Protein AF-A0A9D6LRG5-F1 (afdb_monomer_lite)

Structure (mmCIF, N/CA/C/O backbone):
data_AF-A0A9D6LRG5-F1
#
_entry.id   AF-A0A9D6LRG5-F1
#
loop_
_atom_site.group_PDB
_atom_site.id
_atom_site.type_symbol
_atom_site.label_atom_id
_atom_site.label_alt_id
_atom_site.label_comp_id
_atom_site.label_asym_id
_atom_site.label_entity_id
_atom_site.label_seq_id
_atom_site.pdbx_PDB_ins_code
_atom_site.Cartn_x
_atom_site.Cartn_y
_atom_site.Cartn_z
_atom_site.occupancy
_atom_site.B_iso_or_equiv
_atom_site.auth_seq_id
_atom_site.auth_comp_id
_atom_site.auth_asym_id
_atom_site.auth_atom_id
_atom_site.pdbx_PDB_model_num
ATOM 1 N N . MET A 1 1 ? 38.843 61.042 77.173 1.00 38.19 1 MET A N 1
ATOM 2 C CA . MET A 1 1 ? 37.626 60.303 77.565 1.00 38.19 1 MET A CA 1
ATOM 3 C C . MET A 1 1 ? 36.533 60.675 76.572 1.00 38.19 1 MET A C 1
ATOM 5 O O . MET A 1 1 ? 36.284 61.857 76.426 1.00 38.19 1 MET A O 1
ATOM 9 N N . MET A 1 2 ? 35.970 59.679 75.881 1.00 34.88 2 MET A N 1
ATOM 10 C CA . MET A 1 2 ? 34.791 59.738 74.997 1.00 34.88 2 MET A CA 1
ATOM 11 C C . MET A 1 2 ? 34.791 60.613 73.716 1.00 34.88 2 MET A C 1
ATOM 13 O O . MET A 1 2 ? 35.097 61.796 73.710 1.00 34.88 2 MET A O 1
ATOM 17 N N . THR A 1 3 ? 34.324 59.939 72.650 1.00 36.12 3 THR A N 1
ATOM 18 C CA . THR A 1 3 ? 33.653 60.399 71.413 1.00 36.12 3 THR A CA 1
ATOM 19 C C . THR A 1 3 ? 34.419 61.236 70.377 1.00 36.12 3 THR A C 1
ATOM 21 O O . THR A 1 3 ? 34.605 62.429 70.556 1.00 36.12 3 THR A O 1
ATOM 24 N N . HIS A 1 4 ? 34.690 60.651 69.195 1.00 32.97 4 HIS A N 1
ATOM 25 C CA . HIS A 1 4 ? 33.913 60.941 67.972 1.00 32.97 4 HIS A CA 1
ATOM 26 C C . HIS A 1 4 ? 34.360 60.160 66.712 1.00 32.97 4 HIS A C 1
ATOM 28 O O . HIS A 1 4 ? 35.523 60.151 66.329 1.00 32.97 4 HIS A O 1
ATOM 34 N N . LYS A 1 5 ? 33.350 59.567 66.053 1.00 38.03 5 LYS A N 1
ATOM 35 C CA . LYS A 1 5 ? 33.092 59.438 64.602 1.00 38.03 5 LYS A CA 1
ATOM 36 C C . LYS A 1 5 ? 34.271 59.147 63.649 1.00 38.03 5 LYS A C 1
ATOM 38 O O . LYS A 1 5 ? 34.983 60.055 63.235 1.00 38.03 5 LYS A O 1
ATOM 43 N N . ARG A 1 6 ? 34.287 57.932 63.081 1.00 36.53 6 ARG A N 1
ATOM 44 C CA . ARG A 1 6 ? 34.744 57.689 61.699 1.00 36.53 6 ARG A CA 1
ATOM 45 C C . ARG A 1 6 ? 33.742 56.813 60.945 1.00 36.53 6 ARG A C 1
ATOM 47 O O . ARG A 1 6 ? 33.311 55.779 61.440 1.00 36.53 6 ARG A O 1
ATOM 54 N N . ARG A 1 7 ? 33.358 57.297 59.760 1.00 39.06 7 ARG A N 1
ATOM 55 C CA . ARG A 1 7 ? 32.542 56.613 58.752 1.00 39.06 7 ARG A CA 1
ATOM 56 C C . ARG A 1 7 ? 33.295 55.371 58.264 1.00 39.06 7 ARG A C 1
ATOM 58 O O . ARG A 1 7 ? 34.435 55.511 57.833 1.00 39.06 7 ARG A O 1
ATOM 65 N N . LEU A 1 8 ? 32.653 54.205 58.289 1.00 34.84 8 LEU A N 1
ATOM 66 C CA . LEU A 1 8 ? 33.074 53.045 57.506 1.00 34.84 8 LEU A CA 1
ATOM 67 C C . LEU A 1 8 ? 32.071 52.830 56.374 1.00 34.84 8 LEU A C 1
ATOM 69 O O . LEU A 1 8 ? 30.881 52.624 56.595 1.00 34.84 8 LEU A O 1
ATOM 73 N N . SER A 1 9 ? 32.597 52.931 55.162 1.00 32.25 9 SER A N 1
ATOM 74 C CA . SER A 1 9 ? 32.014 52.499 53.902 1.00 32.25 9 SER A CA 1
ATOM 75 C C . SER A 1 9 ? 31.816 50.982 53.906 1.00 32.25 9 SER A C 1
ATOM 77 O O . SER A 1 9 ? 32.782 50.225 53.995 1.00 32.25 9 SER A O 1
ATOM 79 N N . THR A 1 10 ? 30.566 50.548 53.794 1.00 33.91 10 THR A N 1
ATOM 80 C CA . THR A 1 10 ? 30.159 49.163 53.554 1.00 33.91 10 THR A CA 1
ATOM 81 C C . THR A 1 10 ? 30.503 48.774 52.115 1.00 33.91 10 THR A C 1
ATOM 83 O O . THR A 1 10 ? 29.817 49.163 51.173 1.00 33.91 10 THR A O 1
ATOM 86 N N . LEU A 1 11 ? 31.584 48.012 51.942 1.00 32.75 11 LEU A N 1
ATOM 87 C CA . LEU A 1 11 ? 31.854 47.249 50.725 1.00 32.75 11 LEU A CA 1
ATOM 88 C C . LEU A 1 11 ? 31.105 45.915 50.829 1.00 32.75 11 LEU A C 1
ATOM 90 O O . LEU A 1 11 ? 31.405 45.085 51.684 1.00 32.75 11 LEU A O 1
ATOM 94 N N . ILE A 1 12 ? 30.100 45.751 49.973 1.00 35.91 12 ILE A N 1
ATOM 95 C CA . ILE A 1 12 ? 29.362 44.503 49.758 1.00 35.91 12 ILE A CA 1
ATOM 96 C C . ILE A 1 12 ? 30.302 43.533 49.023 1.00 35.91 12 ILE A C 1
ATOM 98 O O . ILE A 1 12 ? 30.807 43.900 47.959 1.00 35.91 12 ILE A O 1
ATOM 102 N N . PRO A 1 13 ? 30.554 42.311 49.526 1.00 34.78 13 PRO A N 1
ATOM 103 C CA . PRO A 1 13 ? 31.279 41.317 48.756 1.00 34.78 13 PRO A CA 1
ATOM 104 C C . PRO A 1 13 ? 30.360 40.786 47.651 1.00 34.78 13 PRO A C 1
ATOM 106 O O . PRO A 1 13 ? 29.299 40.216 47.905 1.00 34.78 13 PRO A O 1
ATOM 109 N N . LEU A 1 14 ? 30.783 41.023 46.411 1.00 30.08 14 LEU A N 1
ATOM 110 C CA . LEU A 1 14 ? 30.191 40.514 45.184 1.00 30.08 14 LEU A CA 1
ATOM 111 C C . LEU A 1 14 ? 30.286 38.978 45.196 1.00 30.08 14 LEU A C 1
ATOM 113 O O . LEU A 1 14 ? 31.341 38.406 44.926 1.00 30.08 14 LEU A O 1
ATOM 117 N N . ALA A 1 15 ? 29.189 38.309 45.552 1.00 32.66 15 ALA A N 1
ATOM 118 C CA . ALA A 1 15 ? 29.055 36.870 45.394 1.00 32.66 15 ALA A CA 1
ATOM 119 C C . ALA A 1 15 ? 29.033 36.548 43.893 1.00 32.66 15 ALA A C 1
ATOM 121 O O . ALA A 1 15 ? 28.037 36.770 43.206 1.00 32.66 15 ALA A O 1
ATOM 122 N N . VAL A 1 16 ? 30.155 36.046 43.380 1.00 30.28 16 VAL A N 1
ATOM 123 C CA . VAL A 1 16 ? 30.233 35.425 42.058 1.00 30.28 16 VAL A CA 1
ATOM 124 C C . VAL A 1 16 ? 29.408 34.139 42.122 1.00 30.28 16 VAL A C 1
ATOM 126 O O . VAL A 1 16 ? 29.890 33.096 42.562 1.00 30.28 16 VAL A O 1
ATOM 129 N N . LEU A 1 17 ? 28.136 34.217 41.718 1.00 32.06 17 LEU A N 1
ATOM 130 C CA . LEU A 1 17 ? 27.376 33.037 41.325 1.00 32.06 17 LEU A CA 1
ATOM 131 C C . LEU A 1 17 ? 28.051 32.464 40.075 1.00 32.06 17 LEU A C 1
ATOM 133 O O . LEU A 1 17 ? 27.886 32.979 38.969 1.00 32.06 17 LEU A O 1
ATOM 137 N N . LEU A 1 18 ? 28.807 31.385 40.265 1.00 28.84 18 LEU A N 1
ATOM 138 C CA . LEU A 1 18 ? 29.124 30.429 39.212 1.00 28.84 18 LEU A CA 1
ATOM 139 C C . LEU A 1 18 ? 27.797 29.862 38.694 1.00 28.84 18 LEU A C 1
ATOM 141 O O . LEU A 1 18 ? 27.256 28.896 39.226 1.00 28.84 18 LEU A O 1
ATOM 145 N N . THR A 1 19 ? 27.243 30.511 37.674 1.00 31.31 19 THR A N 1
ATOM 146 C CA . THR A 1 19 ? 26.197 29.926 36.844 1.00 31.31 19 THR A CA 1
ATOM 147 C C . THR A 1 19 ? 26.851 28.789 36.073 1.00 31.31 19 THR A C 1
ATOM 149 O O . THR A 1 19 ? 27.674 29.001 35.186 1.00 31.31 19 THR A O 1
ATOM 152 N N . ALA A 1 20 ? 26.542 27.553 36.467 1.00 30.78 20 ALA A N 1
ATOM 153 C CA . ALA A 1 20 ? 26.826 26.405 35.625 1.00 30.78 20 ALA A CA 1
ATOM 154 C C . ALA A 1 20 ? 26.196 26.680 34.247 1.00 30.78 20 ALA A C 1
ATOM 156 O O . ALA A 1 20 ? 25.038 27.114 34.203 1.00 30.78 20 ALA A O 1
ATOM 157 N N . PRO A 1 21 ? 26.920 26.485 33.132 1.00 30.03 21 PRO A N 1
ATOM 158 C CA . PRO A 1 21 ? 26.318 26.623 31.819 1.00 30.03 21 PRO A CA 1
ATOM 159 C C . PRO A 1 21 ? 25.137 25.656 31.761 1.00 30.03 21 PRO A C 1
ATOM 161 O O . PRO A 1 21 ? 25.301 24.455 31.986 1.00 30.03 21 PRO A O 1
ATOM 164 N N . ALA A 1 22 ? 23.940 26.194 31.515 1.00 33.41 22 ALA A N 1
ATOM 165 C CA . ALA A 1 22 ? 22.784 25.387 31.177 1.00 33.41 22 ALA A CA 1
ATOM 166 C C . ALA A 1 22 ? 23.225 24.462 30.045 1.00 33.41 22 ALA A C 1
ATOM 168 O O . ALA A 1 22 ? 23.619 24.935 28.976 1.00 33.41 22 ALA A O 1
ATOM 169 N N . ALA A 1 23 ? 23.243 23.157 30.313 1.00 30.53 23 ALA A N 1
ATOM 170 C CA . ALA A 1 23 ? 23.486 22.171 29.285 1.00 30.53 23 ALA A CA 1
ATOM 171 C C . ALA A 1 23 ? 22.434 22.425 28.206 1.00 30.53 23 ALA A C 1
ATOM 173 O O . ALA A 1 23 ? 21.243 22.195 28.419 1.00 30.53 23 ALA A O 1
ATOM 174 N N . ILE A 1 24 ? 22.873 22.970 27.072 1.00 33.00 24 ILE A N 1
ATOM 175 C CA . ILE A 1 24 ? 22.094 22.963 25.846 1.00 33.00 24 ILE A CA 1
ATOM 176 C C . ILE A 1 24 ? 21.851 21.479 25.606 1.00 33.00 24 ILE A C 1
ATOM 178 O O . ILE A 1 24 ? 22.774 20.755 25.236 1.00 33.00 24 ILE A O 1
ATOM 182 N N . MET A 1 25 ? 20.645 21.000 25.928 1.00 33.56 25 MET A N 1
ATOM 183 C CA . MET A 1 25 ? 20.201 19.679 25.517 1.00 33.56 25 MET A CA 1
ATOM 184 C C . MET A 1 25 ? 20.293 19.692 23.998 1.00 33.56 25 MET A C 1
ATOM 186 O O . MET A 1 25 ? 19.453 20.286 23.322 1.00 33.56 25 MET A O 1
ATOM 190 N N . GLY A 1 26 ? 21.385 19.133 23.475 1.00 28.38 26 GLY A N 1
ATOM 191 C CA . GLY A 1 26 ? 21.588 18.980 22.050 1.00 28.38 26 GLY A CA 1
ATOM 192 C C . GLY A 1 26 ? 20.382 18.233 21.517 1.00 28.38 26 GLY A C 1
ATOM 193 O O . GLY A 1 26 ? 20.130 17.096 21.918 1.00 28.38 26 GLY A O 1
ATOM 194 N N . GLN A 1 27 ? 19.607 18.893 20.659 1.00 27.55 27 GLN A N 1
ATOM 195 C CA . GLN A 1 27 ? 18.628 18.196 19.843 1.00 27.55 27 GLN A CA 1
ATOM 196 C C . GLN A 1 27 ? 19.390 17.055 19.170 1.00 27.55 27 GLN A C 1
ATOM 198 O O . GLN A 1 27 ? 20.412 17.291 18.521 1.00 27.55 27 GLN A O 1
ATOM 203 N N . SER A 1 28 ? 18.953 15.816 19.401 1.00 28.84 28 SER A N 1
ATOM 204 C CA . SER A 1 28 ? 19.491 14.685 18.650 1.00 28.84 28 SER A CA 1
ATOM 205 C C . SER A 1 28 ? 19.374 15.030 17.162 1.00 28.84 28 SER A C 1
ATOM 207 O O . SER A 1 28 ? 18.348 15.600 16.776 1.00 28.84 28 SER A O 1
ATOM 209 N N . PRO A 1 29 ? 20.402 14.763 16.335 1.00 31.41 29 PRO A N 1
ATOM 210 C CA . PRO A 1 29 ? 20.318 15.052 14.910 1.00 31.41 29 PRO A CA 1
ATOM 211 C C . PRO A 1 29 ? 19.033 14.424 14.350 1.00 31.41 29 PRO A C 1
ATOM 213 O O . PRO A 1 29 ? 18.659 13.336 14.802 1.00 31.41 29 PRO A O 1
ATOM 216 N N . PRO A 1 30 ? 18.325 15.101 13.427 1.00 37.22 30 PRO A N 1
ATOM 217 C CA . PRO A 1 30 ? 17.063 14.598 12.904 1.00 37.22 30 PRO A CA 1
ATOM 218 C C . PRO A 1 30 ? 17.271 13.178 12.379 1.00 37.22 30 PRO A C 1
ATOM 220 O O . PRO A 1 30 ? 18.111 12.939 11.513 1.00 37.22 30 PRO A O 1
ATOM 223 N N . SER A 1 31 ? 16.542 12.221 12.952 1.00 48.66 31 SER A N 1
ATOM 224 C CA . SER A 1 31 ? 16.589 10.835 12.505 1.00 48.66 31 SER A CA 1
ATOM 225 C C . SER A 1 31 ? 16.087 10.767 11.069 1.00 48.66 31 SER A C 1
ATOM 227 O O . SER A 1 31 ? 15.001 11.270 10.778 1.00 48.66 31 SER A O 1
ATOM 229 N N . ASP A 1 32 ? 16.844 10.127 10.187 1.00 50.06 32 ASP A N 1
ATOM 230 C CA . ASP A 1 32 ? 16.463 10.026 8.784 1.00 50.06 32 ASP A CA 1
ATOM 231 C C . ASP A 1 32 ? 15.106 9.355 8.585 1.00 50.06 32 ASP A C 1
ATOM 233 O O . ASP A 1 32 ? 14.773 8.356 9.239 1.00 50.06 32 ASP A O 1
ATOM 237 N N . SER A 1 33 ? 14.363 9.866 7.608 1.00 74.19 33 SER A N 1
ATOM 238 C CA . SER A 1 33 ? 13.134 9.240 7.142 1.00 74.19 33 SER A CA 1
ATOM 239 C C . SER A 1 33 ? 13.404 7.821 6.610 1.00 74.19 33 SER A C 1
ATOM 241 O O . SER A 1 33 ? 14.512 7.513 6.157 1.00 74.19 33 SER A O 1
ATOM 243 N N . PRO A 1 34 ? 12.399 6.928 6.615 1.00 77.31 34 PRO A N 1
ATOM 244 C CA . PRO A 1 34 ? 12.558 5.584 6.065 1.00 77.31 34 PRO A CA 1
ATOM 245 C C . PRO A 1 34 ? 13.036 5.556 4.603 1.00 77.31 34 PRO A C 1
ATOM 247 O O . PRO A 1 34 ? 13.868 4.720 4.261 1.00 77.31 34 PRO A O 1
ATOM 250 N N . LEU A 1 35 ? 12.588 6.498 3.763 1.00 78.50 35 LEU A N 1
ATOM 251 C CA . LEU A 1 35 ? 13.051 6.611 2.372 1.00 78.50 35 LEU A CA 1
ATOM 252 C C . LEU A 1 35 ? 14.534 6.993 2.291 1.00 78.50 35 LEU A C 1
ATOM 254 O O . LEU A 1 35 ? 15.273 6.368 1.541 1.00 78.50 35 LEU A O 1
ATOM 258 N N . GLN A 1 36 ? 15.007 7.916 3.133 1.00 82.38 36 GLN A N 1
ATOM 259 C CA . GLN A 1 36 ? 16.434 8.265 3.204 1.00 82.38 36 GLN A CA 1
ATOM 260 C C . GLN A 1 36 ? 17.304 7.085 3.668 1.00 82.38 36 GLN A C 1
ATOM 262 O O . GLN A 1 36 ? 18.459 6.953 3.258 1.00 82.38 36 GLN A O 1
ATOM 267 N N . LYS A 1 37 ? 16.763 6.189 4.506 1.00 87.12 37 LYS A N 1
ATOM 268 C CA . LYS A 1 37 ? 17.442 4.934 4.870 1.00 87.12 37 LYS A CA 1
ATOM 269 C C . LYS A 1 37 ? 17.549 3.989 3.673 1.00 87.12 37 LYS A C 1
ATOM 271 O O . LYS A 1 37 ? 18.622 3.428 3.465 1.00 87.12 37 LYS A O 1
ATOM 276 N N . LEU A 1 38 ? 16.483 3.853 2.879 1.00 93.12 38 LEU A N 1
ATOM 277 C CA . LEU A 1 38 ? 16.511 3.081 1.634 1.00 93.12 38 LEU A CA 1
ATOM 278 C C . LEU A 1 38 ? 17.514 3.673 0.632 1.00 93.12 38 LEU A C 1
ATOM 280 O O . LEU A 1 38 ? 18.330 2.935 0.094 1.00 93.12 38 LEU A O 1
ATOM 284 N N . GLU A 1 39 ? 17.524 4.990 0.428 1.00 94.00 39 GLU A N 1
ATOM 285 C CA . GLU A 1 39 ? 18.466 5.662 -0.481 1.00 94.00 39 GLU A CA 1
ATOM 286 C C . GLU A 1 39 ? 19.924 5.442 -0.067 1.00 94.00 39 GLU A C 1
ATOM 288 O O . GLU A 1 39 ? 20.783 5.161 -0.905 1.00 94.00 39 GLU A O 1
ATOM 293 N N . ARG A 1 40 ? 20.218 5.488 1.237 1.00 94.00 40 ARG A N 1
ATOM 294 C CA . ARG A 1 40 ? 21.550 5.134 1.741 1.00 94.00 40 ARG A CA 1
ATOM 295 C C . ARG A 1 40 ? 21.897 3.673 1.536 1.00 94.00 40 ARG A C 1
ATOM 297 O O . ARG A 1 40 ? 23.056 3.376 1.260 1.00 94.00 40 ARG A O 1
ATOM 304 N N . GLU A 1 41 ? 20.933 2.775 1.678 1.00 96.44 41 GLU A N 1
ATOM 305 C CA . GLU A 1 41 ? 21.162 1.358 1.421 1.00 96.44 41 GLU A CA 1
ATOM 306 C C . GLU A 1 41 ? 21.432 1.104 -0.067 1.00 96.44 41 GLU A C 1
ATOM 308 O O . GLU A 1 41 ? 22.401 0.426 -0.409 1.00 96.44 41 GLU A O 1
ATOM 313 N N . MET A 1 42 ? 20.677 1.750 -0.961 1.00 97.94 42 MET A N 1
ATOM 314 C CA . MET A 1 42 ? 20.951 1.758 -2.401 1.00 97.94 42 MET A CA 1
ATOM 315 C C . MET A 1 42 ? 22.363 2.288 -2.686 1.00 97.94 42 MET A C 1
ATOM 317 O O . MET A 1 42 ? 23.120 1.667 -3.431 1.00 97.94 42 MET A O 1
ATOM 321 N N . ALA A 1 43 ? 22.763 3.391 -2.045 1.00 97.81 43 ALA A N 1
ATOM 322 C CA . ALA A 1 43 ? 24.108 3.948 -2.172 1.00 97.81 43 ALA A CA 1
ATOM 323 C C . ALA A 1 43 ? 25.193 3.001 -1.625 1.00 97.81 43 ALA A C 1
ATOM 325 O O . ALA A 1 43 ? 26.262 2.875 -2.224 1.00 97.81 43 ALA A O 1
ATOM 326 N N . ARG A 1 44 ? 24.942 2.295 -0.517 1.00 97.88 44 ARG A N 1
ATOM 327 C CA . ARG A 1 44 ? 25.875 1.315 0.061 1.00 97.88 44 ARG A CA 1
ATOM 328 C C . ARG A 1 44 ? 26.102 0.146 -0.894 1.00 97.88 44 ARG A C 1
ATOM 330 O O . ARG A 1 44 ? 27.253 -0.181 -1.179 1.00 97.88 44 ARG A O 1
ATOM 337 N N . VAL A 1 45 ? 25.019 -0.444 -1.395 1.00 95.50 45 VAL A N 1
ATOM 338 C CA . VAL A 1 45 ? 25.030 -1.576 -2.331 1.00 95.50 45 VAL A CA 1
ATOM 339 C C . VAL A 1 45 ? 25.643 -1.188 -3.676 1.00 95.50 45 VAL A C 1
ATOM 341 O O . VAL A 1 45 ? 26.389 -1.974 -4.259 1.00 95.50 45 VAL A O 1
ATOM 344 N N . SER A 1 46 ? 25.404 0.040 -4.149 1.00 97.38 46 SER A N 1
ATOM 345 C CA . SER A 1 46 ? 25.908 0.511 -5.446 1.00 97.38 46 SER A CA 1
ATOM 346 C C . SER A 1 46 ? 27.422 0.355 -5.620 1.00 97.38 46 SER A C 1
ATOM 348 O O . SER A 1 46 ? 27.900 0.116 -6.728 1.00 97.38 46 SER A O 1
ATOM 350 N N . LYS A 1 47 ? 28.181 0.403 -4.518 1.00 97.44 47 LYS A N 1
ATOM 351 C CA . LYS A 1 47 ? 29.642 0.255 -4.508 1.00 97.44 47 LYS A CA 1
ATOM 352 C C . LYS A 1 47 ? 30.116 -1.099 -5.043 1.00 97.44 47 LYS A C 1
ATOM 354 O O . LYS A 1 47 ? 31.234 -1.180 -5.545 1.00 97.44 47 LYS A O 1
ATOM 359 N N . ILE A 1 48 ? 29.282 -2.143 -4.981 1.00 96.06 48 ILE A N 1
ATOM 360 C CA . ILE A 1 48 ? 29.588 -3.481 -5.522 1.00 96.06 48 ILE A CA 1
ATOM 361 C C . ILE A 1 48 ? 29.853 -3.411 -7.032 1.00 96.06 48 ILE A C 1
ATOM 363 O O . ILE A 1 48 ? 30.686 -4.155 -7.549 1.00 96.06 48 ILE A O 1
ATOM 367 N N . ALA A 1 49 ? 29.192 -2.487 -7.734 1.00 96.25 49 ALA A N 1
ATOM 368 C CA . ALA A 1 49 ? 29.299 -2.363 -9.178 1.00 96.25 49 ALA A CA 1
ATOM 369 C C . ALA A 1 49 ? 30.641 -1.785 -9.657 1.00 96.25 49 ALA A C 1
ATOM 371 O O . ALA A 1 49 ? 30.920 -1.903 -10.841 1.00 96.25 49 ALA A O 1
ATOM 372 N N . GLY A 1 50 ? 31.459 -1.149 -8.804 1.00 94.12 50 GLY A N 1
ATOM 373 C CA . GLY A 1 50 ? 32.745 -0.536 -9.199 1.00 94.12 50 GLY A CA 1
ATOM 374 C C . GLY A 1 50 ? 32.655 0.478 -10.351 1.00 94.12 50 GLY A C 1
ATOM 375 O O . GLY A 1 50 ? 33.562 0.592 -11.164 1.00 94.12 50 GLY A O 1
ATOM 376 N N . GLY A 1 51 ? 31.536 1.194 -10.437 1.00 94.75 51 GLY A N 1
ATOM 377 C CA . GLY A 1 51 ? 31.269 2.244 -11.418 1.00 94.75 51 GLY A CA 1
ATOM 378 C C . GLY A 1 51 ? 30.227 3.216 -10.872 1.00 94.75 51 GLY A C 1
ATOM 379 O O . GLY A 1 51 ? 29.962 3.238 -9.667 1.00 94.75 51 GLY A O 1
ATOM 380 N N . VAL A 1 52 ? 29.602 4.000 -11.749 1.00 97.06 52 VAL A N 1
ATOM 381 C CA . VAL A 1 52 ? 28.502 4.890 -11.354 1.00 97.06 52 VAL A CA 1
ATOM 382 C C . VAL A 1 52 ? 27.188 4.133 -11.483 1.00 97.06 52 VAL A C 1
ATOM 384 O O . VAL A 1 52 ? 26.883 3.594 -12.548 1.00 97.06 52 VAL A O 1
ATOM 387 N N . VAL A 1 53 ? 26.401 4.118 -10.409 1.00 98.62 53 VAL A N 1
ATOM 388 C CA . VAL A 1 53 ? 25.053 3.540 -10.397 1.00 98.62 53 VAL A CA 1
ATOM 389 C C . VAL A 1 53 ? 24.029 4.655 -10.274 1.00 98.62 53 VAL A C 1
ATOM 391 O O . VAL A 1 53 ? 24.155 5.523 -9.412 1.00 98.62 53 VAL A O 1
ATOM 394 N N . GLY A 1 54 ? 23.007 4.612 -11.117 1.00 98.62 54 GLY A N 1
ATOM 395 C CA . GLY A 1 54 ? 21.799 5.408 -10.983 1.00 98.62 54 GLY A CA 1
ATOM 396 C C . GLY A 1 54 ? 20.618 4.489 -10.741 1.00 98.62 54 GLY A C 1
ATOM 397 O O . GLY A 1 54 ? 20.452 3.500 -11.448 1.00 98.62 54 GLY A O 1
ATOM 398 N N . ALA A 1 55 ? 19.790 4.796 -9.754 1.00 98.75 55 ALA A N 1
ATOM 399 C CA . ALA A 1 55 ? 18.594 4.027 -9.471 1.00 98.75 55 ALA A CA 1
ATOM 400 C C . ALA A 1 55 ? 17.430 4.938 -9.085 1.00 98.75 55 ALA A C 1
ATOM 402 O O . ALA A 1 55 ? 17.616 5.931 -8.387 1.00 98.75 55 ALA A O 1
ATOM 403 N N . SER A 1 56 ? 16.219 4.599 -9.513 1.00 98.44 56 SER A N 1
ATOM 404 C CA . SER A 1 56 ? 15.004 5.242 -9.017 1.00 98.44 56 SER A CA 1
ATOM 405 C C . SER A 1 56 ? 13.910 4.207 -8.828 1.00 98.44 56 SER A C 1
ATOM 407 O O . SER A 1 56 ? 13.604 3.449 -9.749 1.00 98.44 56 SER A O 1
ATOM 409 N N . ALA A 1 57 ? 13.350 4.180 -7.623 1.00 98.12 57 ALA A N 1
ATOM 410 C CA . ALA A 1 57 ? 12.204 3.370 -7.251 1.00 98.12 57 ALA A CA 1
ATOM 411 C C . ALA A 1 57 ? 11.001 4.287 -7.025 1.00 98.12 57 ALA A C 1
ATOM 413 O O . ALA A 1 57 ? 11.066 5.194 -6.195 1.00 98.12 57 ALA A O 1
ATOM 414 N N . LEU A 1 58 ? 9.902 4.041 -7.734 1.00 88.00 58 LEU A N 1
ATOM 415 C CA . LEU A 1 58 ? 8.634 4.749 -7.599 1.00 88.00 58 LEU A CA 1
ATOM 416 C C . LEU A 1 58 ? 7.531 3.748 -7.263 1.00 88.00 58 LEU A C 1
ATOM 418 O O . LEU A 1 58 ? 7.164 2.918 -8.093 1.00 88.00 58 LEU A O 1
ATOM 422 N N . HIS A 1 59 ? 6.969 3.861 -6.065 1.00 90.94 59 HIS A N 1
ATOM 423 C CA . HIS A 1 59 ? 5.806 3.073 -5.676 1.00 90.94 59 HIS A CA 1
ATOM 424 C C . HIS A 1 59 ? 4.549 3.635 -6.332 1.00 90.94 59 HIS A C 1
ATOM 426 O O . HIS A 1 59 ? 4.138 4.766 -6.044 1.00 90.94 59 HIS A O 1
ATOM 432 N N . LEU A 1 60 ? 3.932 2.857 -7.213 1.00 79.50 60 LEU A N 1
ATOM 433 C CA . LEU A 1 60 ? 2.948 3.352 -8.170 1.00 79.50 60 LEU A CA 1
ATOM 434 C C . LEU A 1 60 ? 1.663 3.836 -7.501 1.00 79.50 60 LEU A C 1
ATOM 436 O O . LEU A 1 60 ? 1.094 4.833 -7.951 1.00 79.50 60 LEU A O 1
ATOM 440 N N . GLU A 1 61 ? 1.268 3.203 -6.400 1.00 77.19 61 GLU A N 1
ATOM 441 C CA . GLU A 1 61 ? 0.052 3.507 -5.645 1.00 77.19 61 GLU A CA 1
ATOM 442 C C . GLU A 1 61 ? 0.221 4.703 -4.702 1.00 77.19 61 GLU A C 1
ATOM 444 O O . GLU A 1 61 ? -0.758 5.357 -4.368 1.00 77.19 61 GLU A O 1
ATOM 449 N N . THR A 1 62 ? 1.448 5.017 -4.261 1.00 64.69 62 THR A N 1
ATOM 450 C CA . THR A 1 62 ? 1.676 6.057 -3.230 1.00 64.69 62 THR A CA 1
ATOM 451 C C . THR A 1 62 ? 2.392 7.284 -3.750 1.00 64.69 62 THR A C 1
ATOM 453 O O . THR A 1 62 ? 2.400 8.313 -3.083 1.00 64.69 62 THR A O 1
ATOM 456 N N . GLY A 1 63 ? 3.068 7.166 -4.891 1.00 66.50 63 GLY A N 1
ATOM 457 C CA . GLY A 1 63 ? 3.965 8.194 -5.402 1.00 66.50 63 GLY A CA 1
ATOM 458 C C . GLY A 1 63 ? 5.262 8.353 -4.603 1.00 66.50 63 GLY A C 1
ATOM 459 O O . GLY A 1 63 ? 6.089 9.182 -4.979 1.00 66.50 63 GLY A O 1
ATOM 460 N N . ARG A 1 64 ? 5.483 7.572 -3.532 1.00 78.56 64 ARG A N 1
ATOM 461 C CA . ARG A 1 64 ? 6.748 7.606 -2.785 1.00 78.56 64 ARG A CA 1
ATOM 462 C C . ARG A 1 64 ? 7.892 7.181 -3.692 1.00 78.56 64 ARG A C 1
ATOM 464 O O . ARG A 1 64 ? 7.782 6.199 -4.431 1.00 78.56 64 ARG A O 1
ATOM 471 N N . ARG A 1 65 ? 8.991 7.920 -3.589 1.00 83.25 65 ARG A N 1
ATOM 472 C CA . ARG A 1 65 ? 10.179 7.747 -4.412 1.00 83.25 65 ARG A CA 1
ATOM 473 C C . ARG A 1 65 ? 11.417 7.648 -3.535 1.00 83.25 65 ARG A C 1
ATOM 475 O O . ARG A 1 65 ? 11.528 8.389 -2.564 1.00 83.25 65 ARG A O 1
ATOM 482 N N . ALA A 1 66 ? 12.320 6.753 -3.912 1.00 91.19 66 ALA A N 1
ATOM 483 C CA . ALA A 1 66 ? 13.701 6.734 -3.452 1.00 91.19 66 ALA A CA 1
ATOM 484 C C . ALA A 1 66 ? 14.607 6.770 -4.686 1.00 91.19 66 ALA A C 1
ATOM 486 O O . ALA A 1 66 ? 14.390 6.003 -5.631 1.00 91.19 66 ALA A O 1
ATOM 487 N N . SER A 1 67 ? 15.593 7.663 -4.693 1.00 91.38 67 SER A N 1
ATOM 488 C CA . SER A 1 67 ? 16.479 7.861 -5.842 1.00 91.38 67 SER A CA 1
ATOM 489 C C . SER A 1 67 ? 17.954 7.893 -5.432 1.00 91.38 67 SER A C 1
ATOM 491 O O . SER A 1 67 ? 18.334 8.462 -4.415 1.00 91.38 67 SER A O 1
ATOM 493 N N . LEU A 1 68 ? 18.806 7.331 -6.287 1.00 97.31 68 LEU A N 1
ATOM 494 C CA . LEU A 1 68 ? 20.263 7.446 -6.271 1.00 97.31 68 LEU A CA 1
ATOM 495 C C . LEU A 1 68 ? 20.696 7.954 -7.647 1.00 97.31 68 LEU A C 1
ATOM 497 O O . LEU A 1 68 ? 20.423 7.287 -8.642 1.00 97.31 68 LEU A O 1
ATOM 501 N N . ASN A 1 69 ? 21.339 9.123 -7.725 1.00 97.31 69 ASN A N 1
ATOM 502 C CA . ASN A 1 69 ? 21.741 9.751 -8.997 1.00 97.31 69 ASN A CA 1
ATOM 503 C C . ASN A 1 69 ? 20.580 9.804 -10.018 1.00 97.31 69 ASN A C 1
ATOM 505 O O . ASN A 1 69 ? 20.751 9.565 -11.212 1.00 97.31 69 ASN A O 1
ATOM 509 N N . GLY A 1 70 ? 19.361 10.057 -9.523 1.00 93.56 70 GLY A N 1
ATOM 510 C CA . GLY A 1 70 ? 18.116 9.806 -10.254 1.00 93.56 70 GLY A CA 1
ATOM 511 C C . GLY A 1 70 ? 17.913 10.664 -11.506 1.00 93.56 70 GLY A C 1
ATOM 512 O O . GLY A 1 70 ? 17.226 10.233 -12.433 1.00 93.56 70 GLY A O 1
ATOM 513 N N . SER A 1 71 ? 18.529 11.846 -11.550 1.00 92.50 71 SER A N 1
ATOM 514 C CA . SER A 1 71 ? 18.482 12.787 -12.674 1.00 92.50 71 SER A CA 1
ATOM 515 C C . SER A 1 71 ? 19.676 12.668 -13.630 1.00 92.50 71 SER A C 1
ATOM 517 O O . SER A 1 71 ? 19.646 13.251 -14.716 1.00 92.50 71 SER A O 1
ATOM 519 N N . GLU A 1 72 ? 20.718 11.915 -13.263 1.00 96.06 72 GLU A N 1
ATOM 520 C CA . GLU A 1 72 ? 21.904 11.737 -14.101 1.00 96.06 72 GLU A CA 1
ATOM 521 C C . GLU A 1 72 ? 21.606 10.891 -15.341 1.00 96.06 72 GLU A C 1
ATOM 523 O O . GLU A 1 72 ? 20.744 10.018 -15.330 1.00 96.06 72 GLU A O 1
ATOM 528 N N . ARG A 1 73 ? 22.352 11.126 -16.425 1.00 96.62 73 ARG A N 1
ATOM 529 C CA . ARG A 1 73 ? 22.218 10.378 -17.680 1.00 96.62 73 ARG A CA 1
ATOM 530 C C . ARG A 1 73 ? 23.071 9.112 -17.671 1.00 96.62 73 ARG A C 1
ATOM 532 O O . ARG A 1 73 ? 24.272 9.168 -17.389 1.00 96.62 73 ARG A O 1
ATOM 539 N N . PHE A 1 74 ? 22.460 7.997 -18.057 1.00 98.12 74 PHE A N 1
ATOM 540 C CA . PHE A 1 74 ? 23.116 6.703 -18.233 1.00 98.12 74 PHE A CA 1
ATOM 541 C C . PHE A 1 74 ? 22.830 6.145 -19.625 1.00 98.12 74 PHE A C 1
ATOM 543 O O . PHE A 1 74 ? 21.682 6.245 -20.067 1.00 98.12 74 PHE A O 1
ATOM 550 N N . PRO A 1 75 ? 23.815 5.529 -20.305 1.00 98.06 75 PRO A N 1
ATOM 551 C CA . PRO A 1 75 ? 23.559 4.792 -21.536 1.00 98.06 75 PRO A CA 1
ATOM 552 C C . PRO A 1 75 ? 22.494 3.722 -21.290 1.00 98.06 75 PRO A C 1
ATOM 554 O O . PRO A 1 75 ? 22.617 2.907 -20.373 1.00 98.06 75 PRO A O 1
ATOM 557 N N . MET A 1 76 ? 21.432 3.711 -22.095 1.00 98.19 76 MET A N 1
ATOM 558 C CA . MET A 1 76 ? 20.337 2.754 -21.919 1.00 98.19 76 MET A CA 1
ATOM 559 C C . MET A 1 76 ? 20.744 1.334 -22.309 1.00 98.19 76 MET A C 1
ATOM 561 O O . MET A 1 76 ? 20.260 0.353 -21.730 1.00 98.19 76 MET A O 1
ATOM 565 N N . ALA A 1 77 ? 21.634 1.210 -23.297 1.00 97.00 77 ALA A N 1
ATOM 566 C CA . ALA A 1 77 ? 21.812 -0.037 -24.030 1.00 97.00 77 ALA A CA 1
ATOM 567 C C . ALA A 1 77 ? 20.426 -0.592 -24.430 1.00 97.00 77 ALA A C 1
ATOM 569 O O . ALA A 1 77 ? 19.533 0.168 -24.794 1.00 97.00 77 ALA A O 1
ATOM 570 N N . SER A 1 78 ? 20.193 -1.900 -24.307 1.00 98.25 78 SER A N 1
ATOM 571 C CA . SER A 1 78 ? 18.918 -2.513 -24.713 1.00 98.25 78 SER A CA 1
ATOM 572 C C . SER A 1 78 ? 17.674 -2.123 -23.889 1.00 98.25 78 SER A C 1
ATOM 574 O O . SER A 1 78 ? 16.583 -2.563 -24.253 1.00 98.25 78 SER A O 1
ATOM 576 N N . THR A 1 79 ? 17.760 -1.286 -22.843 1.00 98.75 79 THR A N 1
ATOM 577 C CA . THR A 1 79 ? 16.543 -0.784 -22.164 1.00 98.75 79 THR A CA 1
ATOM 578 C C . THR A 1 79 ? 15.788 0.254 -23.002 1.00 98.75 79 THR A C 1
ATOM 580 O O . THR A 1 79 ? 14.583 0.418 -22.824 1.00 98.75 79 THR A O 1
ATOM 583 N N . PHE A 1 80 ? 16.434 0.851 -24.013 1.00 98.44 80 PHE A N 1
ATOM 584 C CA . PHE A 1 80 ? 15.794 1.711 -25.021 1.00 98.44 80 PHE A CA 1
ATOM 585 C C . PHE A 1 80 ? 14.731 0.993 -25.879 1.00 98.44 80 PHE A C 1
ATOM 587 O O . PHE A 1 80 ? 13.942 1.631 -26.569 1.00 98.44 80 PHE A O 1
ATOM 594 N N . LYS A 1 81 ? 14.642 -0.340 -25.798 1.00 98.81 81 LYS A N 1
ATOM 595 C CA . LYS A 1 81 ? 13.611 -1.133 -26.480 1.00 98.81 81 LYS A CA 1
ATOM 596 C C . LYS A 1 81 ? 12.216 -0.882 -25.897 1.00 98.81 81 LYS A C 1
ATOM 598 O O . LYS A 1 81 ? 11.231 -1.046 -26.609 1.00 98.81 81 LYS A O 1
ATOM 603 N N . ILE A 1 82 ? 12.125 -0.420 -24.644 1.00 98.88 82 ILE A N 1
ATOM 604 C CA . ILE A 1 82 ? 10.857 -0.001 -24.025 1.00 98.88 82 ILE A CA 1
ATOM 605 C C . ILE A 1 82 ? 10.272 1.233 -24.735 1.00 98.88 82 ILE A C 1
ATOM 607 O O . ILE A 1 82 ? 9.148 1.135 -25.225 1.00 98.88 82 ILE A O 1
ATOM 611 N N . PRO A 1 83 ? 10.975 2.381 -24.852 1.00 98.88 83 PRO A N 1
ATOM 612 C CA . PRO A 1 83 ? 10.424 3.530 -25.568 1.00 98.88 83 PRO A CA 1
ATOM 613 C C . PRO A 1 83 ? 10.163 3.244 -27.058 1.00 98.88 83 PRO A C 1
ATOM 615 O O . PRO A 1 83 ? 9.179 3.754 -27.592 1.00 98.88 83 PRO A O 1
ATOM 618 N N . ILE A 1 84 ? 10.954 2.376 -27.711 1.00 98.94 84 ILE A N 1
ATOM 619 C CA . ILE A 1 84 ? 10.660 1.896 -29.078 1.00 98.94 84 ILE A CA 1
ATOM 620 C C . ILE A 1 84 ? 9.312 1.166 -29.118 1.00 98.94 84 ILE A C 1
ATOM 622 O O . ILE A 1 84 ? 8.466 1.496 -29.948 1.00 98.94 84 ILE A O 1
ATOM 626 N N . ALA A 1 85 ? 9.083 0.216 -28.203 1.00 98.94 85 ALA A N 1
ATOM 627 C CA . ALA A 1 85 ? 7.823 -0.518 -28.110 1.00 98.94 85 ALA A CA 1
ATOM 628 C C . ALA A 1 85 ? 6.629 0.413 -27.850 1.00 98.94 85 ALA A C 1
ATOM 630 O O . ALA A 1 85 ? 5.598 0.275 -28.503 1.00 98.94 85 ALA A O 1
ATOM 631 N N . VAL A 1 86 ? 6.776 1.397 -26.956 1.00 98.88 86 VAL A N 1
ATOM 632 C CA . VAL A 1 86 ? 5.729 2.395 -26.680 1.00 98.88 86 VAL A CA 1
ATOM 633 C C . VAL A 1 86 ? 5.387 3.200 -27.930 1.00 98.88 86 VAL A C 1
ATOM 635 O O . VAL A 1 86 ? 4.212 3.353 -28.259 1.00 98.88 86 VAL A O 1
ATOM 638 N N . GLN A 1 87 ? 6.387 3.694 -28.663 1.00 98.81 87 GLN A N 1
ATOM 639 C CA . GLN A 1 87 ? 6.117 4.441 -29.887 1.00 98.81 87 GLN A CA 1
ATOM 640 C C . GLN A 1 87 ? 5.469 3.556 -30.957 1.00 98.81 87 GLN A C 1
ATOM 642 O O . GLN A 1 87 ? 4.456 3.952 -31.531 1.00 98.81 87 GLN A O 1
ATOM 647 N N . LEU A 1 88 ? 5.999 2.355 -31.193 1.00 98.88 88 LEU A N 1
ATOM 648 C CA . LEU A 1 88 ? 5.457 1.396 -32.156 1.00 98.88 88 LEU A CA 1
ATOM 649 C C . LEU A 1 88 ? 3.988 1.058 -31.858 1.00 98.88 88 LEU A C 1
ATOM 651 O O . LEU A 1 88 ? 3.139 1.160 -32.742 1.00 98.88 88 LEU A O 1
ATOM 655 N N . LEU A 1 89 ? 3.670 0.702 -30.611 1.00 98.88 89 LEU A N 1
ATOM 656 C CA . LEU A 1 89 ? 2.305 0.373 -30.199 1.00 98.88 89 LEU A CA 1
ATOM 657 C C . LEU A 1 89 ? 1.374 1.586 -30.310 1.00 98.88 89 LEU A C 1
ATOM 659 O O . LEU A 1 89 ? 0.229 1.433 -30.722 1.00 98.88 89 LEU A O 1
ATOM 663 N N . SER A 1 90 ? 1.867 2.805 -30.073 1.00 98.62 90 SER A N 1
ATOM 664 C CA . SER A 1 90 ? 1.064 4.010 -30.311 1.00 98.62 90 SER A CA 1
ATOM 665 C C . SER A 1 90 ? 0.679 4.181 -31.790 1.00 98.62 90 SER A C 1
ATOM 667 O O . SER A 1 90 ? -0.424 4.640 -32.085 1.00 98.62 90 SER A O 1
ATOM 669 N N . ARG A 1 91 ? 1.546 3.778 -32.735 1.00 98.62 91 ARG A N 1
ATOM 670 C CA . ARG A 1 91 ? 1.229 3.776 -34.176 1.00 98.62 91 ARG A CA 1
ATOM 671 C C . ARG A 1 91 ? 0.158 2.739 -34.506 1.00 98.62 91 ARG A C 1
ATOM 673 O O . ARG A 1 91 ? -0.756 3.034 -35.276 1.00 98.62 91 ARG A O 1
ATOM 680 N N . VAL A 1 92 ? 0.239 1.556 -33.889 1.00 98.69 92 VAL A N 1
ATOM 681 C CA . VAL A 1 92 ? -0.798 0.515 -33.998 1.00 98.69 92 VAL A CA 1
ATOM 682 C C . VAL A 1 92 ? -2.145 1.045 -33.500 1.00 98.69 92 VAL A C 1
ATOM 684 O O . VAL A 1 92 ? -3.158 0.904 -34.178 1.00 98.69 92 VAL A O 1
ATOM 687 N N . GLU A 1 93 ? -2.172 1.729 -32.356 1.00 98.19 93 GLU A N 1
ATOM 688 C CA . GLU A 1 93 ? -3.404 2.286 -31.778 1.00 98.19 93 GLU A CA 1
ATOM 689 C C . GLU A 1 93 ? -4.046 3.399 -32.606 1.00 98.19 93 GLU A C 1
ATOM 691 O O . GLU A 1 93 ? -5.258 3.616 -32.491 1.00 98.19 93 GLU A O 1
ATOM 696 N N . ARG A 1 94 ? -3.240 4.107 -33.406 1.00 98.12 94 ARG A N 1
ATOM 697 C CA . ARG A 1 94 ? -3.691 5.106 -34.383 1.00 98.12 94 ARG A CA 1
ATOM 698 C C . ARG A 1 94 ? -4.089 4.490 -35.727 1.00 98.12 94 ARG A C 1
ATOM 700 O O . ARG A 1 94 ? -4.512 5.220 -36.617 1.00 98.12 94 ARG A O 1
ATOM 707 N N . GLY A 1 95 ? -3.982 3.169 -35.877 1.00 97.81 95 GLY A N 1
ATOM 708 C CA . GLY A 1 95 ? -4.328 2.457 -37.107 1.00 97.81 95 GLY A CA 1
ATOM 709 C C . GLY A 1 95 ? -3.335 2.668 -38.252 1.00 97.81 95 GLY A C 1
ATOM 710 O O . GLY A 1 95 ? -3.646 2.334 -39.389 1.00 97.81 95 GLY A O 1
ATOM 711 N N . GLU A 1 96 ? -2.143 3.204 -37.976 1.00 98.25 96 GLU A N 1
ATOM 712 C CA . GLU A 1 96 ? -1.101 3.412 -38.994 1.00 98.25 96 GLU A CA 1
ATOM 713 C C . GLU A 1 96 ? -0.435 2.095 -39.423 1.00 98.25 96 GLU A C 1
ATOM 715 O O . GLU A 1 96 ? 0.189 2.022 -40.478 1.00 98.25 96 GLU A O 1
ATOM 720 N N . MET A 1 97 ? -0.535 1.065 -38.580 1.00 97.19 97 MET A N 1
ATOM 721 C CA . MET A 1 97 ? -0.041 -0.287 -38.826 1.00 97.19 97 MET A CA 1
ATOM 722 C C . MET A 1 97 ? -0.775 -1.299 -37.944 1.00 97.19 97 MET A C 1
ATOM 724 O O . MET A 1 97 ? -1.527 -0.928 -37.045 1.00 97.19 97 MET A O 1
ATOM 728 N N . SER A 1 98 ? -0.548 -2.589 -38.187 1.00 98.06 98 SER A N 1
ATOM 729 C CA . SER A 1 98 ? -1.153 -3.682 -37.420 1.00 98.06 98 SER A CA 1
ATOM 730 C C . SER A 1 98 ? -0.089 -4.605 -36.838 1.00 98.06 98 SER A C 1
ATOM 732 O O . SER A 1 98 ? 0.916 -4.887 -37.485 1.00 98.06 98 SER A O 1
ATOM 734 N N . LEU A 1 99 ? -0.347 -5.160 -35.651 1.00 98.50 99 LEU A N 1
ATOM 735 C CA . LEU A 1 99 ? 0.479 -6.222 -35.063 1.00 98.50 99 LEU A CA 1
ATOM 736 C C . LEU A 1 99 ? 0.577 -7.467 -35.961 1.00 98.50 99 LEU A C 1
ATOM 738 O O . LEU A 1 99 ? 1.586 -8.168 -35.922 1.00 98.50 99 LEU A O 1
ATOM 742 N N . ALA A 1 100 ? -0.443 -7.725 -36.785 1.00 98.31 100 ALA A N 1
ATOM 743 C CA . ALA A 1 100 ? -0.475 -8.841 -37.730 1.00 98.31 100 ALA A CA 1
ATOM 744 C C . ALA A 1 100 ? 0.238 -8.536 -39.060 1.00 98.31 100 ALA A C 1
ATOM 746 O O . ALA A 1 100 ? 0.354 -9.419 -39.907 1.00 98.31 100 ALA A O 1
ATOM 747 N N . GLN A 1 101 ? 0.701 -7.299 -39.268 1.00 98.12 101 GLN A N 1
ATOM 748 C CA . GLN A 1 101 ? 1.422 -6.925 -40.479 1.00 98.12 101 GLN A CA 1
ATOM 749 C C . GLN A 1 101 ? 2.697 -7.760 -40.600 1.00 98.12 101 GLN A C 1
ATOM 751 O O . GLN A 1 101 ? 3.520 -7.776 -39.687 1.00 98.12 101 GLN A O 1
ATOM 756 N N . MET A 1 102 ? 2.865 -8.424 -41.742 1.00 98.06 102 MET A N 1
ATOM 757 C CA . MET A 1 102 ? 4.054 -9.216 -42.038 1.00 98.06 102 MET A CA 1
ATOM 758 C C . MET A 1 102 ? 5.182 -8.320 -42.547 1.00 98.06 102 MET A C 1
ATOM 760 O O . MET A 1 102 ? 4.985 -7.494 -43.439 1.00 98.06 102 MET A O 1
ATOM 764 N N . VAL A 1 103 ? 6.375 -8.511 -41.996 1.00 95.88 103 VAL A N 1
ATOM 765 C CA . VAL A 1 103 ? 7.602 -7.807 -42.363 1.00 95.88 103 VAL A CA 1
ATOM 766 C C . VAL A 1 103 ? 8.572 -8.833 -42.927 1.00 95.88 103 VAL A C 1
ATOM 768 O O . VAL A 1 103 ? 8.968 -9.765 -42.229 1.00 95.88 103 VAL A O 1
ATOM 771 N N . THR A 1 104 ? 8.929 -8.679 -44.201 1.00 93.44 104 THR A N 1
ATOM 772 C CA . THR A 1 104 ? 9.927 -9.546 -44.844 1.00 93.44 104 THR A CA 1
ATOM 773 C C . THR A 1 104 ? 11.313 -9.120 -44.391 1.00 93.44 104 THR A C 1
ATOM 775 O O . THR A 1 104 ? 11.711 -7.987 -44.664 1.00 93.44 104 THR A O 1
ATOM 778 N N . LEU A 1 105 ? 12.031 -10.024 -43.726 1.00 90.00 105 LEU A N 1
ATOM 779 C CA . LEU A 1 105 ? 13.404 -9.793 -43.294 1.00 90.00 105 LEU A CA 1
ATOM 780 C C . LEU A 1 105 ? 14.329 -9.750 -44.511 1.00 90.00 105 LEU A C 1
ATOM 782 O O . LEU A 1 105 ? 14.349 -10.679 -45.325 1.00 90.00 105 LEU A O 1
ATOM 786 N N . GLN A 1 106 ? 15.092 -8.670 -44.622 1.00 86.12 106 GLN A N 1
ATOM 787 C CA . GLN A 1 106 ? 16.144 -8.503 -45.613 1.00 86.12 106 GLN A CA 1
ATOM 788 C C . GLN A 1 106 ? 17.499 -8.900 -45.016 1.00 86.12 106 GLN A C 1
ATOM 790 O O . GLN A 1 106 ? 17.692 -8.784 -43.805 1.00 86.12 106 GLN A O 1
ATOM 795 N N . PRO A 1 107 ? 18.483 -9.307 -45.839 1.00 82.62 107 PRO A N 1
ATOM 796 C CA . PRO A 1 107 ? 19.852 -9.533 -45.367 1.00 82.62 107 PRO A CA 1
ATOM 797 C C . PRO A 1 107 ? 20.432 -8.349 -44.577 1.00 82.62 107 PRO A C 1
ATOM 799 O O . PRO A 1 107 ? 21.145 -8.562 -43.597 1.00 82.62 107 PRO A O 1
ATOM 802 N N . GLY A 1 108 ? 20.074 -7.119 -44.968 1.00 83.25 108 GLY A N 1
ATOM 803 C CA . GLY A 1 108 ? 20.487 -5.884 -44.298 1.00 83.25 108 GLY A CA 1
ATOM 804 C C . GLY A 1 108 ? 19.912 -5.682 -42.892 1.00 83.25 108 GLY A C 1
ATOM 805 O O . GLY A 1 108 ? 20.530 -5.004 -42.080 1.00 83.25 108 GLY A O 1
ATOM 806 N N . ASP A 1 109 ? 18.792 -6.333 -42.557 1.00 86.75 109 ASP A N 1
ATOM 807 C CA . ASP A 1 109 ? 18.181 -6.251 -41.223 1.00 86.75 109 ASP A CA 1
ATOM 808 C C . ASP A 1 109 ? 18.921 -7.135 -40.184 1.00 86.75 109 ASP A C 1
ATOM 810 O O . ASP A 1 109 ? 18.626 -7.105 -38.984 1.00 86.75 109 ASP A O 1
ATOM 814 N N . LEU A 1 110 ? 19.857 -7.990 -40.620 1.00 86.94 110 LEU A N 1
ATOM 815 C CA . LEU A 1 110 ? 20.498 -8.996 -39.768 1.00 86.94 110 LEU A CA 1
ATOM 816 C C . LEU A 1 110 ? 21.745 -8.450 -39.074 1.00 86.94 110 LEU A C 1
ATOM 818 O O . LEU A 1 110 ? 22.789 -8.249 -39.692 1.00 86.94 110 LEU A O 1
ATOM 822 N N . HIS A 1 111 ? 21.670 -8.261 -37.762 1.00 79.75 111 HIS A N 1
ATOM 823 C CA . HIS A 1 111 ? 22.694 -7.610 -36.958 1.00 79.75 111 HIS A CA 1
ATOM 824 C C . HIS A 1 111 ? 23.303 -8.592 -35.946 1.00 79.75 111 HIS A C 1
ATOM 826 O O . HIS A 1 111 ? 22.598 -9.436 -35.386 1.00 79.75 111 HIS A O 1
ATOM 832 N N . PRO A 1 112 ? 24.612 -8.503 -35.669 1.00 76.38 112 PRO A N 1
ATOM 833 C CA . PRO A 1 112 ? 25.231 -9.302 -34.620 1.00 76.38 112 PRO A CA 1
ATOM 834 C C . PRO A 1 112 ? 24.960 -8.722 -33.223 1.00 76.38 112 PRO A C 1
ATOM 836 O O . PRO A 1 112 ? 24.432 -7.619 -33.051 1.00 76.38 112 PRO A O 1
ATOM 839 N N . GLY A 1 113 ? 25.350 -9.478 -32.200 1.00 82.12 113 GLY A N 1
ATOM 840 C CA . GLY A 1 113 ? 25.074 -9.164 -30.801 1.00 82.12 113 GLY A CA 1
ATOM 841 C C . GLY A 1 113 ? 24.005 -10.097 -30.245 1.00 82.12 113 GLY A C 1
ATOM 842 O O . GLY A 1 113 ? 24.076 -11.300 -30.467 1.00 82.12 113 GLY A O 1
ATOM 843 N N . SER A 1 114 ? 23.042 -9.561 -29.495 1.00 84.94 114 SER A N 1
ATOM 844 C CA . SER A 1 114 ? 21.967 -10.359 -28.904 1.00 84.94 114 SER A CA 1
ATOM 845 C C . SER A 1 114 ? 20.841 -10.624 -29.899 1.00 84.94 114 SER A C 1
ATOM 847 O O . SER A 1 114 ? 20.430 -9.722 -30.628 1.00 84.94 114 SER A O 1
ATOM 849 N N . GLY A 1 115 ? 20.301 -11.842 -29.880 1.00 86.69 115 GLY A N 1
ATOM 850 C CA . GLY A 1 115 ? 19.183 -12.250 -30.722 1.00 86.69 115 GLY A CA 1
ATOM 851 C C . GLY A 1 115 ? 19.319 -13.677 -31.225 1.00 86.69 115 GLY A C 1
ATOM 852 O O . GLY A 1 115 ? 20.254 -14.383 -30.869 1.00 86.69 115 GLY A O 1
ATOM 853 N N . THR A 1 116 ? 18.356 -14.091 -32.040 1.00 89.31 116 THR A N 1
ATOM 854 C CA . THR A 1 116 ? 18.350 -15.388 -32.735 1.00 89.31 116 THR A CA 1
ATOM 855 C C . THR A 1 116 ? 18.065 -15.244 -34.226 1.00 89.31 116 THR A C 1
ATOM 857 O O . THR A 1 116 ? 18.390 -16.154 -34.981 1.00 89.31 116 THR A O 1
ATOM 860 N N . LEU A 1 117 ? 17.508 -14.113 -34.686 1.00 89.38 117 LEU A N 1
ATOM 861 C CA . LEU A 1 117 ? 17.160 -13.930 -36.099 1.00 89.38 117 LEU A CA 1
ATOM 862 C C . LEU A 1 117 ? 18.373 -14.059 -37.020 1.00 89.38 117 LEU A C 1
ATOM 864 O O . LEU A 1 117 ? 18.305 -14.767 -38.020 1.00 89.38 117 LEU A O 1
ATOM 868 N N . THR A 1 118 ? 19.489 -13.433 -36.654 1.00 84.62 118 THR A N 1
ATOM 869 C CA . THR A 1 118 ? 20.737 -13.493 -37.426 1.00 84.62 118 THR A CA 1
ATOM 870 C C . THR A 1 118 ? 21.288 -14.912 -37.555 1.00 84.62 118 THR A C 1
ATOM 872 O O . THR A 1 118 ? 21.818 -15.265 -38.608 1.00 84.62 118 THR A O 1
ATOM 875 N N . ASP A 1 119 ? 21.140 -15.734 -36.516 1.00 82.94 119 ASP A N 1
ATOM 876 C CA . ASP A 1 119 ? 21.658 -17.105 -36.500 1.00 82.94 119 ASP A CA 1
ATOM 877 C C . ASP A 1 119 ? 20.725 -18.082 -37.228 1.00 82.94 119 ASP A C 1
ATOM 879 O O . ASP A 1 119 ? 21.189 -19.016 -37.881 1.00 82.94 119 ASP A O 1
ATOM 883 N N . LEU A 1 120 ? 19.410 -17.858 -37.146 1.00 83.94 120 LEU A N 1
ATOM 884 C CA . LEU A 1 120 ? 18.400 -18.724 -37.755 1.00 83.94 120 LEU A CA 1
ATOM 885 C C . LEU A 1 120 ? 18.144 -18.406 -39.234 1.00 83.94 120 LEU A C 1
ATOM 887 O O . LEU A 1 120 ? 17.859 -19.319 -40.009 1.00 83.94 120 LEU A O 1
ATOM 891 N N . PHE A 1 121 ? 18.220 -17.134 -39.637 1.00 78.94 121 PHE A N 1
ATOM 892 C CA . PHE A 1 121 ? 17.670 -16.659 -40.912 1.00 78.94 121 PHE A CA 1
ATOM 893 C C . PHE A 1 121 ? 18.634 -15.771 -41.704 1.00 78.94 121 PHE A C 1
ATOM 895 O O . PHE A 1 121 ? 18.259 -14.707 -42.178 1.00 78.94 121 PHE A O 1
ATOM 902 N N . ASN A 1 122 ? 19.870 -16.225 -41.926 1.00 68.88 122 ASN A N 1
ATOM 903 C CA . ASN A 1 122 ? 20.885 -15.490 -42.698 1.00 68.88 122 ASN A CA 1
ATOM 904 C C . ASN A 1 122 ? 20.680 -15.454 -44.233 1.00 68.88 122 ASN A C 1
ATOM 906 O O . ASN A 1 122 ? 21.599 -15.080 -44.965 1.00 68.88 122 ASN A O 1
ATOM 910 N N . LYS A 1 123 ? 19.495 -15.834 -44.732 1.00 67.75 123 LYS A N 1
ATOM 911 C CA . LYS A 1 123 ? 19.119 -15.812 -46.156 1.00 67.75 123 LYS A CA 1
ATOM 912 C C . LYS A 1 123 ? 17.740 -15.157 -46.342 1.00 67.75 123 LYS A C 1
ATOM 914 O O . LYS A 1 123 ? 16.884 -15.337 -45.476 1.00 67.75 123 LYS A O 1
ATOM 919 N N . PRO A 1 124 ? 17.494 -14.449 -47.464 1.00 66.38 124 PRO A N 1
ATOM 920 C CA . PRO A 1 124 ? 16.180 -13.881 -47.768 1.00 66.38 124 PRO A CA 1
ATOM 921 C C . PRO A 1 124 ? 15.074 -14.946 -47.791 1.00 66.38 124 PRO A C 1
ATOM 923 O O . PRO A 1 124 ? 15.327 -16.091 -48.167 1.00 66.38 124 PRO A O 1
ATOM 926 N N . GLY A 1 125 ? 13.839 -14.547 -47.474 1.00 78.00 125 GLY A N 1
ATOM 927 C CA . GLY A 1 125 ? 12.645 -15.387 -47.670 1.00 78.00 125 GLY A CA 1
ATOM 928 C C . GLY A 1 125 ? 11.807 -15.661 -46.420 1.00 78.00 125 GLY A C 1
ATOM 929 O O . GLY A 1 125 ? 10.855 -16.433 -46.494 1.00 78.00 125 GLY A O 1
ATOM 930 N N . VAL A 1 126 ? 12.125 -15.032 -45.286 1.00 88.94 126 VAL A N 1
ATOM 931 C CA . VAL A 1 126 ? 11.339 -15.140 -44.049 1.00 88.94 126 VAL A CA 1
ATOM 932 C C . VAL A 1 126 ? 10.576 -13.847 -43.806 1.00 88.94 126 VAL A C 1
ATOM 934 O O . VAL A 1 126 ? 11.149 -12.760 -43.858 1.00 88.94 126 VAL A O 1
ATOM 937 N N . ALA A 1 127 ? 9.284 -13.967 -43.505 1.00 94.06 127 ALA A N 1
ATOM 938 C CA . ALA A 1 127 ? 8.468 -12.860 -43.037 1.00 94.06 127 ALA A CA 1
ATOM 939 C C . ALA A 1 127 ? 7.954 -13.152 -41.626 1.00 94.06 127 ALA A C 1
ATOM 941 O O . ALA A 1 127 ? 7.450 -14.242 -41.359 1.00 94.06 127 ALA A O 1
ATOM 942 N N . LEU A 1 128 ? 8.059 -12.167 -40.736 1.00 96.31 128 LEU A N 1
ATOM 943 C CA . LEU A 1 128 ? 7.554 -12.234 -39.365 1.00 96.31 128 LEU A CA 1
ATOM 944 C C . LEU A 1 128 ? 6.554 -11.112 -39.129 1.00 96.31 128 LEU A C 1
ATOM 946 O O . LEU A 1 128 ? 6.708 -10.015 -39.662 1.00 96.31 128 LEU A O 1
ATOM 950 N N . SER A 1 129 ? 5.528 -11.379 -38.325 1.00 98.44 129 SER A N 1
ATOM 951 C CA . SER A 1 129 ? 4.594 -10.323 -37.938 1.00 98.44 129 SER A CA 1
ATOM 952 C C . SER A 1 129 ? 5.282 -9.272 -37.060 1.00 98.44 129 SER A C 1
ATOM 954 O O . SER A 1 129 ? 6.237 -9.581 -36.339 1.00 98.44 129 SER A O 1
ATOM 956 N N . VAL A 1 130 ? 4.763 -8.041 -37.055 1.00 98.69 130 VAL A N 1
ATOM 957 C CA . VAL A 1 130 ? 5.184 -6.992 -36.107 1.00 98.69 130 VAL A CA 1
ATOM 958 C C . VAL A 1 130 ? 5.100 -7.499 -34.661 1.00 98.69 130 VAL A C 1
ATOM 960 O O . VAL A 1 130 ? 6.006 -7.241 -33.873 1.00 98.69 130 VAL A O 1
ATOM 963 N N . HIS A 1 131 ? 4.074 -8.287 -34.325 1.00 98.69 131 HIS A N 1
ATOM 964 C CA . HIS A 1 131 ? 3.961 -8.956 -33.028 1.00 98.69 131 HIS A CA 1
ATOM 965 C C . HIS A 1 131 ? 5.154 -9.888 -32.753 1.00 98.69 131 HIS A C 1
ATOM 967 O O . HIS A 1 131 ? 5.790 -9.775 -31.708 1.00 98.69 131 HIS A O 1
ATOM 973 N N . ASN A 1 132 ? 5.517 -10.777 -33.684 1.00 98.31 132 ASN A N 1
ATOM 974 C CA . ASN A 1 132 ? 6.648 -11.690 -33.470 1.00 98.31 132 ASN A CA 1
ATOM 975 C C . ASN A 1 132 ? 7.971 -10.941 -33.296 1.00 98.31 132 ASN A C 1
ATOM 977 O O . ASN A 1 132 ? 8.792 -11.329 -32.469 1.00 98.31 132 ASN A O 1
ATOM 981 N N . LEU A 1 133 ? 8.175 -9.860 -34.043 1.00 98.38 133 LEU A N 1
ATOM 982 C CA . LEU A 1 133 ? 9.355 -9.020 -33.877 1.00 98.38 133 LEU A CA 1
ATOM 983 C C . LEU A 1 133 ? 9.354 -8.326 -32.507 1.00 98.38 133 LEU A C 1
ATOM 985 O O . LEU A 1 133 ? 10.395 -8.265 -31.857 1.00 98.38 133 LEU A O 1
ATOM 989 N N . LEU A 1 134 ? 8.199 -7.839 -32.038 1.00 98.69 134 LEU A N 1
ATOM 990 C CA . LEU A 1 134 ? 8.065 -7.183 -30.731 1.00 98.69 134 LEU A CA 1
ATOM 991 C C . LEU A 1 134 ? 8.397 -8.152 -29.587 1.00 98.69 134 LEU A C 1
ATOM 993 O O . LEU A 1 134 ? 9.144 -7.798 -28.673 1.00 98.69 134 LEU A O 1
ATOM 997 N N . GLU A 1 135 ? 7.910 -9.389 -29.686 1.00 98.38 135 GLU A N 1
ATOM 998 C CA . GLU A 1 135 ? 8.269 -10.497 -28.796 1.00 98.38 135 GLU A CA 1
ATOM 999 C C . GLU A 1 135 ? 9.781 -10.728 -28.783 1.00 98.38 135 GLU A C 1
ATOM 1001 O O . GLU A 1 135 ? 10.401 -10.678 -27.726 1.00 98.38 135 GLU A O 1
ATOM 1006 N N . LEU A 1 136 ? 10.417 -10.904 -29.943 1.00 98.00 136 LEU A N 1
ATOM 1007 C CA . LEU A 1 136 ? 11.864 -11.142 -30.023 1.00 98.00 136 LEU A CA 1
ATOM 1008 C C . LEU A 1 136 ? 12.683 -9.973 -29.448 1.00 98.00 136 LEU A C 1
ATOM 1010 O O . LEU A 1 136 ? 13.658 -10.190 -28.718 1.00 98.00 136 LEU A O 1
ATOM 1014 N N . MET A 1 137 ? 12.262 -8.735 -29.721 1.00 98.56 137 MET A N 1
ATOM 1015 C CA . MET A 1 137 ? 12.906 -7.519 -29.225 1.00 98.56 137 MET A CA 1
ATOM 1016 C C . MET A 1 137 ? 12.901 -7.448 -27.690 1.00 98.56 137 MET A C 1
ATOM 1018 O O . MET A 1 137 ? 13.904 -7.061 -27.084 1.00 98.56 137 MET A O 1
ATOM 1022 N N . LEU A 1 138 ? 11.796 -7.809 -27.041 1.00 98.50 138 LEU A N 1
ATOM 1023 C CA . LEU A 1 138 ? 11.641 -7.660 -25.592 1.00 98.50 138 LEU A CA 1
ATOM 1024 C C . LEU A 1 138 ? 12.029 -8.930 -24.815 1.00 98.50 138 LEU A C 1
ATOM 1026 O O . LEU A 1 138 ? 12.704 -8.819 -23.792 1.00 98.50 138 LEU A O 1
ATOM 1030 N N . LEU A 1 139 ? 11.688 -10.118 -25.324 1.00 96.88 139 LEU A N 1
ATOM 1031 C CA . LEU A 1 139 ? 11.876 -11.416 -24.664 1.00 96.88 139 LEU A CA 1
ATOM 1032 C C . LEU A 1 139 ? 13.354 -11.811 -24.550 1.00 96.88 139 LEU A C 1
ATOM 1034 O O . LEU A 1 139 ? 13.813 -12.218 -23.482 1.00 96.88 139 LEU A O 1
ATOM 1038 N N . ILE A 1 140 ? 14.088 -11.709 -25.663 1.00 96.31 140 ILE A N 1
ATOM 1039 C CA . ILE A 1 140 ? 15.490 -12.151 -25.790 1.00 96.31 140 ILE A CA 1
ATOM 1040 C C . ILE A 1 140 ? 16.429 -11.033 -26.244 1.00 96.31 140 ILE A C 1
ATOM 1042 O O . ILE A 1 140 ? 17.612 -11.268 -26.477 1.00 96.31 140 ILE A O 1
ATOM 1046 N N . SER A 1 141 ? 15.927 -9.799 -26.329 1.00 97.19 141 SER A N 1
ATOM 1047 C CA . SER A 1 141 ? 16.722 -8.640 -26.723 1.00 97.19 141 SER A CA 1
ATOM 1048 C C . SER A 1 141 ? 17.291 -8.743 -28.143 1.00 97.19 141 SER A C 1
ATOM 1050 O O . SER A 1 141 ? 18.413 -8.299 -28.373 1.00 97.19 141 SER A O 1
ATOM 1052 N N . ASP A 1 142 ? 16.534 -9.274 -29.104 1.00 97.56 142 ASP A N 1
ATOM 1053 C CA . ASP A 1 142 ? 17.006 -9.426 -30.485 1.00 97.56 142 ASP A CA 1
ATOM 1054 C C . ASP A 1 142 ? 17.292 -8.065 -31.149 1.00 97.56 142 ASP A C 1
ATOM 1056 O O . ASP A 1 142 ? 16.432 -7.180 -31.180 1.00 97.56 142 ASP A O 1
ATOM 1060 N N . ASN A 1 143 ? 18.526 -7.860 -31.613 1.00 95.19 143 ASN A N 1
ATOM 1061 C CA . ASN A 1 143 ? 18.998 -6.602 -32.198 1.00 95.19 143 ASN A CA 1
ATOM 1062 C C . ASN A 1 143 ? 18.434 -6.360 -33.602 1.00 95.19 143 ASN A C 1
ATOM 1064 O O . ASN A 1 143 ? 18.092 -5.225 -33.923 1.00 95.19 143 ASN A O 1
ATOM 1068 N N . SER A 1 144 ? 18.258 -7.414 -34.397 1.00 94.00 144 SER A N 1
ATOM 1069 C CA . SER A 1 144 ? 17.623 -7.329 -35.714 1.00 94.00 144 SER A CA 1
ATOM 1070 C C . SER A 1 144 ? 16.172 -6.917 -35.618 1.00 94.00 144 SER A C 1
ATOM 1072 O O . SER A 1 144 ? 15.748 -5.963 -36.266 1.00 94.00 144 SER A O 1
ATOM 1074 N N . ALA A 1 145 ? 15.420 -7.568 -34.731 1.00 96.88 145 ALA A N 1
ATOM 1075 C CA . ALA A 1 145 ? 14.046 -7.171 -34.469 1.00 96.88 145 ALA A CA 1
ATOM 1076 C C . ALA A 1 145 ? 13.971 -5.720 -33.969 1.00 96.88 145 ALA A C 1
ATOM 1078 O O . ALA A 1 145 ? 13.064 -4.988 -34.347 1.00 96.88 145 ALA A O 1
ATOM 1079 N N . THR A 1 146 ? 14.946 -5.281 -33.165 1.00 98.06 146 THR A N 1
ATOM 1080 C CA . THR A 1 146 ? 14.994 -3.904 -32.652 1.00 98.06 146 THR A CA 1
ATOM 1081 C C . THR A 1 146 ? 15.126 -2.877 -33.769 1.00 98.06 146 THR A C 1
ATOM 1083 O O . THR A 1 146 ? 14.347 -1.930 -33.797 1.00 98.06 146 THR A O 1
ATOM 1086 N N . ASP A 1 147 ? 16.077 -3.052 -34.687 1.00 95.56 147 ASP A N 1
ATOM 1087 C CA . ASP A 1 147 ? 16.349 -2.050 -35.726 1.00 95.56 147 ASP A CA 1
ATOM 1088 C C . ASP A 1 147 ? 15.228 -2.021 -36.781 1.00 95.56 147 ASP A C 1
ATOM 1090 O O . ASP A 1 147 ? 14.783 -0.940 -37.181 1.00 95.56 147 ASP A O 1
ATOM 1094 N N . VAL A 1 148 ? 14.650 -3.184 -37.113 1.00 96.38 148 VAL A N 1
ATOM 1095 C CA . VAL A 1 148 ? 13.426 -3.271 -37.931 1.00 96.38 148 VAL A CA 1
ATOM 1096 C C . VAL A 1 148 ? 12.270 -2.519 -37.268 1.00 96.38 148 VAL A C 1
ATOM 1098 O O . VAL A 1 148 ? 11.604 -1.704 -37.910 1.00 96.38 148 VAL A O 1
ATOM 1101 N N . LEU A 1 149 ? 12.021 -2.754 -35.977 1.00 98.56 149 LEU A N 1
ATOM 1102 C CA . LEU A 1 149 ? 10.922 -2.101 -35.264 1.00 98.56 149 LEU A CA 1
ATOM 1103 C C . LEU A 1 149 ? 11.176 -0.620 -35.009 1.00 98.56 149 LEU A C 1
ATOM 1105 O O . LEU A 1 149 ? 10.225 0.153 -35.009 1.00 98.56 149 LEU A O 1
ATOM 1109 N N . LEU A 1 150 ? 12.427 -0.196 -34.846 1.00 98.56 150 LEU A N 1
ATOM 1110 C CA . LEU A 1 150 ? 12.794 1.213 -34.755 1.00 98.56 150 LEU A CA 1
ATOM 1111 C C . LEU A 1 150 ? 12.472 1.946 -36.061 1.00 98.56 150 LEU A C 1
ATOM 1113 O O . LEU A 1 150 ? 11.871 3.020 -36.025 1.00 98.56 150 LEU A O 1
ATOM 1117 N N . ARG A 1 151 ? 12.793 1.349 -37.216 1.00 97.19 151 ARG A N 1
ATOM 1118 C CA . ARG A 1 151 ? 12.403 1.872 -38.534 1.00 97.19 151 ARG A CA 1
ATOM 1119 C C . ARG A 1 151 ? 10.881 1.959 -38.661 1.00 97.19 151 ARG A C 1
ATOM 1121 O O . ARG A 1 151 ? 10.349 3.011 -39.013 1.00 97.19 151 ARG A O 1
ATOM 1128 N N . LE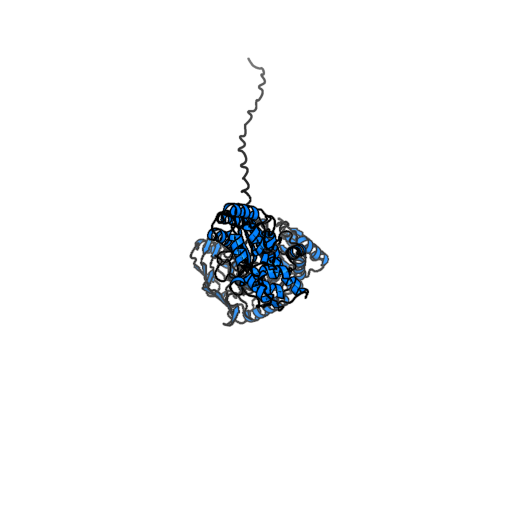U A 1 152 ? 10.166 0.901 -38.278 1.00 98.31 152 LEU A N 1
ATOM 1129 C CA . LEU A 1 152 ? 8.699 0.887 -38.249 1.00 98.31 152 LEU A CA 1
ATOM 1130 C C . LEU A 1 152 ? 8.096 1.845 -37.209 1.00 98.31 152 LEU A C 1
ATOM 1132 O O . LEU A 1 152 ? 6.980 2.311 -37.399 1.00 98.31 152 LEU A O 1
ATOM 1136 N N . ALA A 1 153 ? 8.813 2.224 -36.155 1.00 98.50 153 ALA A N 1
ATOM 1137 C CA . ALA A 1 153 ? 8.387 3.238 -35.189 1.00 98.50 153 ALA A CA 1
ATOM 1138 C C . ALA A 1 153 ? 8.557 4.684 -35.708 1.00 98.50 153 ALA A C 1
ATOM 1140 O O . ALA A 1 153 ? 8.101 5.622 -35.050 1.00 98.50 153 ALA A O 1
ATOM 1141 N N . GLY A 1 154 ? 9.159 4.869 -36.891 1.00 97.94 154 GLY A N 1
ATOM 1142 C CA . GLY A 1 154 ? 9.468 6.180 -37.474 1.00 97.94 154 GLY A CA 1
ATOM 1143 C C . GLY A 1 154 ? 10.886 6.676 -37.171 1.00 97.94 154 GLY A C 1
ATOM 1144 O O . GLY A 1 154 ? 11.179 7.850 -37.375 1.00 97.94 154 GLY A O 1
ATOM 1145 N N . GLY A 1 155 ? 11.765 5.798 -36.683 1.00 98.25 155 GLY A N 1
ATOM 1146 C CA . GLY A 1 155 ? 13.156 6.108 -36.370 1.00 98.25 155 GLY A CA 1
ATOM 1147 C C . GLY A 1 155 ? 13.377 6.739 -34.985 1.00 98.25 155 GLY A C 1
ATOM 1148 O O . GLY A 1 155 ? 12.427 6.974 -34.231 1.00 98.25 155 GLY A O 1
ATOM 1149 N N . PRO A 1 156 ? 14.647 7.015 -34.627 1.00 98.38 156 PRO A N 1
ATOM 1150 C CA . PRO A 1 156 ? 15.031 7.513 -33.302 1.00 98.38 156 PRO A CA 1
ATOM 1151 C C . PRO A 1 156 ? 14.329 8.814 -32.888 1.00 98.38 156 PRO A C 1
ATOM 1153 O O . PRO A 1 156 ? 13.910 8.968 -31.737 1.00 98.38 156 PRO A O 1
ATOM 1156 N N . GLU A 1 157 ? 14.157 9.741 -33.832 1.00 98.12 157 GLU A N 1
ATOM 1157 C CA . GLU A 1 157 ? 13.518 11.034 -33.577 1.00 98.12 157 GLU A CA 1
ATOM 1158 C C . GLU A 1 157 ? 12.044 10.885 -33.200 1.00 98.12 157 GLU A C 1
ATOM 1160 O O . GLU A 1 157 ? 11.605 11.522 -32.246 1.00 98.12 157 GLU A O 1
ATOM 1165 N N . ALA A 1 158 ? 11.299 10.001 -33.872 1.00 98.69 158 ALA A N 1
ATOM 1166 C CA . ALA A 1 158 ? 9.898 9.738 -33.551 1.00 98.69 158 ALA A CA 1
ATOM 1167 C C . ALA A 1 158 ? 9.742 9.108 -32.158 1.00 98.69 158 ALA A C 1
ATOM 1169 O O . ALA A 1 158 ? 8.846 9.476 -31.400 1.00 98.69 158 ALA A O 1
ATOM 1170 N N . VAL A 1 159 ? 10.650 8.200 -31.785 1.00 98.81 159 VAL A N 1
ATOM 1171 C CA . VAL A 1 159 ? 10.671 7.588 -30.447 1.00 98.81 159 VAL A CA 1
ATOM 1172 C C . VAL A 1 159 ? 10.963 8.636 -29.371 1.00 98.81 159 VAL A C 1
ATOM 1174 O O . VAL A 1 159 ? 10.256 8.706 -28.365 1.00 98.81 159 VAL A O 1
ATOM 1177 N N . THR A 1 160 ? 11.963 9.491 -29.587 1.00 98.56 160 THR A N 1
ATOM 1178 C CA . THR A 1 160 ? 12.286 10.585 -28.659 1.00 98.56 160 THR A CA 1
ATOM 1179 C C . THR A 1 160 ? 11.156 11.616 -28.586 1.00 98.56 160 THR A C 1
ATOM 1181 O O . THR A 1 160 ? 10.799 12.064 -27.497 1.00 98.56 160 THR A O 1
ATOM 1184 N N . GLY A 1 161 ? 10.545 11.960 -29.722 1.00 98.50 161 GLY A N 1
ATOM 1185 C CA . GLY A 1 161 ? 9.378 12.838 -29.798 1.00 98.50 161 GLY A CA 1
ATOM 1186 C C . GLY A 1 161 ? 8.219 12.307 -28.960 1.00 98.50 161 GLY A C 1
ATOM 1187 O O . GLY A 1 161 ? 7.669 13.043 -28.145 1.00 98.50 161 GLY A O 1
ATOM 1188 N N . ARG A 1 162 ? 7.940 11.001 -29.043 1.00 98.31 162 ARG A N 1
ATOM 1189 C CA . ARG A 1 162 ? 6.911 10.356 -28.222 1.00 98.31 162 ARG A CA 1
ATOM 1190 C C . ARG A 1 162 ? 7.185 10.462 -26.726 1.00 98.31 162 ARG A C 1
ATOM 1192 O O . ARG A 1 162 ? 6.255 10.658 -25.949 1.00 98.31 162 ARG A O 1
ATOM 1199 N N . MET A 1 163 ? 8.443 10.344 -26.300 1.00 98.50 163 MET A N 1
ATOM 1200 C CA . MET A 1 163 ? 8.789 10.530 -24.886 1.00 98.50 163 MET A CA 1
ATOM 1201 C C . MET A 1 163 ? 8.476 11.958 -24.424 1.00 98.50 163 MET A C 1
ATOM 1203 O O . MET A 1 163 ? 7.873 12.132 -23.365 1.00 98.50 163 MET A O 1
ATOM 1207 N N . ARG A 1 164 ? 8.783 12.970 -25.244 1.00 96.12 164 ARG A N 1
ATOM 1208 C CA . ARG A 1 164 ? 8.443 14.375 -24.956 1.00 96.12 164 ARG A CA 1
ATOM 1209 C C . ARG A 1 164 ? 6.937 14.625 -24.929 1.00 96.12 164 ARG A C 1
ATOM 1211 O O . ARG A 1 164 ? 6.461 15.297 -24.022 1.00 96.12 164 ARG A O 1
ATOM 1218 N N . GLU A 1 165 ? 6.169 14.033 -25.845 1.00 94.94 165 GLU A N 1
ATOM 1219 C CA . GLU A 1 165 ? 4.695 14.096 -25.827 1.00 94.94 165 GLU A CA 1
ATOM 1220 C C . GLU A 1 165 ? 4.100 13.532 -24.530 1.00 94.94 165 GLU A C 1
ATOM 1222 O O . GLU A 1 165 ? 3.106 14.042 -24.019 1.00 94.94 165 GLU A O 1
ATOM 1227 N N . LEU A 1 166 ? 4.729 12.499 -23.964 1.00 85.56 166 LEU A N 1
ATOM 1228 C CA . LEU A 1 166 ? 4.368 11.931 -22.663 1.00 85.56 166 LEU A CA 1
ATOM 1229 C C . LEU A 1 166 ? 4.904 12.762 -21.477 1.00 85.56 166 LEU A C 1
ATOM 1231 O O . LEU A 1 166 ? 4.763 12.360 -20.319 1.00 85.56 166 LEU A O 1
ATOM 1235 N N . GLY A 1 167 ? 5.529 13.915 -21.723 1.00 89.50 167 GLY A N 1
ATOM 1236 C CA . GLY A 1 167 ? 6.143 14.767 -20.703 1.00 89.50 167 GLY A CA 1
ATOM 1237 C C . GLY A 1 167 ? 7.396 14.160 -20.065 1.00 89.50 167 GLY A C 1
ATOM 1238 O O . GLY A 1 167 ? 7.667 14.411 -18.892 1.00 89.50 167 GLY A O 1
ATOM 1239 N N . ILE A 1 168 ? 8.133 13.318 -20.797 1.00 91.50 168 ILE A N 1
ATOM 1240 C CA . ILE A 1 168 ? 9.352 12.641 -20.337 1.00 91.50 168 ILE A CA 1
ATOM 1241 C C . ILE A 1 168 ? 10.568 13.231 -21.065 1.00 91.50 168 ILE A C 1
ATOM 1243 O O . ILE A 1 168 ? 11.018 12.723 -22.086 1.00 91.50 168 ILE A O 1
ATOM 1247 N N . GLU A 1 169 ? 11.161 14.276 -20.488 1.00 85.19 169 GLU A N 1
ATOM 1248 C CA . GLU A 1 169 ? 12.354 14.970 -21.023 1.00 85.19 169 GLU A CA 1
ATOM 1249 C C . GLU A 1 169 ? 13.675 14.210 -20.782 1.00 85.19 169 GLU A C 1
ATOM 1251 O O . GLU A 1 169 ? 14.780 14.681 -21.070 1.00 85.19 169 GLU A O 1
ATOM 1256 N N . GLY A 1 170 ? 13.590 13.031 -20.163 1.00 92.75 170 GLY A N 1
ATOM 1257 C CA . GLY A 1 170 ? 14.738 12.339 -19.606 1.00 92.75 170 GLY A CA 1
ATOM 1258 C C . GLY A 1 170 ? 15.219 11.096 -20.341 1.00 92.75 170 GLY A C 1
ATOM 1259 O O . GLY A 1 170 ? 16.036 10.373 -19.777 1.00 92.75 170 GLY A O 1
ATOM 1260 N N . ILE A 1 171 ? 14.703 10.834 -21.541 1.00 98.31 171 ILE A N 1
ATOM 1261 C CA . ILE A 1 171 ? 14.995 9.648 -22.353 1.00 98.31 171 ILE A CA 1
ATOM 1262 C C . ILE A 1 171 ? 15.231 10.103 -23.792 1.00 98.31 171 ILE A C 1
ATOM 1264 O O . ILE A 1 171 ? 14.359 10.737 -24.379 1.00 98.31 171 ILE A O 1
ATOM 1268 N N . ASN A 1 172 ? 16.382 9.750 -24.366 1.00 97.19 172 ASN A N 1
ATOM 1269 C CA . ASN A 1 172 ? 16.693 10.029 -25.766 1.00 97.19 172 ASN A CA 1
ATOM 1270 C C . ASN A 1 172 ? 17.070 8.739 -26.486 1.00 97.19 172 ASN A C 1
ATOM 1272 O O . ASN A 1 172 ? 17.943 8.014 -26.022 1.00 97.19 172 ASN A O 1
ATOM 1276 N N . VAL A 1 173 ? 16.442 8.481 -27.629 1.00 98.31 173 VAL A N 1
ATOM 1277 C CA . VAL A 1 173 ? 16.842 7.444 -28.585 1.00 98.31 173 VAL A CA 1
ATOM 1278 C C . VAL A 1 173 ? 17.387 8.156 -29.814 1.00 98.31 173 VAL A C 1
ATOM 1280 O O . VAL A 1 173 ? 16.705 8.987 -30.411 1.00 98.31 173 VAL A O 1
ATOM 1283 N N . ASN A 1 174 ? 18.629 7.867 -30.183 1.00 97.94 174 ASN A N 1
ATOM 1284 C CA . ASN A 1 174 ? 19.366 8.618 -31.196 1.00 97.94 174 ASN A CA 1
ATOM 1285 C C . ASN A 1 174 ? 19.921 7.730 -32.308 1.00 97.94 174 ASN A C 1
ATOM 1287 O O . ASN A 1 174 ? 20.095 8.216 -33.424 1.00 97.94 174 ASN A O 1
ATOM 1291 N N . ARG A 1 175 ? 20.217 6.459 -32.026 1.00 95.81 175 ARG A N 1
ATOM 1292 C CA . ARG A 1 175 ? 20.860 5.545 -32.977 1.00 95.81 175 ARG A CA 1
ATOM 1293 C C . ARG A 1 175 ? 20.144 4.188 -33.040 1.00 95.81 175 ARG A C 1
ATOM 1295 O O . ARG A 1 175 ? 19.600 3.743 -32.029 1.00 95.81 175 ARG A O 1
ATOM 1302 N N . PRO A 1 176 ? 20.183 3.501 -34.197 1.00 94.12 176 PRO A N 1
ATOM 1303 C CA . PRO A 1 176 ? 19.900 2.070 -34.261 1.00 94.12 176 PRO A CA 1
ATOM 1304 C C . PRO A 1 176 ? 20.980 1.267 -33.524 1.00 94.12 176 PRO A C 1
ATOM 1306 O O . PRO A 1 176 ? 22.093 1.751 -33.281 1.00 94.12 176 PRO A O 1
ATOM 1309 N N . THR A 1 177 ? 20.663 0.021 -33.185 1.00 92.94 177 THR A N 1
ATOM 1310 C CA . THR A 1 177 ? 21.531 -0.901 -32.444 1.00 92.94 177 THR A CA 1
ATOM 1311 C C . THR A 1 177 ? 22.851 -1.132 -33.165 1.00 92.94 177 THR A C 1
ATOM 1313 O O . THR A 1 177 ? 23.912 -1.100 -32.541 1.00 92.94 177 THR A O 1
ATOM 1316 N N . SER A 1 178 ? 22.798 -1.305 -34.484 1.00 89.62 178 SER A N 1
ATOM 1317 C CA . SER A 1 178 ? 23.967 -1.423 -35.359 1.00 89.62 178 SER A CA 1
ATOM 1318 C C . SER A 1 178 ? 24.968 -0.278 -35.174 1.00 89.62 178 SER A C 1
ATOM 1320 O O . SER A 1 178 ? 26.149 -0.520 -34.907 1.00 89.62 178 SER A O 1
ATOM 1322 N N . ARG A 1 179 ? 24.504 0.976 -35.241 1.00 91.56 179 ARG A N 1
ATOM 1323 C CA . ARG A 1 179 ? 25.357 2.158 -35.045 1.00 91.56 179 ARG A CA 1
ATOM 1324 C C . ARG A 1 179 ? 25.794 2.325 -33.594 1.00 91.56 179 ARG A C 1
ATOM 1326 O O . ARG A 1 179 ? 26.932 2.717 -33.356 1.00 91.56 179 ARG A O 1
ATOM 1333 N N . LEU A 1 180 ? 24.925 2.012 -32.635 1.00 92.88 180 LEU A N 1
ATOM 1334 C CA . LEU A 1 180 ? 25.247 2.051 -31.208 1.00 92.88 180 LEU A CA 1
ATOM 1335 C C . LEU A 1 180 ? 26.431 1.118 -30.888 1.00 92.88 180 LEU A C 1
ATOM 1337 O O . LEU A 1 180 ? 27.384 1.541 -30.236 1.00 92.88 180 LEU A O 1
ATOM 1341 N N . ILE A 1 181 ? 26.410 -0.121 -31.393 1.00 91.81 181 ILE A N 1
ATOM 1342 C CA . ILE A 1 181 ? 27.500 -1.096 -31.218 1.00 91.81 181 ILE A CA 1
ATOM 1343 C C . ILE A 1 181 ? 28.767 -0.651 -31.957 1.00 91.81 181 ILE A C 1
ATOM 1345 O O . ILE A 1 181 ? 29.862 -0.750 -31.404 1.00 91.81 181 ILE A O 1
ATOM 1349 N N . ALA A 1 182 ? 28.632 -0.139 -33.181 1.00 92.06 182 ALA A N 1
ATOM 1350 C CA . ALA A 1 182 ? 29.758 0.372 -33.960 1.00 92.06 182 ALA A CA 1
ATOM 1351 C C . ALA A 1 182 ? 30.484 1.522 -33.244 1.00 92.06 182 ALA A C 1
ATOM 1353 O O . ALA A 1 182 ? 31.709 1.495 -33.133 1.00 92.06 182 ALA A O 1
ATOM 1354 N N . ASP A 1 183 ? 29.733 2.484 -32.696 1.00 93.19 183 ASP A N 1
ATOM 1355 C CA . ASP A 1 183 ? 30.279 3.609 -31.930 1.00 93.19 183 ASP A CA 1
ATOM 1356 C C . ASP A 1 183 ? 30.966 3.146 -30.640 1.00 93.19 183 ASP A C 1
ATOM 1358 O O . ASP A 1 183 ? 31.999 3.701 -30.271 1.00 93.19 183 ASP A O 1
ATOM 1362 N N . TRP A 1 184 ? 30.425 2.125 -29.967 1.00 93.31 184 TRP A N 1
ATOM 1363 C CA . TRP A 1 184 ? 31.049 1.547 -28.775 1.00 93.31 184 TRP A CA 1
ATOM 1364 C C . TRP A 1 184 ? 32.371 0.830 -29.091 1.00 93.31 184 TRP A C 1
ATOM 1366 O O . TRP A 1 184 ? 33.331 0.961 -28.334 1.00 93.31 184 TRP A O 1
ATOM 1376 N N . ILE A 1 185 ? 32.440 0.100 -30.210 1.00 92.44 185 ILE A N 1
ATOM 1377 C CA . ILE A 1 185 ? 33.648 -0.636 -30.622 1.00 92.44 185 ILE A CA 1
ATOM 1378 C C . ILE A 1 185 ? 34.689 0.291 -31.258 1.00 92.44 185 ILE A C 1
ATOM 1380 O O . ILE A 1 185 ? 35.872 -0.010 -31.188 1.00 92.44 185 ILE A O 1
ATOM 1384 N N . GLY A 1 186 ? 34.284 1.420 -31.843 1.00 93.62 186 GLY A N 1
ATOM 1385 C CA . GLY A 1 186 ? 35.190 2.353 -32.524 1.00 93.62 186 GLY A CA 1
ATOM 1386 C C . GLY A 1 186 ? 35.230 2.187 -34.043 1.00 93.62 186 GLY A C 1
ATOM 1387 O O . GLY A 1 186 ? 36.175 2.622 -34.692 1.00 93.62 186 GLY A O 1
ATOM 1388 N N . VAL A 1 187 ? 34.201 1.584 -34.637 1.00 92.00 187 VAL A N 1
ATOM 1389 C CA . VAL A 1 187 ? 34.077 1.482 -36.095 1.00 92.00 187 VAL A CA 1
ATOM 1390 C C . VAL A 1 187 ? 33.676 2.848 -36.660 1.00 92.00 187 VAL A C 1
ATOM 1392 O O . VAL A 1 187 ? 32.553 3.312 -36.461 1.00 92.00 187 VAL A O 1
ATOM 1395 N N . ALA A 1 188 ? 34.597 3.502 -37.371 1.00 82.94 188 ALA A N 1
ATOM 1396 C CA . ALA A 1 188 ? 34.403 4.868 -37.860 1.00 82.94 188 ALA A CA 1
ATOM 1397 C C . ALA A 1 188 ? 33.221 4.993 -38.842 1.00 82.94 188 ALA A C 1
ATOM 1399 O O . ALA A 1 188 ? 32.359 5.864 -38.675 1.00 82.94 188 ALA A O 1
ATOM 1400 N N . SER A 1 189 ? 33.145 4.092 -39.826 1.00 83.69 189 SER A N 1
ATOM 1401 C CA . SER A 1 189 ? 32.101 4.077 -40.853 1.00 83.69 189 SER A CA 1
ATOM 1402 C C . SER A 1 189 ? 31.474 2.695 -40.980 1.00 83.69 189 SER A C 1
ATOM 1404 O O . SER A 1 189 ? 32.180 1.688 -40.969 1.00 83.69 189 SER A O 1
ATOM 1406 N N . LEU A 1 190 ? 30.149 2.667 -41.114 1.00 83.50 190 LEU A N 1
ATOM 1407 C CA . LEU A 1 190 ? 29.412 1.463 -41.478 1.00 83.50 190 LEU A CA 1
ATOM 1408 C C . LEU A 1 190 ? 29.117 1.488 -42.981 1.00 83.50 190 LEU A C 1
ATOM 1410 O O . LEU A 1 190 ? 28.936 2.578 -43.530 1.00 83.50 190 LEU A O 1
ATOM 1414 N N . PRO A 1 191 ? 29.100 0.320 -43.643 1.00 81.44 191 PRO A N 1
ATOM 1415 C CA . PRO A 1 191 ? 28.708 0.219 -45.044 1.00 81.44 191 PRO A CA 1
ATOM 1416 C C . PRO A 1 191 ? 27.234 0.608 -45.221 1.00 81.44 191 PRO A C 1
ATOM 1418 O O . PRO A 1 191 ? 26.481 0.673 -44.243 1.00 81.44 191 PRO A O 1
ATOM 1421 N N . ALA A 1 192 ? 26.834 0.857 -46.468 1.00 81.25 192 ALA A N 1
ATOM 1422 C CA . ALA A 1 192 ? 25.431 1.077 -46.805 1.00 81.25 192 ALA A CA 1
ATOM 1423 C C . ALA A 1 192 ? 24.578 -0.153 -46.431 1.00 81.25 192 ALA A C 1
ATOM 1425 O O . ALA A 1 192 ? 25.086 -1.276 -46.354 1.00 81.25 192 ALA A O 1
ATOM 1426 N N . GLU A 1 193 ? 23.284 0.053 -46.182 1.00 75.00 193 GLU A N 1
ATOM 1427 C CA . GLU A 1 193 ? 22.371 -0.997 -45.704 1.00 75.00 193 GLU A CA 1
ATOM 1428 C C . GLU A 1 193 ? 22.238 -2.144 -46.728 1.00 75.00 193 GLU A C 1
ATOM 1430 O O . GLU A 1 193 ? 22.067 -3.305 -46.362 1.00 75.00 193 GLU A O 1
ATOM 1435 N N . GLU A 1 194 ? 22.410 -1.844 -48.018 1.00 75.88 194 GLU A N 1
ATOM 1436 C CA . GLU A 1 194 ? 22.378 -2.800 -49.130 1.00 75.88 194 GLU A CA 1
ATOM 1437 C C . GLU A 1 194 ? 23.647 -3.662 -49.222 1.00 75.88 194 GLU A C 1
ATOM 1439 O O . GLU A 1 194 ? 23.618 -4.769 -49.759 1.00 75.88 194 GLU A O 1
ATOM 1444 N N . GLU A 1 195 ? 24.764 -3.165 -48.692 1.00 78.38 195 GLU A N 1
ATOM 1445 C CA . GLU A 1 195 ? 26.056 -3.862 -48.640 1.00 78.38 195 GLU A CA 1
ATOM 1446 C C . GLU A 1 195 ? 26.216 -4.677 -47.344 1.00 78.38 195 GLU A C 1
ATOM 1448 O O . GLU A 1 195 ? 27.227 -5.351 -47.119 1.00 78.38 195 GLU A O 1
ATOM 1453 N N . TRP A 1 196 ? 25.220 -4.605 -46.463 1.00 77.88 196 TRP A N 1
ATOM 1454 C CA . TRP A 1 196 ? 25.281 -5.139 -45.118 1.00 77.88 196 TRP A CA 1
ATOM 1455 C C . TRP A 1 196 ? 25.204 -6.672 -45.072 1.00 77.88 196 TRP A C 1
ATOM 1457 O O . TRP A 1 196 ? 24.345 -7.309 -45.682 1.00 77.88 196 TRP A O 1
ATOM 1467 N N . SER A 1 197 ? 26.074 -7.283 -44.260 1.00 79.81 197 SER A N 1
ATOM 1468 C CA . SER A 1 197 ? 25.928 -8.678 -43.831 1.00 79.81 197 SER A CA 1
ATOM 1469 C C . SER A 1 197 ? 26.498 -8.897 -42.423 1.00 79.81 197 SER A C 1
ATOM 1471 O O . SER A 1 197 ? 27.433 -8.192 -42.020 1.00 79.81 197 SER A O 1
ATOM 1473 N N . PRO A 1 198 ? 26.016 -9.913 -41.677 1.00 78.94 198 PRO A N 1
ATOM 1474 C CA . PRO A 1 198 ? 26.570 -10.259 -40.366 1.00 78.94 198 PRO A CA 1
ATOM 1475 C C . PRO A 1 198 ? 28.080 -10.530 -40.400 1.00 78.94 198 PRO A C 1
ATOM 1477 O O . PRO A 1 198 ? 28.803 -10.156 -39.477 1.00 78.94 198 PRO A O 1
ATOM 1480 N N . GLU A 1 199 ? 28.565 -11.151 -41.477 1.00 82.88 199 GLU A N 1
ATOM 1481 C CA . GLU A 1 199 ? 29.978 -11.488 -41.650 1.00 82.88 199 GLU A CA 1
ATOM 1482 C C . GLU A 1 199 ? 30.842 -10.244 -41.871 1.00 82.88 199 GLU A C 1
ATOM 1484 O O . GLU A 1 199 ? 31.889 -10.084 -41.238 1.00 82.88 199 GLU A O 1
ATOM 1489 N N . LEU A 1 200 ? 30.366 -9.316 -42.708 1.00 85.19 200 LEU A N 1
ATOM 1490 C CA . LEU A 1 200 ? 31.029 -8.033 -42.917 1.00 85.19 200 LEU A CA 1
ATOM 1491 C C . LEU A 1 200 ? 31.135 -7.254 -41.606 1.00 85.19 200 LEU A C 1
ATOM 1493 O O . LEU A 1 200 ? 32.209 -6.749 -41.279 1.00 85.19 200 LEU A O 1
ATOM 1497 N N . PHE A 1 201 ? 30.063 -7.207 -40.814 1.00 80.81 201 PHE A N 1
ATOM 1498 C CA . PHE A 1 201 ? 30.101 -6.513 -39.533 1.00 80.81 201 PHE A CA 1
ATOM 1499 C C . PHE A 1 201 ? 31.088 -7.167 -38.566 1.00 80.81 201 PHE A C 1
ATOM 1501 O O . PHE A 1 201 ? 31.922 -6.463 -38.005 1.00 80.81 201 PHE A O 1
ATOM 1508 N N . ARG A 1 202 ? 31.084 -8.503 -38.418 1.00 83.56 202 ARG A N 1
ATOM 1509 C CA . ARG A 1 202 ? 32.080 -9.212 -37.587 1.00 83.56 202 ARG A CA 1
ATOM 1510 C C . ARG A 1 202 ? 33.510 -8.869 -37.999 1.00 83.56 202 ARG A C 1
ATOM 1512 O O . ARG A 1 202 ? 34.340 -8.613 -37.128 1.00 83.56 202 ARG A O 1
ATOM 1519 N N . LYS A 1 203 ? 33.784 -8.807 -39.304 1.00 89.12 203 LYS A N 1
ATOM 1520 C CA . LYS A 1 203 ? 35.097 -8.424 -39.836 1.00 89.12 203 LYS A CA 1
ATOM 1521 C C . LYS A 1 203 ? 35.465 -6.983 -39.475 1.00 89.12 203 LYS A C 1
ATOM 1523 O O . LYS A 1 203 ? 36.585 -6.748 -39.031 1.00 89.12 203 LYS A O 1
ATOM 1528 N N . LEU A 1 204 ? 34.534 -6.038 -39.618 1.00 89.19 204 LEU A N 1
ATOM 1529 C CA . LEU A 1 204 ? 34.744 -4.635 -39.239 1.00 89.19 204 LEU A CA 1
ATOM 1530 C C . LEU A 1 204 ? 35.004 -4.488 -37.737 1.00 89.19 204 LEU A C 1
ATOM 1532 O O . LEU A 1 204 ? 35.950 -3.808 -37.351 1.00 89.19 204 LEU A O 1
ATOM 1536 N N . LEU A 1 205 ? 34.223 -5.170 -36.895 1.00 86.62 205 LEU A N 1
ATOM 1537 C CA . LEU A 1 205 ? 34.431 -5.163 -35.446 1.00 86.62 205 LEU A CA 1
ATOM 1538 C C . LEU A 1 205 ? 35.805 -5.731 -35.071 1.00 86.62 205 LEU A C 1
ATOM 1540 O O . LEU A 1 205 ? 36.505 -5.161 -34.236 1.00 86.62 205 LEU A O 1
ATOM 1544 N N . ALA A 1 206 ? 36.192 -6.852 -35.687 1.00 88.44 206 ALA A N 1
ATOM 1545 C CA . ALA A 1 206 ? 37.462 -7.518 -35.421 1.00 88.44 206 ALA A CA 1
ATOM 1546 C C . ALA A 1 206 ? 38.675 -6.683 -35.861 1.00 88.44 206 ALA A C 1
ATOM 1548 O O . ALA A 1 206 ? 39.733 -6.796 -35.245 1.00 88.44 206 ALA A O 1
ATOM 1549 N N . ALA A 1 207 ? 38.515 -5.833 -36.879 1.00 93.19 207 ALA A N 1
ATOM 1550 C CA . ALA A 1 207 ? 39.586 -5.009 -37.427 1.00 93.19 207 ALA A CA 1
ATOM 1551 C C . ALA A 1 207 ? 39.972 -3.808 -36.546 1.00 93.19 207 ALA A C 1
ATOM 1553 O O . ALA A 1 207 ? 41.062 -3.271 -36.728 1.00 93.19 207 ALA A O 1
ATOM 1554 N N . VAL A 1 208 ? 39.125 -3.385 -35.597 1.00 93.56 208 VAL A N 1
ATOM 1555 C CA . VAL A 1 208 ? 39.443 -2.237 -34.729 1.00 93.56 208 VAL A CA 1
ATOM 1556 C C . VAL A 1 208 ? 40.527 -2.626 -33.710 1.00 93.56 208 VAL A C 1
ATOM 1558 O O . VAL A 1 208 ? 40.308 -3.597 -32.973 1.00 93.56 208 VAL A O 1
ATOM 1561 N N . PRO A 1 209 ? 41.661 -1.903 -33.617 1.00 95.12 209 PRO A N 1
ATOM 1562 C CA . PRO A 1 209 ? 42.708 -2.152 -32.621 1.00 95.12 209 PRO A CA 1
ATOM 1563 C C . PRO A 1 209 ? 42.213 -2.014 -31.175 1.00 95.12 209 PRO A C 1
ATOM 1565 O O . PRO A 1 209 ? 41.337 -1.205 -30.884 1.00 95.12 209 PRO A O 1
ATOM 1568 N N . GLU A 1 210 ? 42.797 -2.765 -30.235 1.00 92.94 210 GLU A N 1
ATOM 1569 C CA . GLU A 1 210 ? 42.345 -2.787 -28.832 1.00 92.94 210 GLU A CA 1
ATOM 1570 C C . GLU A 1 210 ? 42.359 -1.401 -28.162 1.00 92.94 210 GLU A C 1
ATOM 1572 O O . GLU A 1 210 ? 41.411 -1.043 -27.463 1.00 92.94 210 GLU A O 1
ATOM 1577 N N . GLU A 1 211 ? 43.393 -0.597 -28.407 1.00 93.88 211 GLU A N 1
ATOM 1578 C CA . GLU A 1 211 ? 43.495 0.755 -27.844 1.00 93.88 211 GLU A CA 1
ATOM 1579 C C . GLU A 1 211 ? 42.413 1.697 -28.391 1.00 93.88 211 GLU A C 1
ATOM 1581 O O . GLU A 1 211 ? 41.821 2.471 -27.635 1.00 93.88 211 GLU A O 1
ATOM 1586 N N . GLU A 1 212 ? 42.069 1.572 -29.676 1.00 94.44 212 GLU A N 1
ATOM 1587 C CA . GLU A 1 212 ? 40.945 2.302 -30.270 1.00 94.44 212 GLU A CA 1
ATOM 1588 C C . GLU A 1 212 ? 39.609 1.843 -29.680 1.00 94.44 212 GLU A C 1
ATOM 1590 O O . GLU A 1 212 ? 38.772 2.686 -29.354 1.00 94.44 212 GLU A O 1
ATOM 1595 N N . ARG A 1 213 ? 39.431 0.534 -29.437 1.00 93.25 213 ARG A N 1
ATOM 1596 C CA . ARG A 1 213 ? 38.237 0.005 -28.753 1.00 93.25 213 ARG A CA 1
ATOM 1597 C C . ARG A 1 213 ? 38.094 0.571 -27.344 1.00 93.25 213 ARG A C 1
ATOM 1599 O O . ARG A 1 213 ? 37.004 0.989 -26.963 1.00 93.25 213 ARG A O 1
ATOM 1606 N N . LYS A 1 214 ? 39.179 0.622 -26.562 1.00 91.31 214 LYS A N 1
ATOM 1607 C CA . LYS A 1 214 ? 39.171 1.206 -25.207 1.00 91.31 214 LYS A CA 1
ATOM 1608 C C . LYS A 1 214 ? 38.822 2.694 -25.242 1.00 91.31 214 LYS A C 1
ATOM 1610 O O . LYS A 1 214 ? 37.998 3.152 -24.447 1.00 91.31 214 LYS A O 1
ATOM 1615 N N . ALA A 1 215 ? 39.415 3.447 -26.169 1.00 93.75 215 ALA A N 1
ATOM 1616 C CA . ALA A 1 215 ? 39.130 4.868 -26.342 1.00 93.75 215 ALA A CA 1
ATOM 1617 C C . ALA A 1 215 ? 37.670 5.114 -26.763 1.00 93.75 215 ALA A C 1
ATOM 1619 O O . ALA A 1 215 ? 37.005 5.988 -26.199 1.00 93.75 215 ALA A O 1
ATOM 1620 N N . ALA A 1 216 ? 37.151 4.316 -27.700 1.00 94.31 216 ALA A N 1
ATOM 1621 C CA . ALA A 1 216 ? 35.767 4.373 -28.157 1.00 94.31 216 ALA A CA 1
ATOM 1622 C C . ALA A 1 216 ? 34.777 4.018 -27.041 1.00 94.31 216 ALA A C 1
ATOM 1624 O O . ALA A 1 216 ? 33.838 4.776 -26.807 1.00 94.31 216 ALA A O 1
ATOM 1625 N N . ALA A 1 217 ? 35.031 2.955 -26.274 1.00 91.94 217 ALA A N 1
ATOM 1626 C CA . ALA A 1 217 ? 34.200 2.569 -25.136 1.00 91.94 217 ALA A CA 1
ATOM 1627 C C . ALA A 1 217 ? 34.138 3.671 -24.063 1.00 91.94 217 ALA A C 1
ATOM 1629 O O . ALA A 1 217 ? 33.060 3.992 -23.564 1.00 91.94 217 ALA A O 1
ATOM 1630 N N . LYS A 1 218 ? 35.271 4.319 -23.754 1.00 91.25 218 LYS A N 1
ATOM 1631 C CA . LYS A 1 218 ? 35.306 5.466 -22.831 1.00 91.25 218 LYS A CA 1
ATOM 1632 C C . LYS A 1 218 ? 34.519 6.663 -23.371 1.00 91.25 218 LYS A C 1
ATOM 1634 O O . LYS A 1 218 ? 33.831 7.338 -22.608 1.00 91.25 218 LYS A O 1
ATOM 1639 N N . LYS A 1 219 ? 34.615 6.936 -24.676 1.00 92.69 219 LYS A N 1
ATOM 1640 C CA . LYS A 1 219 ? 33.841 7.997 -25.338 1.00 92.69 219 LYS A CA 1
ATOM 1641 C C . LYS A 1 219 ? 32.343 7.689 -25.318 1.00 92.69 219 LYS A C 1
ATOM 1643 O O . LYS A 1 219 ? 31.555 8.594 -25.071 1.00 92.69 219 LYS A O 1
ATOM 1648 N N . PHE A 1 220 ? 31.968 6.434 -25.547 1.00 91.75 220 PHE A N 1
ATOM 1649 C CA . PHE A 1 220 ? 30.587 5.961 -25.526 1.00 91.75 220 PHE A CA 1
ATOM 1650 C C . PHE A 1 220 ? 29.929 6.180 -24.160 1.00 91.75 220 PHE A C 1
ATOM 1652 O O . PHE A 1 220 ? 28.824 6.707 -24.095 1.00 91.75 220 PHE A O 1
ATOM 1659 N N . ASP A 1 221 ? 30.625 5.858 -23.069 1.00 88.81 221 ASP A N 1
ATOM 1660 C CA . ASP A 1 221 ? 30.114 6.050 -21.705 1.00 88.81 221 ASP A CA 1
ATOM 1661 C C . ASP A 1 221 ? 29.823 7.524 -21.350 1.00 88.81 221 ASP A C 1
ATOM 1663 O O . ASP A 1 221 ? 28.989 7.802 -20.484 1.00 88.81 221 ASP A O 1
ATOM 1667 N N . ALA A 1 222 ? 30.505 8.468 -22.009 1.00 90.62 222 ALA A N 1
ATOM 1668 C CA . ALA A 1 222 ? 30.323 9.909 -21.832 1.00 90.62 222 ALA A CA 1
ATOM 1669 C C . ALA A 1 222 ? 29.384 10.547 -22.877 1.00 90.62 222 ALA A C 1
ATOM 1671 O O . ALA A 1 222 ? 29.088 11.740 -22.787 1.00 90.62 222 ALA A O 1
ATOM 1672 N N . ASP A 1 223 ? 28.935 9.785 -23.876 1.00 94.19 223 ASP A N 1
ATOM 1673 C CA . ASP A 1 223 ? 28.080 10.278 -24.953 1.00 94.19 223 ASP A CA 1
ATOM 1674 C C . ASP A 1 223 ? 26.660 10.540 -24.415 1.00 94.19 223 ASP A C 1
ATOM 1676 O O . ASP A 1 223 ? 26.043 9.641 -23.842 1.00 94.19 223 ASP A O 1
ATOM 1680 N N . PRO A 1 224 ? 26.099 11.753 -24.577 1.00 94.19 224 PRO A N 1
ATOM 1681 C CA . PRO A 1 224 ? 24.744 12.045 -24.110 1.00 94.19 224 PRO A CA 1
ATOM 1682 C C . PRO A 1 224 ? 23.651 11.345 -24.935 1.00 94.19 224 PRO A C 1
ATOM 1684 O O . PRO A 1 224 ? 22.492 11.317 -24.508 1.00 94.19 224 PRO A O 1
ATOM 1687 N N . ARG A 1 225 ? 23.981 10.801 -26.112 1.00 96.19 225 ARG A N 1
ATOM 1688 C CA . ARG A 1 225 ? 23.039 10.087 -26.983 1.00 96.19 225 ARG A CA 1
ATOM 1689 C C . ARG A 1 225 ? 22.684 8.706 -26.427 1.00 96.19 225 ARG A C 1
ATOM 1691 O O . ARG A 1 225 ? 23.525 8.032 -25.845 1.00 96.19 225 ARG A O 1
ATOM 1698 N N . ASP A 1 226 ? 21.453 8.260 -26.671 1.00 97.81 226 ASP A N 1
ATOM 1699 C CA . ASP A 1 226 ? 20.926 6.949 -26.247 1.00 97.81 226 ASP A CA 1
ATOM 1700 C C . ASP A 1 226 ? 20.946 6.751 -24.726 1.00 97.81 226 ASP A C 1
ATOM 1702 O O . ASP A 1 226 ? 21.168 5.649 -24.211 1.00 97.81 226 ASP A O 1
ATOM 1706 N N . THR A 1 227 ? 20.721 7.846 -23.997 1.00 98.50 227 THR A N 1
ATOM 1707 C CA . THR A 1 227 ? 20.743 7.872 -22.536 1.00 98.50 227 THR A CA 1
ATOM 1708 C C . THR A 1 227 ? 19.357 8.065 -21.928 1.00 98.50 227 THR A C 1
ATOM 1710 O O . THR A 1 227 ? 18.464 8.678 -22.520 1.00 98.50 227 THR A O 1
ATOM 1713 N N . ALA A 1 228 ? 19.193 7.566 -20.703 1.00 98.50 228 ALA A N 1
ATOM 1714 C CA . ALA A 1 228 ? 18.051 7.848 -19.847 1.00 98.50 228 ALA A CA 1
ATOM 1715 C C . ALA A 1 228 ? 18.503 8.275 -18.449 1.00 98.50 228 ALA A C 1
ATOM 1717 O O . ALA A 1 228 ? 19.552 7.848 -17.965 1.00 98.50 228 ALA A O 1
ATOM 1718 N N . ALA A 1 229 ? 17.689 9.101 -17.795 1.00 98.56 229 ALA A N 1
ATOM 1719 C CA . ALA A 1 229 ? 17.747 9.262 -16.348 1.00 98.56 229 ALA A CA 1
ATOM 1720 C C . ALA A 1 229 ? 16.934 8.157 -15.647 1.00 98.56 229 ALA A C 1
ATOM 1722 O O . ALA A 1 229 ? 15.834 7.848 -16.123 1.00 98.56 229 ALA A O 1
ATOM 1723 N N . PRO A 1 230 ? 17.410 7.588 -14.519 1.00 98.75 230 PRO A N 1
ATOM 1724 C CA . PRO A 1 230 ? 16.659 6.593 -13.755 1.00 98.75 230 PRO A CA 1
ATOM 1725 C C . PRO A 1 230 ? 15.229 7.039 -13.432 1.00 98.75 230 PRO A C 1
ATOM 1727 O O . PRO A 1 230 ? 14.285 6.278 -13.633 1.00 98.75 230 PRO A O 1
ATOM 1730 N N . GLU A 1 231 ? 15.043 8.295 -13.022 1.00 96.94 231 GLU A N 1
ATOM 1731 C CA . GLU A 1 231 ? 13.719 8.852 -12.717 1.00 96.94 231 GLU A CA 1
ATOM 1732 C C . GLU A 1 231 ? 12.813 8.959 -13.941 1.00 96.94 231 GLU A C 1
ATOM 1734 O O . GLU A 1 231 ? 11.607 8.746 -13.840 1.00 96.94 231 GLU A O 1
ATOM 1739 N N . ALA A 1 232 ? 13.384 9.264 -15.106 1.00 97.00 232 ALA A N 1
ATOM 1740 C CA . ALA A 1 232 ? 12.627 9.371 -16.344 1.00 97.00 232 ALA A CA 1
ATOM 1741 C C . ALA A 1 232 ? 12.177 7.996 -16.848 1.00 97.00 232 ALA A C 1
ATOM 1743 O O . ALA A 1 232 ? 11.038 7.843 -17.285 1.00 97.00 232 ALA A O 1
ATOM 1744 N N . MET A 1 233 ? 13.037 6.981 -16.726 1.00 98.88 233 MET A N 1
ATOM 1745 C CA . MET A 1 233 ? 12.670 5.602 -17.045 1.00 98.88 233 MET A CA 1
ATOM 1746 C C . MET A 1 233 ? 11.624 5.054 -16.065 1.00 98.88 233 MET A C 1
ATOM 1748 O O . MET A 1 233 ? 10.645 4.450 -16.496 1.00 98.88 233 MET A O 1
ATOM 1752 N N . ALA A 1 234 ? 11.763 5.320 -14.761 1.00 98.25 234 ALA A N 1
ATOM 1753 C CA . ALA A 1 234 ? 10.743 4.962 -13.774 1.00 98.25 234 ALA A CA 1
ATOM 1754 C C . ALA A 1 234 ? 9.399 5.667 -14.051 1.00 98.25 234 ALA A C 1
ATOM 1756 O O . ALA A 1 234 ? 8.340 5.053 -13.921 1.00 98.25 234 ALA A O 1
ATOM 1757 N N . ALA A 1 235 ? 9.425 6.928 -14.498 1.00 91.38 235 ALA A N 1
ATOM 1758 C CA . ALA A 1 235 ? 8.227 7.648 -14.924 1.00 91.38 235 ALA A CA 1
ATOM 1759 C C . ALA A 1 235 ? 7.585 7.032 -16.179 1.00 91.38 235 ALA A C 1
ATOM 1761 O O . ALA A 1 235 ? 6.365 6.878 -16.211 1.00 91.38 235 ALA A O 1
ATOM 1762 N N . LEU A 1 236 ? 8.376 6.623 -17.180 1.00 98.62 236 LEU A N 1
ATOM 1763 C CA . LEU A 1 236 ? 7.865 5.910 -18.357 1.00 98.62 236 LEU A CA 1
ATOM 1764 C C . LEU A 1 236 ? 7.156 4.612 -17.954 1.00 98.62 236 LEU A C 1
ATOM 1766 O O . LEU A 1 236 ? 6.022 4.380 -18.365 1.00 98.62 236 LEU A O 1
ATOM 1770 N N . LEU A 1 237 ? 7.794 3.802 -17.106 1.00 98.81 237 LEU A N 1
ATOM 1771 C CA . LEU A 1 237 ? 7.221 2.559 -16.581 1.00 98.81 237 LEU A CA 1
ATOM 1772 C C . LEU A 1 237 ? 5.908 2.811 -15.826 1.00 98.81 237 LEU A C 1
ATOM 1774 O O . LEU A 1 237 ? 4.932 2.094 -16.037 1.00 98.81 237 LEU A O 1
ATOM 1778 N N . ALA A 1 238 ? 5.847 3.863 -15.005 1.00 88.12 238 ALA A N 1
ATOM 1779 C CA . ALA A 1 238 ? 4.626 4.251 -14.304 1.00 88.12 238 ALA A CA 1
ATOM 1780 C C . ALA A 1 238 ? 3.492 4.642 -15.266 1.00 88.12 238 ALA A C 1
ATOM 1782 O O . ALA A 1 238 ? 2.353 4.221 -15.070 1.00 88.12 238 ALA A O 1
ATOM 1783 N N . ARG A 1 239 ? 3.793 5.404 -16.326 1.00 88.88 239 ARG A N 1
ATOM 1784 C CA . ARG A 1 239 ? 2.802 5.773 -17.349 1.00 88.88 239 ARG A CA 1
ATOM 1785 C C . ARG A 1 239 ? 2.313 4.573 -18.154 1.00 88.88 239 ARG A C 1
ATOM 1787 O O . ARG A 1 239 ? 1.128 4.511 -18.470 1.00 88.88 239 ARG A O 1
ATOM 1794 N N . ILE A 1 240 ? 3.194 3.622 -18.473 1.00 97.25 240 ILE A N 1
ATOM 1795 C CA . ILE A 1 240 ? 2.808 2.352 -19.107 1.00 97.25 240 ILE A CA 1
ATOM 1796 C C . ILE A 1 240 ? 1.823 1.615 -18.198 1.00 97.25 240 ILE A C 1
ATOM 1798 O O . ILE A 1 240 ? 0.712 1.317 -18.626 1.00 97.25 240 ILE A O 1
ATOM 1802 N N . TYR A 1 241 ? 2.196 1.398 -16.933 1.00 92.62 241 TYR A N 1
ATOM 1803 C CA . TYR A 1 241 ? 1.382 0.659 -15.966 1.00 92.62 241 TYR A CA 1
ATOM 1804 C C . TYR A 1 241 ? -0.012 1.261 -15.761 1.00 92.62 241 TYR A C 1
ATOM 1806 O O . TYR A 1 241 ? -1.002 0.541 -15.691 1.00 92.62 241 TYR A O 1
ATOM 1814 N N . ARG A 1 242 ? -0.099 2.593 -15.689 1.00 84.44 242 ARG A N 1
ATOM 1815 C CA . ARG A 1 242 ? -1.362 3.316 -15.475 1.00 84.44 242 ARG A CA 1
ATOM 1816 C C . ARG A 1 242 ? -2.231 3.443 -16.731 1.00 84.44 242 ARG A C 1
ATOM 1818 O O . ARG A 1 242 ? -3.315 4.009 -16.642 1.00 84.44 242 ARG A O 1
ATOM 1825 N N . GLY A 1 243 ? -1.775 2.956 -17.889 1.00 86.25 243 GLY A N 1
ATOM 1826 C CA . GLY A 1 243 ? -2.484 3.136 -19.161 1.00 86.25 243 GLY A CA 1
ATOM 1827 C C . GLY A 1 243 ? -2.473 4.585 -19.665 1.00 86.25 243 GLY A C 1
ATOM 1828 O O . GLY A 1 243 ? -3.370 5.005 -20.386 1.00 86.25 243 GLY A O 1
ATOM 1829 N N . GLU A 1 244 ? -1.473 5.373 -19.261 1.00 85.19 244 GLU A N 1
ATOM 1830 C CA . GLU A 1 244 ? -1.293 6.764 -19.700 1.00 85.19 244 GLU A CA 1
ATOM 1831 C C . GLU A 1 244 ? -0.415 6.857 -20.960 1.00 85.19 244 GLU A C 1
ATOM 1833 O O . GLU A 1 244 ? -0.508 7.823 -21.714 1.00 85.19 244 GLU A O 1
ATOM 1838 N N . ALA A 1 245 ? 0.463 5.871 -21.187 1.00 89.38 245 ALA A N 1
ATOM 1839 C CA . ALA A 1 245 ? 1.340 5.833 -22.360 1.00 89.38 245 ALA A CA 1
ATOM 1840 C C . ALA A 1 245 ? 0.694 5.159 -23.585 1.00 89.38 245 ALA A C 1
ATOM 1842 O O . ALA A 1 245 ? 1.029 5.509 -24.723 1.00 89.38 245 ALA A O 1
ATOM 1843 N N . LEU A 1 246 ? -0.194 4.193 -23.327 1.00 97.00 246 LEU A N 1
ATOM 1844 C CA . LEU A 1 246 ? -0.816 3.261 -24.270 1.00 97.00 246 LEU A CA 1
ATOM 1845 C C . LEU A 1 246 ? -2.224 2.884 -23.775 1.00 97.00 246 LEU A C 1
ATOM 1847 O O . LEU A 1 246 ? -2.498 2.953 -22.575 1.00 97.00 246 LEU A O 1
ATOM 1851 N N . LYS A 1 247 ? -3.101 2.450 -24.685 1.00 94.06 247 LYS A N 1
ATOM 1852 C CA . LYS A 1 247 ? -4.401 1.843 -24.355 1.00 94.06 247 LYS A CA 1
ATOM 1853 C C . LYS A 1 247 ? -4.207 0.510 -23.633 1.00 94.06 247 LYS A C 1
ATOM 1855 O O . LYS A 1 247 ? -3.165 -0.136 -23.750 1.00 94.06 247 LYS A O 1
ATOM 1860 N N . LYS A 1 248 ? -5.252 0.077 -22.921 1.00 90.44 248 LYS A N 1
ATOM 1861 C CA . LYS A 1 248 ? -5.228 -1.109 -22.057 1.00 90.44 248 LYS A CA 1
ATOM 1862 C C . LYS A 1 248 ? -4.687 -2.353 -22.769 1.00 90.44 248 LYS A C 1
ATOM 1864 O O . LYS A 1 248 ? -3.819 -3.020 -22.224 1.00 90.44 248 LYS A O 1
ATOM 1869 N N . GLU A 1 249 ? -5.145 -2.641 -23.984 1.00 95.69 249 GLU A N 1
ATOM 1870 C CA . GLU A 1 249 ? -4.760 -3.846 -24.729 1.00 95.69 249 GLU A CA 1
ATOM 1871 C C . GLU A 1 249 ? -3.263 -3.852 -25.082 1.00 95.69 249 GLU A C 1
ATOM 1873 O O . GLU A 1 249 ? -2.590 -4.873 -24.946 1.00 95.69 249 GLU A O 1
ATOM 1878 N N . SER A 1 250 ? -2.724 -2.702 -25.491 1.00 98.44 250 SER A N 1
ATOM 1879 C CA . SER A 1 250 ? -1.299 -2.538 -25.791 1.00 98.44 250 SER A CA 1
ATOM 1880 C C . SER A 1 250 ? -0.440 -2.553 -24.526 1.00 98.44 250 SER A C 1
ATOM 1882 O O . SER A 1 250 ? 0.661 -3.104 -24.542 1.00 98.44 250 SER A O 1
ATOM 1884 N N . THR A 1 251 ? -0.930 -1.965 -23.430 1.00 97.69 251 THR A N 1
ATOM 1885 C CA . THR A 1 251 ? -0.279 -2.029 -22.115 1.00 97.69 251 THR A CA 1
ATOM 1886 C C . THR A 1 251 ? -0.187 -3.469 -21.624 1.00 97.69 251 THR A C 1
ATOM 1888 O O . THR A 1 251 ? 0.894 -3.900 -21.226 1.00 97.69 251 THR A O 1
ATOM 1891 N N . ASP A 1 252 ? -1.288 -4.220 -21.690 1.00 96.69 252 ASP A N 1
ATOM 1892 C CA . ASP A 1 252 ? -1.338 -5.619 -21.266 1.00 96.69 252 ASP A CA 1
ATOM 1893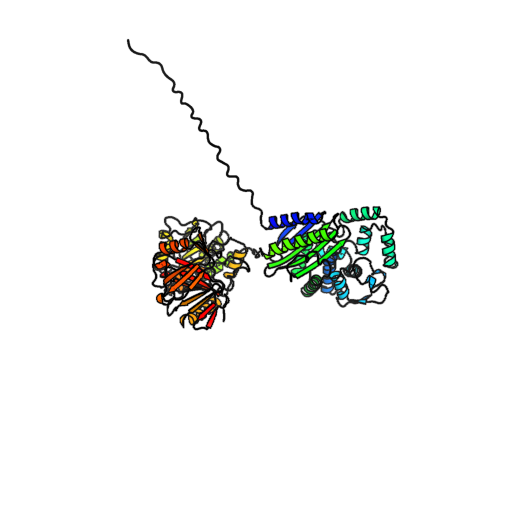 C C . ASP A 1 252 ? -0.358 -6.467 -22.088 1.00 96.69 252 ASP A C 1
ATOM 1895 O O . ASP A 1 252 ? 0.417 -7.230 -21.513 1.00 96.69 252 ASP A O 1
ATOM 1899 N N . LEU A 1 253 ? -0.319 -6.273 -23.414 1.00 98.50 253 LEU A N 1
ATOM 1900 C CA . LEU A 1 253 ? 0.644 -6.938 -24.295 1.00 98.50 253 LEU A CA 1
ATOM 1901 C C . LEU A 1 253 ? 2.094 -6.608 -23.915 1.00 98.50 253 LEU A C 1
ATOM 1903 O O . LEU A 1 253 ? 2.916 -7.510 -23.763 1.00 98.50 253 LEU A O 1
ATOM 1907 N N . LEU A 1 254 ? 2.426 -5.325 -23.749 1.00 98.75 254 LEU A N 1
ATOM 1908 C CA . LEU A 1 254 ? 3.785 -4.899 -23.413 1.00 98.75 254 LEU A CA 1
ATOM 1909 C C . LEU A 1 254 ? 4.241 -5.482 -22.068 1.00 98.75 254 LEU A C 1
ATOM 1911 O O . LEU A 1 254 ? 5.343 -6.027 -21.970 1.00 98.75 254 LEU A O 1
ATOM 1915 N N . LEU A 1 255 ? 3.395 -5.397 -21.039 1.00 98.50 255 LEU A N 1
ATOM 1916 C CA . LEU A 1 255 ? 3.713 -5.915 -19.710 1.00 98.50 255 LEU A CA 1
ATOM 1917 C C . LEU A 1 255 ? 3.796 -7.442 -19.692 1.00 98.50 255 LEU A C 1
ATOM 1919 O O . LEU A 1 255 ? 4.674 -7.976 -19.017 1.00 98.50 255 LEU A O 1
ATOM 1923 N N . ASP A 1 256 ? 2.944 -8.148 -20.437 1.00 98.44 256 ASP A N 1
ATOM 1924 C CA . ASP A 1 256 ? 3.021 -9.605 -20.574 1.00 98.44 256 ASP A CA 1
ATOM 1925 C C . ASP A 1 256 ? 4.367 -10.047 -21.165 1.00 98.44 256 ASP A C 1
ATOM 1927 O O . ASP A 1 256 ? 5.067 -10.877 -20.576 1.00 98.44 256 ASP A O 1
ATOM 1931 N N . ILE A 1 257 ? 4.800 -9.430 -22.270 1.00 98.56 257 ILE A N 1
ATOM 1932 C CA . ILE A 1 257 ? 6.098 -9.754 -22.877 1.00 98.56 257 ILE A CA 1
ATOM 1933 C C . ILE A 1 257 ? 7.243 -9.450 -21.898 1.00 98.56 257 ILE A C 1
ATOM 1935 O O . ILE A 1 257 ? 8.159 -10.260 -21.735 1.00 98.56 257 ILE A O 1
ATOM 1939 N N . MET A 1 258 ? 7.181 -8.317 -21.190 1.00 98.69 258 MET A N 1
ATOM 1940 C CA . MET A 1 258 ? 8.182 -7.937 -20.186 1.00 98.69 258 MET A CA 1
ATOM 1941 C C . MET A 1 258 ? 8.241 -8.903 -18.988 1.00 98.69 258 MET A C 1
ATOM 1943 O O . MET A 1 258 ? 9.326 -9.125 -18.451 1.00 98.69 258 MET A O 1
ATOM 1947 N N . ARG A 1 259 ? 7.123 -9.517 -18.569 1.00 98.25 259 ARG A N 1
ATOM 1948 C CA . ARG A 1 259 ? 7.108 -10.573 -17.526 1.00 98.25 259 ARG A CA 1
ATOM 1949 C C . ARG A 1 259 ? 7.796 -11.849 -17.985 1.00 98.25 259 ARG A C 1
ATOM 1951 O O . ARG A 1 259 ? 8.371 -12.569 -17.174 1.00 98.25 259 ARG A O 1
ATOM 1958 N N . ARG A 1 260 ? 7.736 -12.131 -19.287 1.00 97.25 260 ARG A N 1
ATOM 1959 C CA . ARG A 1 260 ? 8.340 -13.315 -19.911 1.00 97.25 260 ARG A CA 1
ATOM 1960 C C . ARG A 1 260 ? 9.785 -13.092 -20.363 1.00 97.25 260 ARG A C 1
ATOM 1962 O O . ARG A 1 260 ? 10.379 -14.017 -20.918 1.00 97.25 260 ARG A O 1
ATOM 1969 N N . CYS A 1 261 ? 10.356 -11.904 -20.134 1.00 96.69 261 CYS A N 1
ATOM 1970 C CA . CYS A 1 261 ? 11.746 -11.585 -20.458 1.00 96.69 261 CYS A CA 1
ATOM 1971 C C . CYS A 1 261 ? 12.704 -12.645 -19.884 1.00 96.69 261 CYS A C 1
ATOM 1973 O O . CYS A 1 261 ? 12.687 -12.943 -18.688 1.00 96.69 261 CYS A O 1
ATOM 1975 N N . ARG A 1 262 ? 13.555 -13.203 -20.756 1.00 95.44 262 ARG A N 1
ATOM 1976 C CA . ARG A 1 262 ? 14.458 -14.337 -20.468 1.00 95.44 262 ARG A CA 1
ATOM 1977 C C . ARG A 1 262 ? 15.901 -13.916 -20.191 1.00 95.44 262 ARG A C 1
ATOM 1979 O O . ARG A 1 262 ? 16.798 -14.750 -20.120 1.00 95.44 262 ARG A O 1
ATOM 1986 N N . THR A 1 263 ? 16.152 -12.613 -20.127 1.00 96.00 263 THR A N 1
ATOM 1987 C CA . THR A 1 263 ? 17.489 -12.051 -19.902 1.00 96.00 263 THR A CA 1
ATOM 1988 C C . THR A 1 263 ? 17.589 -11.490 -18.488 1.00 96.00 263 THR A C 1
ATOM 1990 O O . THR A 1 263 ? 16.593 -11.021 -17.945 1.00 96.00 263 THR A O 1
ATOM 1993 N N . GLY A 1 264 ? 18.791 -11.488 -17.902 1.00 95.56 264 GLY A N 1
ATOM 1994 C CA . GLY A 1 264 ? 19.035 -10.871 -16.591 1.00 95.56 264 GLY A CA 1
ATOM 1995 C C . GLY A 1 264 ? 18.399 -11.606 -15.414 1.00 95.56 264 GLY A C 1
ATOM 1996 O O . GLY A 1 264 ? 17.945 -10.956 -14.476 1.00 95.56 264 GLY A O 1
ATOM 1997 N N . GLU A 1 265 ? 18.381 -12.943 -15.434 1.00 95.38 265 GLU A N 1
ATOM 1998 C CA . GLU A 1 265 ? 17.891 -13.759 -14.309 1.00 95.38 265 GLU A CA 1
ATOM 1999 C C . GLU A 1 265 ? 18.584 -13.419 -12.983 1.00 95.38 265 GLU A C 1
ATOM 2001 O O . GLU A 1 265 ? 17.975 -13.513 -11.930 1.00 95.38 265 GLU A O 1
ATOM 2006 N N . THR A 1 266 ? 19.829 -12.951 -13.037 1.00 96.56 266 THR A N 1
ATOM 2007 C CA . THR A 1 266 ? 20.674 -12.542 -11.905 1.00 96.56 266 THR A CA 1
ATOM 2008 C C . THR A 1 266 ? 20.564 -11.055 -11.539 1.00 96.56 266 THR A C 1
ATOM 2010 O O . THR A 1 266 ? 21.310 -10.598 -10.677 1.00 96.56 266 THR A O 1
ATOM 2013 N N . ARG A 1 267 ? 19.676 -10.281 -12.187 1.00 98.38 267 ARG A N 1
ATOM 2014 C CA . ARG A 1 267 ? 19.519 -8.821 -12.001 1.00 98.38 267 ARG A CA 1
ATOM 2015 C C . ARG A 1 267 ? 18.331 -8.494 -11.103 1.00 98.38 267 ARG A C 1
ATOM 2017 O O . ARG A 1 267 ? 18.326 -8.956 -9.968 1.00 98.38 267 ARG A O 1
ATOM 2024 N N . LEU A 1 268 ? 17.319 -7.739 -11.562 1.00 98.44 268 LEU A N 1
ATOM 2025 C CA . LEU A 1 268 ? 16.187 -7.348 -10.707 1.00 98.44 268 LEU A CA 1
ATOM 2026 C C . LEU A 1 268 ? 15.511 -8.561 -10.060 1.00 98.44 268 LEU A C 1
ATOM 2028 O O . LEU A 1 268 ? 15.124 -8.486 -8.902 1.00 98.44 268 LEU A O 1
ATOM 2032 N N . LYS A 1 269 ? 15.417 -9.682 -10.787 1.00 95.69 269 LYS A N 1
ATOM 2033 C CA . LYS A 1 269 ? 14.830 -10.945 -10.311 1.00 95.69 269 LYS A CA 1
ATOM 2034 C C . LYS A 1 269 ? 15.746 -11.747 -9.380 1.00 95.69 269 LYS A C 1
ATOM 2036 O O . LYS A 1 269 ? 15.256 -12.575 -8.621 1.00 95.69 269 LYS A O 1
ATOM 2041 N N . GLY A 1 270 ? 17.058 -11.508 -9.423 1.00 93.75 270 GLY A N 1
ATOM 2042 C CA . GLY A 1 270 ? 18.067 -12.499 -9.036 1.00 93.75 270 GLY A CA 1
ATOM 2043 C C . GLY A 1 270 ? 18.021 -12.982 -7.597 1.00 93.75 270 GLY A C 1
ATOM 2044 O O . GLY A 1 270 ? 18.345 -14.138 -7.341 1.00 93.75 270 GLY A O 1
ATOM 2045 N N . ILE A 1 271 ? 17.615 -12.126 -6.659 1.00 96.88 271 ILE A N 1
ATOM 2046 C CA . ILE A 1 271 ? 17.545 -12.483 -5.232 1.00 96.88 271 ILE A CA 1
ATOM 2047 C C . ILE A 1 271 ? 16.203 -12.103 -4.583 1.00 96.88 271 ILE A C 1
ATOM 2049 O O . ILE A 1 271 ? 16.086 -12.037 -3.353 1.00 96.88 271 ILE A O 1
ATOM 2053 N N . LEU A 1 272 ? 15.175 -11.835 -5.394 1.00 95.00 272 LEU A N 1
ATOM 2054 C CA . LEU A 1 272 ? 13.820 -11.612 -4.886 1.00 95.00 272 LEU A CA 1
ATOM 2055 C C . LEU A 1 272 ? 13.218 -12.917 -4.339 1.00 95.00 272 LEU A C 1
ATOM 2057 O O . LEU A 1 272 ? 13.700 -14.005 -4.662 1.00 95.00 272 LEU A O 1
ATOM 2061 N N . PRO A 1 273 ? 12.181 -12.843 -3.481 1.00 90.50 273 PRO A N 1
ATOM 2062 C CA . PRO A 1 273 ? 11.496 -14.039 -3.004 1.00 90.50 273 PRO A CA 1
ATOM 2063 C C . PRO A 1 273 ? 10.972 -14.911 -4.149 1.00 90.50 273 PRO A C 1
ATOM 2065 O O . PRO A 1 273 ? 10.588 -14.413 -5.207 1.00 90.50 273 PRO A O 1
ATOM 2068 N N . ALA A 1 274 ? 10.905 -16.221 -3.913 1.00 87.44 274 ALA A N 1
ATOM 2069 C CA . ALA A 1 274 ? 10.330 -17.151 -4.877 1.00 87.44 274 ALA A CA 1
ATOM 2070 C C . ALA A 1 274 ? 8.886 -16.749 -5.226 1.00 87.44 274 ALA A C 1
ATOM 2072 O O . ALA A 1 274 ? 8.084 -16.457 -4.341 1.00 87.44 274 ALA A O 1
ATOM 2073 N N . GLY A 1 275 ? 8.568 -16.734 -6.522 1.00 84.81 275 GLY A N 1
ATOM 2074 C CA . GLY A 1 275 ? 7.262 -16.307 -7.026 1.00 84.81 275 GLY A CA 1
ATOM 2075 C C . GLY A 1 275 ? 7.086 -14.792 -7.171 1.00 84.81 275 GLY A C 1
ATOM 2076 O O . GLY A 1 275 ? 6.031 -14.374 -7.639 1.00 84.81 275 GLY A O 1
ATOM 2077 N N . ALA A 1 276 ? 8.087 -13.971 -6.824 1.00 90.44 276 ALA A N 1
ATOM 2078 C CA . ALA A 1 276 ? 8.053 -12.541 -7.121 1.00 90.44 276 ALA A CA 1
ATOM 2079 C C . ALA A 1 276 ? 7.948 -12.318 -8.636 1.00 90.44 276 ALA A C 1
ATOM 2081 O O . ALA A 1 276 ? 8.730 -12.869 -9.417 1.00 90.44 276 ALA A O 1
ATOM 2082 N N . VAL A 1 277 ? 6.980 -11.501 -9.045 1.00 94.88 277 VAL A N 1
ATOM 2083 C CA . VAL A 1 277 ? 6.730 -11.220 -10.457 1.00 94.88 277 VAL A CA 1
ATOM 2084 C C . VAL A 1 277 ? 7.385 -9.901 -10.833 1.00 94.88 277 VAL A C 1
ATOM 2086 O O . VAL A 1 277 ? 7.230 -8.887 -10.151 1.00 94.88 277 VAL A O 1
ATOM 2089 N N . VAL A 1 278 ? 8.137 -9.926 -11.933 1.00 97.81 278 VAL A N 1
ATOM 2090 C CA . VAL A 1 278 ? 8.902 -8.777 -12.415 1.00 97.81 278 VAL A CA 1
ATOM 2091 C C . VAL A 1 278 ? 8.698 -8.635 -13.917 1.00 97.81 278 VAL A C 1
ATOM 2093 O O . VAL A 1 278 ? 9.137 -9.481 -14.694 1.00 97.81 278 VAL A O 1
ATOM 2096 N N . ALA A 1 279 ? 8.032 -7.558 -14.329 1.00 98.50 279 ALA A N 1
ATOM 2097 C CA . ALA A 1 279 ? 7.920 -7.172 -15.731 1.00 98.50 279 ALA A CA 1
ATOM 2098 C C . ALA A 1 279 ? 9.102 -6.258 -16.069 1.00 98.50 279 ALA A C 1
ATOM 2100 O O . ALA A 1 279 ? 9.090 -5.092 -15.679 1.00 98.50 279 ALA A O 1
ATOM 2101 N N . HIS A 1 280 ? 10.139 -6.759 -16.746 1.00 98.69 280 HIS A N 1
ATOM 2102 C CA . HIS A 1 280 ? 11.393 -6.013 -16.905 1.00 98.69 280 HIS A CA 1
ATOM 2103 C C . HIS A 1 280 ? 12.031 -6.101 -18.288 1.00 98.69 280 HIS A C 1
ATOM 2105 O O . HIS A 1 280 ? 11.666 -6.923 -19.128 1.00 98.69 280 HIS A O 1
ATOM 2111 N N . LYS A 1 281 ? 13.017 -5.226 -18.505 1.00 98.81 281 LYS A N 1
ATOM 2112 C CA . LYS A 1 281 ? 13.917 -5.254 -19.649 1.00 98.81 281 LYS A CA 1
ATOM 2113 C C . LYS A 1 281 ? 15.340 -4.901 -19.231 1.00 98.81 281 LYS A C 1
ATOM 2115 O O . LYS A 1 281 ? 15.605 -3.862 -18.630 1.00 98.81 281 LYS A O 1
ATOM 2120 N N . THR A 1 282 ? 16.269 -5.725 -19.695 1.00 98.62 282 THR A N 1
ATOM 2121 C CA . THR A 1 282 ? 17.708 -5.558 -19.480 1.00 98.62 282 THR A CA 1
ATOM 2122 C C . THR A 1 282 ? 18.390 -4.704 -20.552 1.00 98.62 282 THR A C 1
ATOM 2124 O O . THR A 1 282 ? 17.924 -4.607 -21.696 1.00 98.62 282 THR A O 1
ATOM 2127 N N . GLY A 1 283 ? 19.557 -4.155 -20.206 1.00 98.00 283 GLY A N 1
ATOM 2128 C CA . GLY A 1 283 ? 20.510 -3.557 -21.141 1.00 98.00 283 GLY A CA 1
ATOM 2129 C C . GLY A 1 283 ? 21.952 -3.891 -20.769 1.00 98.00 283 GLY A C 1
ATOM 2130 O O . GLY A 1 283 ? 22.296 -3.887 -19.591 1.00 98.00 283 GLY A O 1
ATOM 2131 N N . SER A 1 284 ? 22.797 -4.199 -21.752 1.00 96.31 284 SER A N 1
ATOM 2132 C CA . SER A 1 284 ? 24.227 -4.446 -21.533 1.00 96.31 284 SER A CA 1
ATOM 2133 C C . SER A 1 284 ? 25.047 -4.022 -22.738 1.00 96.31 284 SER A C 1
ATOM 2135 O O . SER A 1 284 ? 24.708 -4.388 -23.861 1.00 96.31 284 SER A O 1
ATOM 2137 N N . ILE A 1 285 ? 26.122 -3.277 -22.491 1.00 93.06 285 ILE A N 1
ATOM 2138 C CA . ILE A 1 285 ? 27.168 -2.987 -23.475 1.00 93.06 285 ILE A CA 1
ATOM 2139 C C . ILE A 1 285 ? 28.449 -2.561 -22.748 1.00 93.06 285 ILE A C 1
ATOM 2141 O O . ILE A 1 285 ? 28.431 -1.625 -21.954 1.00 93.06 285 ILE A O 1
ATOM 2145 N N . GLY A 1 286 ? 29.561 -3.268 -22.970 1.00 89.69 286 GLY A N 1
ATOM 2146 C CA . GLY A 1 286 ? 30.830 -2.994 -22.284 1.00 89.69 286 GLY A CA 1
ATOM 2147 C C . GLY A 1 286 ? 30.687 -2.895 -20.759 1.00 89.69 286 GLY A C 1
ATOM 2148 O O . GLY A 1 286 ? 30.170 -3.816 -20.124 1.00 89.69 286 GLY A O 1
ATOM 2149 N N . GLY A 1 287 ? 31.119 -1.763 -20.188 1.00 91.06 287 GLY A N 1
ATOM 2150 C CA . GLY A 1 287 ? 31.006 -1.406 -18.765 1.00 91.06 287 GLY A CA 1
ATOM 2151 C C . GLY A 1 287 ? 29.577 -1.086 -18.291 1.00 91.06 287 GLY A C 1
ATOM 2152 O O . GLY A 1 287 ? 29.320 -1.101 -17.086 1.00 91.06 287 GLY A O 1
ATOM 2153 N N . THR A 1 288 ? 28.628 -0.894 -19.211 1.00 95.56 288 THR A N 1
ATOM 2154 C CA . THR A 1 288 ? 27.224 -0.592 -18.908 1.00 95.56 288 THR A CA 1
ATOM 2155 C C . THR A 1 288 ? 26.403 -1.863 -18.664 1.00 95.56 288 THR A C 1
ATOM 2157 O O . THR A 1 288 ? 26.419 -2.796 -19.472 1.00 95.56 288 THR A O 1
ATOM 2160 N N . THR A 1 289 ? 25.662 -1.917 -17.553 1.00 98.19 289 THR A N 1
ATOM 2161 C CA . THR A 1 289 ? 24.754 -3.026 -17.194 1.00 98.19 289 THR A CA 1
ATOM 2162 C C . THR A 1 289 ? 23.519 -2.475 -16.494 1.00 98.19 289 THR A C 1
ATOM 2164 O O . THR A 1 289 ? 23.617 -1.884 -15.428 1.00 98.19 289 THR A O 1
ATOM 2167 N N . ASN A 1 290 ? 22.350 -2.683 -17.087 1.00 98.69 290 ASN A N 1
ATOM 2168 C CA . ASN A 1 290 ? 21.098 -2.070 -16.665 1.00 98.69 290 ASN A CA 1
ATOM 2169 C C . ASN A 1 290 ? 20.002 -3.123 -16.537 1.00 98.69 290 ASN A C 1
ATOM 2171 O O . ASN A 1 290 ? 20.010 -4.141 -17.245 1.00 98.69 290 ASN A O 1
ATOM 2175 N N . ASP A 1 291 ? 19.016 -2.836 -15.703 1.00 98.88 291 ASP A N 1
ATOM 2176 C CA . ASP A 1 291 ? 17.749 -3.553 -15.684 1.00 98.88 291 ASP A CA 1
ATOM 2177 C C . ASP A 1 291 ? 16.656 -2.644 -15.116 1.00 98.88 291 ASP A C 1
ATOM 2179 O O . ASP A 1 291 ? 16.860 -1.947 -14.116 1.00 98.88 291 ASP A O 1
ATOM 2183 N N . VAL A 1 292 ? 15.520 -2.588 -15.805 1.00 98.94 292 VAL A N 1
ATOM 2184 C CA . VAL A 1 292 ? 14.422 -1.670 -15.484 1.00 98.94 292 VAL A CA 1
ATOM 2185 C C . VAL A 1 292 ? 13.093 -2.395 -15.638 1.00 98.94 292 VAL A C 1
ATOM 2187 O O . VAL A 1 292 ? 12.910 -3.167 -16.579 1.00 98.94 292 VAL A O 1
ATOM 2190 N N . GLY A 1 293 ? 12.152 -2.163 -14.733 1.00 98.69 293 GLY A N 1
ATOM 2191 C CA . GLY A 1 293 ? 10.891 -2.887 -14.751 1.00 98.69 293 GLY A CA 1
ATOM 2192 C C . GLY A 1 293 ? 9.936 -2.517 -13.630 1.00 98.69 293 GLY A C 1
ATOM 2193 O O . GLY A 1 293 ? 10.163 -1.577 -12.871 1.00 98.69 293 GLY A O 1
ATOM 2194 N N . ILE A 1 294 ? 8.851 -3.275 -13.544 1.00 98.75 294 ILE A N 1
ATOM 2195 C CA . ILE A 1 294 ? 7.830 -3.162 -12.509 1.00 98.75 294 ILE A CA 1
ATOM 2196 C C . ILE A 1 294 ? 7.888 -4.420 -11.653 1.00 98.75 294 ILE A C 1
ATOM 2198 O O . ILE A 1 294 ? 7.757 -5.533 -12.167 1.00 98.75 294 ILE A O 1
ATOM 2202 N N . LEU A 1 295 ? 8.100 -4.224 -10.356 1.00 98.06 295 LEU A N 1
ATOM 2203 C CA . LEU A 1 295 ? 8.032 -5.267 -9.340 1.00 98.06 295 LEU A CA 1
ATOM 2204 C C . LEU A 1 295 ? 6.602 -5.337 -8.801 1.00 98.06 295 LEU A C 1
ATOM 2206 O O . LEU A 1 295 ? 6.046 -4.299 -8.437 1.00 98.06 295 LEU A O 1
ATOM 2210 N N . GLU A 1 296 ? 6.033 -6.536 -8.710 1.00 93.94 296 GLU A N 1
ATOM 2211 C CA . GLU A 1 296 ? 4.763 -6.764 -8.013 1.00 93.94 296 GLU A CA 1
ATOM 2212 C C . GLU A 1 296 ? 5.010 -7.176 -6.567 1.00 93.94 296 GLU A C 1
ATOM 2214 O O . GLU A 1 296 ? 5.753 -8.121 -6.297 1.00 93.94 296 GLU A O 1
ATOM 2219 N N . LEU A 1 297 ? 4.369 -6.473 -5.637 1.00 86.25 297 LEU A N 1
ATOM 2220 C CA . LEU A 1 297 ? 4.454 -6.741 -4.210 1.00 86.25 297 LEU A CA 1
ATOM 2221 C C . LEU A 1 297 ? 3.190 -7.481 -3.753 1.00 86.25 297 LEU A C 1
ATOM 2223 O O . LEU A 1 297 ? 2.084 -6.981 -3.985 1.00 86.25 297 LEU A O 1
ATOM 2227 N N . PRO A 1 298 ? 3.312 -8.620 -3.047 1.00 74.25 298 PRO A N 1
ATOM 2228 C CA . PRO A 1 298 ? 2.180 -9.274 -2.402 1.00 74.25 298 PRO A CA 1
ATOM 2229 C C . PRO A 1 298 ? 1.457 -8.292 -1.476 1.00 74.25 298 PRO A C 1
ATOM 2231 O O . PRO A 1 298 ? 2.023 -7.855 -0.480 1.00 74.25 298 PRO A O 1
ATOM 2234 N N . GLU A 1 299 ? 0.231 -7.903 -1.841 1.00 61.69 299 GLU A N 1
ATOM 2235 C CA . GLU A 1 299 ? -0.629 -6.983 -1.073 1.00 61.69 299 GLU A CA 1
ATOM 2236 C C . GLU A 1 299 ? -0.069 -5.552 -0.879 1.00 61.69 299 GLU A C 1
ATOM 2238 O O . GLU A 1 299 ? -0.714 -4.715 -0.250 1.00 61.69 299 GLU A O 1
ATOM 2243 N N . GLY A 1 300 ? 1.102 -5.251 -1.458 1.00 57.72 300 GLY A N 1
ATOM 2244 C CA . GLY A 1 300 ? 1.812 -3.976 -1.330 1.00 57.72 300 GLY A CA 1
ATOM 2245 C C . GLY A 1 300 ? 1.727 -3.072 -2.559 1.00 57.72 300 GLY A C 1
ATOM 2246 O O . GLY A 1 300 ? 2.171 -1.936 -2.488 1.00 57.72 300 GLY A O 1
ATOM 2247 N N . GLY A 1 301 ? 1.156 -3.545 -3.669 1.00 82.19 301 GLY A N 1
ATOM 2248 C CA . GLY A 1 301 ? 1.081 -2.780 -4.912 1.00 82.19 301 GLY A CA 1
ATOM 2249 C C . GLY A 1 301 ? 2.281 -3.021 -5.825 1.00 82.19 301 GLY A C 1
ATOM 2250 O O . GLY A 1 301 ? 2.746 -4.153 -5.959 1.00 82.19 301 GLY A O 1
ATOM 2251 N N . HIS A 1 302 ? 2.763 -1.972 -6.487 1.00 93.94 302 HIS A N 1
ATOM 2252 C CA . HIS A 1 302 ? 3.731 -2.076 -7.573 1.00 93.94 302 HIS A CA 1
ATOM 2253 C C . HIS A 1 302 ? 4.835 -1.036 -7.432 1.00 93.94 302 HIS A C 1
ATOM 2255 O O . HIS A 1 302 ? 4.608 0.113 -7.044 1.00 93.94 302 HIS A O 1
ATOM 2261 N N . VAL A 1 303 ? 6.050 -1.412 -7.821 1.00 97.19 303 VAL A N 1
ATOM 2262 C CA . VAL A 1 303 ? 7.194 -0.495 -7.837 1.00 97.19 303 VAL A CA 1
ATOM 2263 C C . VAL A 1 303 ? 7.788 -0.450 -9.231 1.00 97.19 303 VAL A C 1
ATOM 2265 O O . VAL A 1 303 ? 8.337 -1.444 -9.699 1.00 97.19 303 VAL A O 1
ATOM 2268 N N . ALA A 1 304 ? 7.732 0.714 -9.878 1.00 98.50 304 ALA A N 1
ATOM 2269 C CA . ALA A 1 304 ? 8.570 0.983 -11.039 1.00 98.50 304 ALA A CA 1
ATOM 2270 C C . ALA A 1 304 ? 10.002 1.228 -10.556 1.00 98.50 304 ALA A C 1
ATOM 2272 O O . ALA A 1 304 ? 10.263 2.188 -9.831 1.00 98.50 304 ALA A O 1
ATOM 2273 N N . LEU A 1 305 ? 10.919 0.351 -10.948 1.00 98.88 305 LEU A N 1
ATOM 2274 C CA . LEU A 1 305 ? 12.323 0.401 -10.579 1.00 98.88 305 LEU A CA 1
ATOM 2275 C C . LEU A 1 305 ? 13.178 0.463 -11.840 1.00 98.88 305 LEU A C 1
ATOM 2277 O O . LEU A 1 305 ? 13.097 -0.406 -12.705 1.00 98.88 305 LEU A O 1
ATOM 2281 N N . ALA A 1 306 ? 14.036 1.472 -11.919 1.00 98.88 306 ALA A N 1
ATOM 2282 C CA . ALA A 1 306 ? 15.058 1.558 -12.946 1.00 98.88 306 ALA A CA 1
ATOM 2283 C C . ALA A 1 306 ? 16.440 1.575 -12.295 1.00 98.88 306 ALA A C 1
ATOM 2285 O O . ALA A 1 306 ? 16.691 2.453 -11.473 1.00 98.88 306 ALA A O 1
ATOM 2286 N N . VAL A 1 307 ? 17.321 0.636 -12.659 1.00 98.88 307 VAL A N 1
ATOM 2287 C CA . VAL A 1 307 ? 18.716 0.589 -12.198 1.00 98.88 307 VAL A CA 1
ATOM 2288 C C . VAL A 1 307 ? 19.653 0.586 -13.403 1.00 98.88 307 VAL A C 1
ATOM 2290 O O . VAL A 1 307 ? 19.580 -0.281 -14.276 1.00 98.88 307 VAL A O 1
ATOM 2293 N N . PHE A 1 308 ? 20.548 1.565 -13.432 1.00 98.81 308 PHE A N 1
ATOM 2294 C CA . PHE A 1 308 ? 21.546 1.772 -14.467 1.00 98.81 308 PHE A CA 1
ATOM 2295 C C . PHE A 1 308 ? 22.947 1.732 -13.865 1.00 98.81 308 PHE A C 1
ATOM 2297 O O . PHE A 1 308 ? 23.188 2.320 -12.812 1.00 98.81 308 PHE A O 1
ATOM 2304 N N . VAL A 1 309 ? 23.882 1.084 -14.553 1.00 98.38 309 VAL A N 1
ATOM 2305 C CA . VAL A 1 309 ? 25.307 1.071 -14.200 1.00 98.38 309 VAL A CA 1
ATOM 2306 C C . VAL A 1 309 ? 26.091 1.523 -15.421 1.00 98.38 309 VAL A C 1
ATOM 2308 O O . VAL A 1 309 ? 25.873 0.974 -16.496 1.00 98.38 309 VAL A O 1
ATOM 2311 N N . LYS A 1 310 ? 27.014 2.476 -15.264 1.00 95.19 310 LYS A N 1
ATOM 2312 C CA . LYS A 1 310 ? 27.960 2.900 -16.312 1.00 95.19 310 LYS A CA 1
ATOM 2313 C C . LYS A 1 310 ? 29.385 2.988 -15.774 1.00 95.19 310 LYS A C 1
ATOM 2315 O O . LYS A 1 310 ? 29.581 3.106 -14.562 1.00 95.19 310 LYS A O 1
ATOM 2320 N N . SER A 1 311 ? 30.367 2.964 -16.676 1.00 92.94 311 SER A N 1
ATOM 2321 C CA . SER A 1 311 ? 31.790 3.150 -16.350 1.00 92.94 311 SER A CA 1
ATOM 2322 C C . SER A 1 311 ? 32.291 2.234 -15.237 1.00 92.94 311 SER A C 1
ATOM 2324 O O . SER A 1 311 ? 33.064 2.645 -14.377 1.00 92.94 311 SER A O 1
ATOM 2326 N N . SER A 1 312 ? 31.800 0.995 -15.237 1.00 94.75 312 SER A N 1
ATOM 2327 C CA . SER A 1 312 ? 32.234 -0.026 -14.296 1.00 94.75 312 SER A CA 1
ATOM 2328 C C . SER A 1 312 ? 33.487 -0.732 -14.799 1.00 94.75 312 SER A C 1
ATOM 2330 O O . SER A 1 312 ? 33.553 -1.136 -15.962 1.00 94.75 312 SER A O 1
ATOM 2332 N N . ASP A 1 313 ? 34.443 -0.918 -13.892 1.00 92.44 313 ASP A N 1
ATOM 2333 C CA . ASP A 1 313 ? 35.637 -1.745 -14.081 1.00 92.44 313 ASP A CA 1
ATOM 2334 C C . ASP A 1 313 ? 35.430 -3.210 -13.652 1.00 92.44 313 ASP A C 1
ATOM 2336 O O . ASP A 1 313 ? 36.360 -4.015 -13.701 1.00 92.44 313 ASP A O 1
ATOM 2340 N N . LYS A 1 314 ? 34.220 -3.562 -13.197 1.00 95.69 314 LYS A N 1
ATOM 2341 C CA . LYS A 1 314 ? 33.897 -4.890 -12.677 1.00 95.69 314 LYS A CA 1
ATOM 2342 C C . LYS A 1 314 ? 33.296 -5.793 -13.737 1.00 95.69 314 LYS A C 1
ATOM 2344 O O . LYS A 1 314 ? 32.515 -5.382 -14.595 1.00 95.69 314 LYS A O 1
ATOM 2349 N N . GLU A 1 315 ? 33.570 -7.080 -13.563 1.00 94.75 315 GLU A N 1
ATOM 2350 C CA . GLU A 1 315 ? 32.936 -8.145 -14.328 1.00 94.75 315 GLU A CA 1
ATOM 2351 C C . GLU A 1 315 ? 31.410 -8.151 -14.157 1.00 94.75 315 GLU A C 1
ATOM 2353 O O . GLU A 1 315 ? 30.860 -7.700 -13.145 1.00 94.75 315 GLU A O 1
ATOM 2358 N N . ALA A 1 316 ? 30.708 -8.693 -15.158 1.00 94.56 316 ALA A N 1
ATOM 2359 C CA . ALA A 1 316 ? 29.244 -8.737 -15.192 1.00 94.56 316 ALA A CA 1
ATOM 2360 C C . ALA A 1 316 ? 28.594 -9.236 -13.882 1.00 94.56 316 ALA A C 1
ATOM 2362 O O . ALA A 1 316 ? 27.717 -8.526 -13.390 1.00 94.56 316 ALA A O 1
ATOM 2363 N N . PRO A 1 317 ? 29.046 -10.333 -13.236 1.00 97.12 317 PRO A N 1
ATOM 2364 C CA . PRO A 1 317 ? 28.395 -10.833 -12.023 1.00 97.12 317 PRO A CA 1
ATOM 2365 C C . PRO A 1 317 ? 28.353 -9.827 -10.866 1.00 97.12 317 PRO A C 1
ATOM 2367 O O . PRO A 1 317 ? 27.365 -9.768 -10.139 1.00 97.12 317 PRO A O 1
ATOM 2370 N N . ALA A 1 318 ? 29.392 -9.003 -10.693 1.00 97.31 318 ALA A N 1
ATOM 2371 C CA . ALA A 1 318 ? 29.413 -7.991 -9.637 1.00 97.31 318 ALA A CA 1
ATOM 2372 C C . ALA A 1 318 ? 28.425 -6.850 -9.930 1.00 97.31 318 ALA A C 1
ATOM 2374 O O . ALA A 1 318 ? 27.702 -6.400 -9.041 1.00 97.31 318 ALA A O 1
ATOM 2375 N N . ARG A 1 319 ? 28.342 -6.418 -11.192 1.00 98.12 319 ARG A N 1
ATOM 2376 C CA . ARG A 1 319 ? 27.391 -5.386 -11.630 1.00 98.12 319 ARG A CA 1
ATOM 2377 C C . ARG A 1 319 ? 25.947 -5.866 -11.502 1.00 98.12 319 ARG A C 1
ATOM 2379 O O . ARG A 1 319 ? 25.105 -5.144 -10.980 1.00 98.12 319 ARG A O 1
ATOM 2386 N N . GLU A 1 320 ? 25.672 -7.099 -11.919 1.00 98.38 320 GLU A N 1
ATOM 2387 C CA . GLU A 1 320 ? 24.350 -7.722 -11.797 1.00 98.38 320 GLU A CA 1
ATOM 2388 C C . GLU A 1 320 ? 23.950 -7.928 -10.335 1.00 98.38 320 GLU A C 1
ATOM 2390 O O . GLU A 1 320 ? 22.822 -7.609 -9.964 1.00 98.38 320 GLU A O 1
ATOM 2395 N N . ARG A 1 321 ? 24.893 -8.336 -9.478 1.00 98.06 321 ARG A N 1
ATOM 2396 C CA . ARG A 1 321 ? 24.674 -8.427 -8.031 1.00 98.06 321 ARG A CA 1
ATOM 2397 C C . ARG A 1 321 ? 24.280 -7.085 -7.415 1.00 98.06 321 ARG A C 1
ATOM 2399 O O . ARG A 1 321 ? 23.376 -7.055 -6.588 1.00 98.06 321 ARG A O 1
ATOM 2406 N N . ALA A 1 322 ? 24.922 -5.985 -7.811 1.00 98.25 322 ALA A N 1
ATOM 2407 C CA . ALA A 1 322 ? 24.548 -4.658 -7.322 1.00 98.25 322 ALA A CA 1
ATOM 2408 C C . ALA A 1 322 ? 23.094 -4.308 -7.692 1.00 98.25 322 ALA A C 1
ATOM 2410 O O . ALA A 1 322 ? 22.352 -3.791 -6.860 1.00 98.25 322 ALA A O 1
ATOM 2411 N N . ILE A 1 323 ? 22.668 -4.643 -8.916 1.00 98.88 323 ILE A N 1
ATOM 2412 C CA . ILE A 1 323 ? 21.280 -4.469 -9.365 1.00 98.88 323 ILE A CA 1
ATOM 2413 C C . ILE A 1 323 ? 20.326 -5.331 -8.528 1.00 98.88 323 ILE A C 1
ATOM 2415 O O . ILE A 1 323 ? 19.307 -4.827 -8.061 1.00 98.88 323 ILE A O 1
ATOM 2419 N N . ALA A 1 324 ? 20.665 -6.603 -8.310 1.00 98.56 324 ALA A N 1
ATOM 2420 C CA . ALA A 1 324 ? 19.849 -7.539 -7.543 1.00 98.56 324 ALA A CA 1
ATOM 2421 C C . ALA A 1 324 ? 19.682 -7.110 -6.078 1.00 98.56 324 ALA A C 1
ATOM 2423 O O . ALA A 1 324 ? 18.576 -7.137 -5.544 1.00 98.56 324 ALA A O 1
ATOM 2424 N N . GLU A 1 325 ? 20.760 -6.660 -5.434 1.00 98.44 325 GLU A N 1
ATOM 2425 C CA . GLU A 1 325 ? 20.721 -6.151 -4.061 1.00 98.44 325 GLU A CA 1
ATOM 2426 C C . GLU A 1 325 ? 19.934 -4.833 -3.956 1.00 98.44 325 GLU A C 1
ATOM 2428 O O . GLU A 1 325 ? 19.151 -4.677 -3.021 1.00 98.44 325 GLU A O 1
ATOM 2433 N N . ILE A 1 326 ? 20.036 -3.920 -4.933 1.00 98.69 326 ILE A N 1
ATOM 2434 C CA . ILE A 1 326 ? 19.179 -2.719 -4.979 1.00 98.69 326 ILE A CA 1
ATOM 2435 C C . ILE A 1 326 ? 17.707 -3.117 -5.120 1.00 98.69 326 ILE A C 1
ATOM 2437 O O . ILE A 1 326 ? 16.864 -2.616 -4.375 1.00 98.69 326 ILE A O 1
ATOM 2441 N N . ALA A 1 327 ? 17.396 -4.029 -6.045 1.00 98.69 327 ALA A N 1
ATOM 2442 C CA . ALA A 1 327 ? 16.038 -4.515 -6.259 1.00 98.69 327 ALA A CA 1
ATOM 2443 C C . ALA A 1 327 ? 15.464 -5.146 -4.995 1.00 98.69 327 ALA A C 1
ATOM 2445 O O . ALA A 1 327 ? 14.326 -4.859 -4.631 1.00 98.69 327 ALA A O 1
ATOM 2446 N N . ARG A 1 328 ? 16.270 -5.940 -4.286 1.00 97.81 328 ARG A N 1
ATOM 2447 C CA . ARG A 1 328 ? 15.877 -6.566 -3.029 1.00 97.81 328 ARG A CA 1
ATOM 2448 C C . ARG A 1 328 ? 15.587 -5.551 -1.936 1.00 97.81 328 ARG A C 1
ATOM 2450 O O . ARG A 1 328 ? 14.533 -5.636 -1.315 1.00 97.81 328 ARG A O 1
ATOM 2457 N N . SER A 1 329 ? 16.474 -4.580 -1.737 1.00 97.12 329 SER A N 1
ATOM 2458 C CA . SER A 1 329 ? 16.287 -3.528 -0.734 1.00 97.12 329 SER A CA 1
ATOM 2459 C C . SER A 1 329 ? 15.031 -2.702 -1.005 1.00 97.12 329 SER A C 1
ATOM 2461 O O . SER A 1 329 ? 14.279 -2.400 -0.081 1.00 97.12 329 SER A O 1
ATOM 2463 N N . VAL A 1 330 ? 14.766 -2.377 -2.274 1.00 97.25 330 VAL A N 1
ATOM 2464 C CA . VAL A 1 330 ? 13.547 -1.679 -2.706 1.00 97.25 330 VAL A CA 1
ATOM 2465 C C . VAL A 1 330 ? 12.306 -2.543 -2.474 1.00 97.25 330 VAL A C 1
ATOM 2467 O O . VAL A 1 330 ? 11.334 -2.067 -1.888 1.00 97.25 330 VAL A O 1
ATOM 2470 N N . TYR A 1 331 ? 12.341 -3.803 -2.908 1.00 94.88 331 TYR A N 1
ATOM 2471 C CA . TYR A 1 331 ? 11.237 -4.748 -2.768 1.00 94.88 331 TYR A CA 1
ATOM 2472 C C . TYR A 1 331 ? 10.861 -4.944 -1.299 1.00 94.88 331 TYR A C 1
ATOM 2474 O O . TYR A 1 331 ? 9.709 -4.736 -0.935 1.00 94.88 331 TYR A O 1
ATOM 2482 N N . ASP A 1 332 ? 11.833 -5.259 -0.440 1.00 89.88 332 ASP A N 1
ATOM 2483 C CA . ASP A 1 332 ? 11.605 -5.456 0.993 1.00 89.88 332 ASP A CA 1
ATOM 2484 C C . ASP A 1 332 ? 11.101 -4.170 1.658 1.00 89.88 332 ASP A C 1
ATOM 2486 O O . ASP A 1 332 ? 10.154 -4.210 2.442 1.00 89.88 332 ASP A O 1
ATOM 2490 N N . PHE A 1 333 ? 11.678 -3.010 1.325 1.00 90.19 333 PHE A N 1
ATOM 2491 C CA . PHE A 1 333 ? 11.227 -1.737 1.882 1.00 90.19 333 PHE A CA 1
ATOM 2492 C C . PHE A 1 333 ? 9.749 -1.481 1.588 1.00 90.19 333 PHE A C 1
ATOM 2494 O O . PHE A 1 333 ? 8.986 -1.175 2.502 1.00 90.19 333 PHE A O 1
ATOM 2501 N N . PHE A 1 334 ? 9.332 -1.608 0.328 1.00 81.44 334 PHE A N 1
ATOM 2502 C CA . PHE A 1 334 ? 7.951 -1.336 -0.052 1.00 81.44 334 PHE A CA 1
ATOM 2503 C C . PHE A 1 334 ? 6.988 -2.463 0.339 1.00 81.44 334 PHE A C 1
ATOM 2505 O O . PHE A 1 334 ? 5.830 -2.170 0.618 1.00 81.44 334 PHE A O 1
ATOM 2512 N N . LEU A 1 335 ? 7.460 -3.708 0.448 1.00 78.88 335 LEU A N 1
ATOM 2513 C CA . LEU A 1 335 ? 6.678 -4.831 0.965 1.00 78.88 335 LEU A CA 1
ATOM 2514 C C . LEU A 1 335 ? 6.381 -4.691 2.463 1.00 78.88 335 LEU A C 1
ATOM 2516 O O . LEU A 1 335 ? 5.262 -4.953 2.890 1.00 78.88 335 LEU A O 1
ATOM 2520 N N . PHE A 1 336 ? 7.372 -4.294 3.268 1.00 72.69 336 PHE A N 1
ATOM 2521 C CA . PHE A 1 336 ? 7.234 -4.182 4.727 1.00 72.69 336 PHE A CA 1
ATOM 2522 C C . PHE A 1 336 ? 6.824 -2.783 5.196 1.00 72.69 336 PHE A C 1
ATOM 2524 O O . PHE A 1 336 ? 6.441 -2.598 6.350 1.00 72.69 336 PHE A O 1
ATOM 2531 N N . GLN A 1 337 ? 6.879 -1.792 4.307 1.00 64.88 337 GLN A N 1
ATOM 2532 C CA . GLN A 1 337 ? 6.305 -0.466 4.506 1.00 64.88 337 GLN A CA 1
ATOM 2533 C C . GLN A 1 337 ? 5.404 -0.092 3.325 1.00 64.88 337 GLN A C 1
ATOM 2535 O O . GLN A 1 337 ? 5.670 0.934 2.679 1.00 64.88 337 GLN A O 1
ATOM 2540 N N . PRO A 1 338 ? 4.349 -0.875 3.021 1.00 52.88 338 PRO A N 1
ATOM 2541 C CA . PRO A 1 338 ? 3.421 -0.529 1.961 1.00 52.88 338 PRO A CA 1
ATOM 2542 C C . PRO A 1 338 ? 2.779 0.783 2.386 1.00 52.88 338 PRO A C 1
ATOM 2544 O O . PRO A 1 338 ? 2.130 0.906 3.425 1.00 52.88 338 PRO A O 1
ATOM 2547 N N . GLY A 1 339 ? 3.092 1.834 1.643 1.00 48.84 339 GLY A N 1
ATOM 2548 C CA . GLY A 1 339 ? 2.499 3.124 1.904 1.00 48.84 339 GLY A CA 1
ATOM 2549 C C . GLY A 1 339 ? 1.049 2.942 1.528 1.00 48.84 339 GLY A C 1
ATOM 2550 O O . GLY A 1 339 ? 0.745 2.513 0.420 1.00 48.84 339 GLY A O 1
ATOM 2551 N N . ALA A 1 340 ? 0.137 3.249 2.427 1.00 47.38 340 ALA A N 1
ATOM 2552 C CA . ALA A 1 340 ? -1.153 3.648 1.921 1.00 47.38 340 ALA A CA 1
ATOM 2553 C C . ALA A 1 340 ? -0.968 5.010 1.262 1.00 47.38 340 ALA A C 1
ATOM 2555 O O . ALA A 1 340 ? -0.238 5.869 1.771 1.00 47.38 340 ALA A O 1
ATOM 2556 N N . ALA A 1 341 ? -1.619 5.198 0.125 1.00 44.56 341 ALA A N 1
ATOM 2557 C CA . ALA A 1 341 ? -1.747 6.499 -0.487 1.00 44.56 341 ALA A CA 1
ATOM 2558 C C . ALA A 1 341 ? -2.299 7.487 0.551 1.00 44.56 341 ALA A C 1
ATOM 2560 O O . ALA A 1 341 ? -3.420 7.336 1.033 1.00 44.56 341 ALA A O 1
ATOM 2561 N N . ALA A 1 342 ? -1.521 8.514 0.886 1.00 42.16 342 ALA A N 1
ATOM 2562 C CA . ALA A 1 342 ? -2.073 9.723 1.469 1.00 42.16 342 ALA A CA 1
ATOM 2563 C C . ALA A 1 342 ? -2.843 10.448 0.355 1.00 42.16 342 ALA A C 1
ATOM 2565 O O . ALA A 1 342 ? -2.356 11.422 -0.216 1.00 42.16 342 ALA A O 1
ATOM 2566 N N . ALA A 1 343 ? -4.037 9.965 0.002 1.00 47.38 343 ALA A N 1
ATOM 2567 C CA . ALA A 1 343 ? -5.033 10.886 -0.519 1.00 47.38 343 ALA A CA 1
ATOM 2568 C C . ALA A 1 343 ? -5.180 11.976 0.551 1.00 47.38 343 ALA A C 1
ATOM 2570 O O . ALA A 1 343 ? -5.314 11.651 1.734 1.00 47.38 343 ALA A O 1
ATOM 2571 N N . ALA A 1 344 ? -5.068 13.251 0.173 1.00 59.16 344 ALA A N 1
ATOM 2572 C CA . ALA A 1 344 ? -5.320 14.334 1.115 1.00 59.16 344 ALA A CA 1
ATOM 2573 C C . ALA A 1 344 ? -6.667 14.069 1.806 1.00 59.16 344 ALA A C 1
ATOM 2575 O O . ALA A 1 344 ? -7.654 13.768 1.129 1.00 59.16 344 ALA A O 1
ATOM 2576 N N . LEU A 1 345 ? -6.692 14.110 3.141 1.00 73.06 345 LEU A N 1
ATOM 2577 C CA . LEU A 1 345 ? -7.908 13.816 3.891 1.00 73.06 345 LEU A CA 1
ATOM 2578 C C . LEU A 1 345 ? -9.029 14.762 3.461 1.00 73.06 345 LEU A C 1
ATOM 2580 O O . LEU A 1 345 ? -8.873 15.984 3.463 1.00 73.06 345 LEU A O 1
ATOM 2584 N N . ASN A 1 346 ? -10.170 14.190 3.093 1.00 84.94 346 ASN A N 1
ATOM 2585 C CA . ASN A 1 346 ? -11.355 14.926 2.696 1.00 84.94 346 ASN A CA 1
ATOM 2586 C C . ASN A 1 346 ? -12.126 15.362 3.945 1.00 84.94 346 ASN A C 1
ATOM 2588 O O . ASN A 1 346 ? -13.133 14.768 4.342 1.00 84.94 346 ASN A O 1
ATOM 2592 N N . TYR A 1 347 ? -11.628 16.420 4.578 1.00 87.50 347 TYR A N 1
ATOM 2593 C CA . TYR A 1 347 ? -12.190 16.947 5.815 1.00 87.50 347 TYR A CA 1
ATOM 2594 C C . TYR A 1 347 ? -13.644 17.421 5.678 1.00 87.50 347 TYR A C 1
ATOM 2596 O O . TYR A 1 347 ? -14.416 17.276 6.626 1.00 87.50 347 TYR A O 1
ATOM 2604 N N . ASP A 1 348 ? -14.055 17.930 4.512 1.00 89.06 348 ASP A N 1
ATOM 2605 C CA . ASP A 1 348 ? -15.450 18.312 4.268 1.00 89.06 348 ASP A CA 1
ATOM 2606 C C . ASP A 1 348 ? -16.385 17.094 4.254 1.00 89.06 348 ASP A C 1
ATOM 2608 O O . ASP A 1 348 ? -17.477 17.164 4.828 1.00 89.06 348 ASP A O 1
ATOM 2612 N N . ALA A 1 349 ? -15.968 15.973 3.652 1.00 89.31 349 ALA A N 1
ATOM 2613 C CA . ALA A 1 349 ? -16.730 14.722 3.669 1.00 89.31 349 ALA A CA 1
ATOM 2614 C C . ALA A 1 349 ? -16.781 14.106 5.075 1.00 89.31 349 ALA A C 1
ATOM 2616 O O . ALA A 1 349 ? -17.839 13.655 5.517 1.00 89.31 349 ALA A O 1
ATOM 2617 N N . MET A 1 350 ? -15.671 14.147 5.817 1.00 90.44 350 MET A N 1
ATOM 2618 C CA . MET A 1 350 ? -15.629 13.708 7.215 1.00 90.44 350 MET A CA 1
ATOM 2619 C C . MET A 1 350 ? -16.585 14.536 8.086 1.00 90.44 350 MET A C 1
ATOM 2621 O O . MET A 1 350 ? -17.411 13.977 8.809 1.00 90.44 350 MET A O 1
ATOM 2625 N N . ALA A 1 351 ? -16.543 15.867 7.974 1.00 92.25 351 ALA A N 1
ATOM 2626 C CA . ALA A 1 351 ? -17.457 16.759 8.684 1.00 92.25 351 ALA A CA 1
ATOM 2627 C C . ALA A 1 351 ? -18.923 16.530 8.279 1.00 92.25 351 ALA A C 1
ATOM 2629 O O . ALA A 1 351 ? -19.813 16.561 9.135 1.00 92.25 351 ALA A O 1
ATOM 2630 N N . ALA A 1 352 ? -19.185 16.256 6.996 1.00 91.75 352 ALA A N 1
ATOM 2631 C CA . ALA A 1 352 ? -20.512 15.876 6.516 1.00 91.75 352 ALA A CA 1
ATOM 2632 C C . ALA A 1 352 ? -21.001 14.589 7.188 1.00 91.75 352 ALA A C 1
ATOM 2634 O O . ALA A 1 352 ? -22.136 14.540 7.653 1.00 91.75 352 ALA A O 1
ATOM 2635 N N . ARG A 1 353 ? -20.142 13.567 7.309 1.00 92.56 353 ARG A N 1
ATOM 2636 C CA . ARG A 1 353 ? -20.492 12.305 7.973 1.00 92.56 353 ARG A CA 1
ATOM 2637 C C . ARG A 1 353 ? -20.823 12.505 9.450 1.00 92.56 353 ARG A C 1
ATOM 2639 O O . ARG A 1 353 ? -21.847 12.001 9.905 1.00 92.56 353 ARG A O 1
ATOM 2646 N N . ILE A 1 354 ? -19.986 13.244 10.182 1.00 91.56 354 ILE A N 1
ATOM 2647 C CA . ILE A 1 354 ? -20.189 13.515 11.616 1.00 91.56 354 ILE A CA 1
ATOM 2648 C C . ILE A 1 354 ? -21.522 14.242 11.842 1.00 91.56 354 ILE A C 1
ATOM 2650 O O . ILE A 1 354 ? -22.312 13.863 12.702 1.00 91.56 354 ILE A O 1
ATOM 2654 N N . THR A 1 355 ? -21.804 15.277 11.051 1.00 90.62 355 THR A N 1
ATOM 2655 C CA . THR A 1 355 ? -23.044 16.057 11.206 1.00 90.62 355 THR A CA 1
ATOM 2656 C C . THR A 1 355 ? -24.285 15.299 10.741 1.00 90.62 355 THR A C 1
ATOM 2658 O O . THR A 1 355 ? -25.327 15.390 11.391 1.00 90.62 355 THR A O 1
ATOM 2661 N N . ALA A 1 356 ? -24.174 14.478 9.692 1.00 90.69 356 ALA A N 1
ATOM 2662 C CA . ALA A 1 356 ? -25.249 13.592 9.247 1.00 90.69 356 ALA A CA 1
ATOM 2663 C C . ALA A 1 356 ? -25.628 12.544 10.307 1.00 90.69 356 ALA A C 1
ATOM 2665 O O . ALA A 1 356 ? -26.811 12.231 10.449 1.00 90.69 356 ALA A O 1
ATOM 2666 N N . ALA A 1 357 ? -24.650 12.033 11.064 1.00 90.38 357 ALA A N 1
ATOM 2667 C CA . ALA A 1 357 ? -24.893 11.130 12.187 1.00 90.38 357 ALA A CA 1
ATOM 2668 C C . ALA A 1 357 ? -25.708 11.809 13.300 1.00 90.38 357 ALA A C 1
ATOM 2670 O O . ALA A 1 357 ? -26.639 11.215 13.836 1.00 90.38 357 ALA A O 1
ATOM 2671 N N . LEU A 1 358 ? -25.393 13.066 13.625 1.00 90.62 358 LEU A N 1
ATOM 2672 C CA . LEU A 1 358 ? -26.015 13.797 14.735 1.00 90.62 358 LEU A CA 1
ATOM 2673 C C . LEU A 1 358 ? -27.416 14.318 14.460 1.00 90.62 358 LEU A C 1
ATOM 2675 O O . LEU A 1 358 ? -28.166 14.504 15.420 1.00 90.62 358 LEU A O 1
ATOM 2679 N N . ARG A 1 359 ? -27.718 14.635 13.192 1.00 93.25 359 ARG A N 1
ATOM 2680 C CA . ARG A 1 359 ? -28.950 15.330 12.778 1.00 93.25 359 ARG A CA 1
ATOM 2681 C C . ARG A 1 359 ? -29.273 16.490 13.719 1.00 93.25 359 ARG A C 1
ATOM 2683 O O . ARG A 1 359 ? -30.294 16.489 14.398 1.00 93.25 359 ARG A O 1
ATOM 2690 N N . LEU A 1 360 ? -28.322 17.418 13.817 1.00 94.00 360 LEU A N 1
ATOM 2691 C CA . LEU A 1 360 ? -28.425 18.564 14.714 1.00 94.00 360 LEU A CA 1
ATOM 2692 C C . LEU A 1 360 ? -29.732 19.326 14.474 1.00 94.00 360 LEU A C 1
ATOM 2694 O O . LEU A 1 360 ? -30.121 19.566 13.331 1.00 94.00 360 LEU A O 1
ATOM 2698 N N . GLU A 1 361 ? -30.381 19.718 15.562 1.00 92.88 361 GLU A N 1
ATOM 2699 C CA . GLU A 1 361 ? -31.583 20.545 15.532 1.00 92.88 361 GLU A CA 1
ATOM 2700 C C . GLU A 1 361 ? -31.253 22.010 15.842 1.00 92.88 361 GLU A C 1
ATOM 2702 O O . GLU A 1 361 ? -30.268 22.344 16.511 1.00 92.88 361 GLU A O 1
ATOM 2707 N N . LYS A 1 362 ? -32.133 22.910 15.394 1.00 94.69 362 LYS A N 1
ATOM 2708 C CA . LYS A 1 362 ? -32.011 24.342 15.662 1.00 94.69 362 LYS A CA 1
ATOM 2709 C C . LYS A 1 362 ? -31.970 24.617 17.170 1.00 94.69 362 LYS A C 1
ATOM 2711 O O . LYS A 1 362 ? -32.867 24.214 17.907 1.00 94.69 362 LYS A O 1
ATOM 2716 N N . GLY A 1 363 ? -30.965 25.374 17.606 1.00 94.25 363 GLY A N 1
ATOM 2717 C CA . GLY A 1 363 ? -30.788 25.800 18.996 1.00 94.25 363 GLY A CA 1
ATOM 2718 C C . GLY A 1 363 ? -30.016 24.826 19.890 1.00 94.25 363 GLY A C 1
ATOM 2719 O O . GLY A 1 363 ? -29.768 25.165 21.045 1.00 94.25 363 GLY A O 1
ATOM 2720 N N . GLU A 1 364 ? -29.597 23.658 19.391 1.00 95.75 364 GLU A N 1
ATOM 2721 C CA . GLU A 1 364 ? -28.742 22.751 20.169 1.00 95.75 364 GLU A CA 1
ATOM 2722 C C . GLU A 1 364 ? -27.379 23.360 20.451 1.00 95.75 364 GLU A C 1
ATOM 2724 O O . GLU A 1 364 ? -26.723 23.860 19.542 1.00 95.75 364 GLU A O 1
ATOM 2729 N N . ARG A 1 365 ? -26.921 23.285 21.700 1.00 96.94 365 ARG A N 1
ATOM 2730 C CA . ARG A 1 365 ? -25.606 23.796 22.094 1.00 96.94 365 ARG A CA 1
ATOM 2731 C C . ARG A 1 365 ? -24.566 22.695 21.985 1.00 96.94 365 ARG A C 1
ATOM 2733 O O . ARG A 1 365 ? -24.669 21.669 22.661 1.00 96.94 365 ARG A O 1
ATOM 2740 N N . THR A 1 366 ? -23.557 22.917 21.155 1.00 96.31 366 THR A N 1
ATOM 2741 C CA . THR A 1 366 ? -22.484 21.957 20.902 1.00 96.31 366 THR A CA 1
ATOM 2742 C C . THR A 1 366 ? -21.211 22.320 21.655 1.00 96.31 366 THR A C 1
ATOM 2744 O O . THR A 1 366 ? -20.838 23.491 21.729 1.00 96.31 366 THR A O 1
ATOM 2747 N N . MET A 1 367 ? -20.494 21.309 22.138 1.00 95.88 367 MET A N 1
ATOM 2748 C CA . MET A 1 367 ? -19.139 21.450 22.666 1.00 95.88 367 MET A CA 1
ATOM 2749 C C . MET A 1 367 ? -18.176 20.564 21.884 1.00 95.88 367 MET A C 1
ATOM 2751 O O . MET A 1 367 ? -18.329 19.344 21.883 1.00 95.88 367 MET A O 1
ATOM 2755 N N . LEU A 1 368 ? -17.172 21.173 21.256 1.00 93.75 368 LEU A N 1
ATOM 2756 C CA . LEU A 1 368 ? -16.126 20.481 20.509 1.00 93.75 368 LEU A CA 1
ATOM 2757 C C . LEU A 1 368 ? -14.839 20.429 21.328 1.00 93.75 368 LEU A C 1
ATOM 2759 O O . LEU A 1 368 ? -14.235 21.469 21.590 1.00 93.75 368 LEU A O 1
ATOM 2763 N N . ARG A 1 369 ? -14.393 19.228 21.708 1.00 91.06 369 ARG A N 1
ATOM 2764 C CA . ARG A 1 369 ? -13.073 19.015 22.318 1.00 91.06 369 ARG A CA 1
ATOM 2765 C C . ARG A 1 369 ? -12.140 18.376 21.299 1.00 91.06 369 ARG A C 1
ATOM 2767 O O . ARG A 1 369 ? -12.469 17.297 20.823 1.00 91.06 369 ARG A O 1
ATOM 2774 N N . TYR A 1 370 ? -11.025 19.024 20.954 1.00 88.06 370 TYR A N 1
ATOM 2775 C CA . TYR A 1 370 ? -10.160 18.601 19.845 1.00 88.06 370 TYR A CA 1
ATOM 2776 C C . TYR A 1 370 ? -8.735 19.136 19.928 1.00 88.06 370 TYR A C 1
ATOM 2778 O O . TYR A 1 370 ? -8.488 20.179 20.517 1.00 88.06 370 TYR A O 1
ATOM 2786 N N . ASP A 1 371 ? -7.800 18.442 19.281 1.00 83.25 371 ASP A N 1
ATOM 2787 C CA . ASP A 1 371 ? -6.423 18.909 19.146 1.00 83.25 371 ASP A CA 1
ATOM 2788 C C . ASP A 1 371 ? -6.343 19.889 17.968 1.00 83.25 371 ASP A C 1
ATOM 2790 O O . ASP A 1 371 ? -6.570 19.485 16.820 1.00 83.25 371 ASP A O 1
ATOM 2794 N N . PRO A 1 372 ? -6.043 21.177 18.210 1.00 80.00 372 PRO A N 1
ATOM 2795 C CA . PRO A 1 372 ? -6.069 22.196 17.168 1.00 80.00 372 PRO A CA 1
ATOM 2796 C C . PRO A 1 372 ? -4.925 22.069 16.162 1.00 80.00 372 PRO A C 1
ATOM 2798 O O . PRO A 1 372 ? -5.025 22.610 15.058 1.00 80.00 372 PRO A O 1
ATOM 2801 N N . ALA A 1 373 ? -3.846 21.361 16.502 1.00 77.00 373 ALA A N 1
ATOM 2802 C CA . ALA A 1 373 ? -2.800 21.035 15.544 1.00 77.00 373 ALA A CA 1
ATOM 2803 C C . ALA A 1 373 ? -3.243 19.869 14.657 1.00 77.00 373 ALA A C 1
ATOM 2805 O O . ALA A 1 373 ? -3.065 19.918 13.441 1.00 77.00 373 ALA A O 1
ATOM 2806 N N . TYR A 1 374 ? -3.855 18.849 15.257 1.00 75.62 374 TYR A N 1
ATOM 2807 C CA . TYR A 1 374 ? -4.176 17.613 14.558 1.00 75.62 374 TYR A CA 1
ATOM 2808 C C . TYR A 1 374 ? -5.452 17.687 13.713 1.00 75.62 374 TYR A C 1
ATOM 2810 O O . TYR A 1 374 ? -5.466 17.236 12.571 1.00 75.62 374 TYR A O 1
ATOM 2818 N N . PHE A 1 375 ? -6.508 18.313 14.231 1.00 81.62 375 PHE A N 1
ATOM 2819 C CA . PHE A 1 375 ? -7.802 18.437 13.553 1.00 81.62 375 PHE A CA 1
ATOM 2820 C C . PHE A 1 375 ? -8.008 19.794 12.881 1.00 81.62 375 PHE A C 1
ATOM 2822 O O . PHE A 1 375 ? -9.141 20.145 12.546 1.00 81.62 375 PHE A O 1
ATOM 2829 N N . ARG A 1 376 ? -6.928 20.549 12.633 1.00 82.25 376 ARG A N 1
ATOM 2830 C CA . ARG A 1 376 ? -6.987 21.878 12.003 1.00 82.25 376 ARG A CA 1
ATOM 2831 C C . ARG A 1 376 ? -7.863 21.892 10.746 1.00 82.25 376 ARG A C 1
ATOM 2833 O O . ARG A 1 376 ? -8.699 22.775 10.609 1.00 82.25 376 ARG A O 1
ATOM 2840 N N . GLY A 1 377 ? -7.699 20.897 9.870 1.00 84.44 377 GLY A N 1
ATOM 2841 C CA . GLY A 1 377 ? -8.462 20.795 8.623 1.00 84.44 377 GLY A CA 1
ATOM 2842 C C . GLY A 1 377 ? -9.933 20.392 8.795 1.00 84.44 377 GLY A C 1
ATOM 2843 O O . GLY A 1 377 ? -10.752 20.745 7.956 1.00 84.44 377 GLY A O 1
ATOM 2844 N N . LEU A 1 378 ? -10.295 19.700 9.882 1.00 88.06 378 LEU A N 1
ATOM 2845 C CA . LEU A 1 378 ? -11.661 19.212 10.133 1.00 88.06 378 LEU A CA 1
ATOM 2846 C C . LEU A 1 378 ? -12.552 20.249 10.826 1.00 88.06 378 LEU A C 1
ATOM 2848 O O . LEU A 1 378 ? -13.756 20.311 10.576 1.00 88.06 378 LEU A O 1
ATOM 2852 N N . VAL A 1 379 ? -11.973 21.053 11.717 1.00 89.19 379 VAL A N 1
ATOM 2853 C CA . VAL A 1 379 ? -12.724 21.918 12.640 1.00 89.19 379 VAL A CA 1
ATOM 2854 C C . VAL A 1 379 ? -13.520 22.993 11.911 1.00 89.19 379 VAL A C 1
ATOM 2856 O O . VAL A 1 379 ? -14.659 23.270 12.291 1.00 89.19 379 VAL A O 1
ATOM 2859 N N . GLU A 1 380 ? -12.956 23.600 10.871 1.00 90.19 380 GLU A N 1
ATOM 2860 C CA . GLU A 1 380 ? -13.641 24.645 10.110 1.00 90.19 380 GLU A CA 1
ATOM 2861 C C . GLU A 1 380 ? -14.842 24.094 9.314 1.00 90.19 380 GLU A C 1
ATOM 2863 O O . GLU A 1 380 ? -15.953 24.595 9.532 1.00 90.19 380 GLU A O 1
ATOM 2868 N N . PRO A 1 381 ? -14.702 23.037 8.483 1.00 92.94 381 PRO A N 1
ATOM 2869 C CA . PRO A 1 381 ? -15.844 22.349 7.878 1.00 92.94 381 PRO A CA 1
ATOM 2870 C C . PRO A 1 381 ? -16.916 21.917 8.879 1.00 92.94 381 PRO A C 1
ATOM 2872 O O . PRO A 1 381 ? -18.108 22.115 8.641 1.00 92.94 381 PRO A O 1
ATOM 2875 N N . LEU A 1 382 ? -16.508 21.369 10.025 1.00 93.00 382 LEU A N 1
ATOM 2876 C CA . LEU A 1 382 ? -17.434 20.906 11.053 1.00 93.00 382 LEU A CA 1
ATOM 2877 C C . LEU A 1 382 ? -18.208 22.069 11.685 1.00 93.00 382 LEU A C 1
ATOM 2879 O O . LEU A 1 382 ? -19.433 22.021 11.766 1.00 93.00 382 LEU A O 1
ATOM 2883 N N . THR A 1 383 ? -17.514 23.143 12.065 1.00 92.88 383 THR A N 1
ATOM 2884 C CA . THR A 1 383 ? -18.123 24.357 12.637 1.00 92.88 383 THR A CA 1
ATOM 2885 C C . THR A 1 383 ? -19.129 24.984 11.675 1.00 92.88 383 THR A C 1
ATOM 2887 O O . THR A 1 383 ? -20.224 25.372 12.081 1.00 92.88 383 THR A O 1
ATOM 2890 N N . ARG A 1 384 ? -18.760 25.090 10.395 1.00 93.88 384 ARG A N 1
ATOM 2891 C CA . ARG A 1 384 ? -19.624 25.621 9.336 1.00 93.88 384 ARG A CA 1
ATOM 2892 C C . ARG A 1 384 ? -20.922 24.821 9.240 1.00 93.88 384 ARG A C 1
ATOM 2894 O O . ARG A 1 384 ? -21.994 25.407 9.348 1.00 93.88 384 ARG A O 1
ATOM 2901 N N . ARG A 1 385 ? -20.832 23.490 9.181 1.00 94.75 385 ARG A N 1
ATOM 2902 C CA . ARG A 1 385 ? -22.004 22.602 9.114 1.00 94.75 385 ARG A CA 1
ATOM 2903 C C . ARG A 1 385 ? -22.874 22.629 10.374 1.00 94.75 385 ARG A C 1
ATOM 2905 O O . ARG A 1 385 ? -24.094 22.569 10.266 1.00 94.75 385 ARG A O 1
ATOM 2912 N N . ILE A 1 386 ? -22.277 22.758 11.564 1.00 94.19 386 ILE A N 1
ATOM 2913 C CA . ILE A 1 386 ? -23.023 22.944 12.826 1.00 94.19 386 ILE A CA 1
ATOM 2914 C C . ILE A 1 386 ? -23.897 24.205 12.744 1.00 94.19 386 ILE A C 1
ATOM 2916 O O . ILE A 1 386 ? -25.082 24.162 13.072 1.00 94.19 386 ILE A O 1
ATOM 2920 N N . ARG A 1 387 ? -23.332 25.316 12.255 1.00 93.06 387 ARG A N 1
ATOM 2921 C CA . ARG A 1 387 ? -24.062 26.584 12.091 1.00 93.06 387 ARG A CA 1
ATOM 2922 C C . ARG A 1 387 ? -25.141 26.498 11.016 1.00 93.06 387 ARG A C 1
ATOM 2924 O O . ARG A 1 387 ? -26.237 27.003 11.231 1.00 93.06 387 ARG A O 1
ATOM 2931 N N . GLU A 1 388 ? -24.857 25.842 9.892 1.00 94.00 388 GLU A N 1
ATOM 2932 C CA . GLU A 1 388 ? -25.833 25.598 8.817 1.00 94.00 388 GLU A CA 1
ATOM 2933 C C . GLU A 1 388 ? -27.038 24.778 9.303 1.00 94.00 388 GLU A C 1
ATOM 2935 O O . GLU A 1 388 ? -28.163 25.036 8.883 1.00 94.00 388 GLU A O 1
ATOM 2940 N N . ALA A 1 389 ? -26.834 23.851 10.246 1.00 93.44 389 ALA A N 1
ATOM 2941 C CA . ALA A 1 389 ? -27.916 23.111 10.902 1.00 93.44 389 ALA A CA 1
ATOM 2942 C C . ALA A 1 389 ? -28.723 23.953 11.918 1.00 93.44 389 ALA A C 1
ATOM 2944 O O . ALA A 1 389 ? -29.721 23.487 12.466 1.00 93.44 389 ALA A O 1
ATOM 2945 N N . GLY A 1 390 ? -28.312 25.197 12.190 1.00 93.00 390 GLY A N 1
ATOM 2946 C CA . GLY A 1 390 ? -28.957 26.089 13.155 1.00 93.00 390 GLY A CA 1
ATOM 2947 C C . GLY A 1 390 ? -28.606 25.801 14.617 1.00 93.00 390 GLY A C 1
ATOM 2948 O O . GLY A 1 390 ? -29.267 26.337 15.510 1.00 93.00 390 GLY A O 1
ATOM 2949 N N . ALA A 1 391 ? -27.597 24.966 14.874 1.00 93.94 391 ALA A N 1
ATOM 2950 C CA . ALA A 1 391 ? -27.070 24.707 16.209 1.00 93.94 391 ALA A CA 1
ATOM 2951 C C . ALA A 1 391 ? -26.094 25.815 16.653 1.00 93.94 391 ALA A C 1
ATOM 2953 O O . ALA A 1 391 ? -25.505 26.538 15.845 1.00 93.94 391 ALA A O 1
ATOM 2954 N N . VAL A 1 392 ? -25.935 25.960 17.967 1.00 91.94 392 VAL A N 1
ATOM 2955 C CA . VAL A 1 392 ? -25.067 26.943 18.616 1.00 91.94 392 VAL A CA 1
ATOM 2956 C C . VAL A 1 392 ? -23.740 26.286 18.976 1.00 91.94 392 VAL A C 1
ATOM 2958 O O . VAL A 1 392 ? -23.676 25.405 19.828 1.00 91.94 392 VAL A O 1
ATOM 2961 N N . ASP A 1 393 ? -22.666 26.771 18.367 1.00 85.38 393 ASP A N 1
ATOM 2962 C CA . ASP A 1 393 ? -21.286 26.399 18.684 1.00 85.38 393 ASP A CA 1
ATOM 2963 C C . ASP A 1 393 ? -20.854 27.025 20.023 1.00 85.38 393 ASP A C 1
ATOM 2965 O O . ASP A 1 393 ? -20.286 28.116 20.059 1.00 85.38 393 ASP A O 1
ATOM 2969 N N . ALA A 1 394 ? -21.228 26.382 21.135 1.00 83.50 394 ALA A N 1
ATOM 2970 C CA . ALA A 1 394 ? -21.166 26.967 22.473 1.00 83.50 394 ALA A CA 1
ATOM 2971 C C . ALA A 1 394 ? -19.756 26.951 23.077 1.00 83.50 394 ALA A C 1
ATOM 2973 O O . ALA A 1 394 ? -19.357 27.920 23.725 1.00 83.50 394 ALA A O 1
ATOM 2974 N N . PHE A 1 395 ? -18.995 25.871 22.874 1.00 92.94 395 PHE A N 1
ATOM 2975 C CA . PHE A 1 395 ? -17.658 25.722 23.449 1.00 92.94 395 PHE A CA 1
ATOM 2976 C C . PHE A 1 395 ? -16.697 24.990 22.507 1.00 92.94 395 PHE A C 1
ATOM 2978 O O . PHE A 1 395 ? -17.032 23.948 21.945 1.00 92.94 395 PHE A O 1
ATOM 2985 N N . LYS A 1 396 ? -15.461 25.492 22.418 1.00 91.50 396 LYS A N 1
ATOM 2986 C CA . LYS A 1 396 ? -14.320 24.827 21.774 1.00 91.50 396 LYS A CA 1
ATOM 2987 C C . LYS A 1 396 ? -13.195 24.678 22.774 1.00 91.50 396 LYS A C 1
ATOM 2989 O O . LYS A 1 396 ? -12.780 25.669 23.368 1.00 91.50 396 LYS A O 1
ATOM 2994 N N . LEU A 1 397 ? -12.752 23.447 22.977 1.00 89.25 397 LEU A N 1
ATOM 2995 C CA . LEU A 1 397 ? -11.825 23.074 24.034 1.00 89.25 397 LEU A CA 1
ATOM 2996 C C . LEU A 1 397 ? -10.632 22.327 23.428 1.00 89.25 397 LEU A C 1
ATOM 2998 O O . LEU A 1 397 ? -10.793 21.236 22.888 1.00 89.25 397 LEU A O 1
ATOM 3002 N N . ASP A 1 398 ? -9.438 22.895 23.541 1.00 85.62 398 ASP A N 1
ATOM 3003 C CA . ASP A 1 398 ? -8.170 22.237 23.194 1.00 85.62 398 ASP A CA 1
ATOM 3004 C C . ASP A 1 398 ? -7.543 21.477 24.379 1.00 85.62 398 ASP A C 1
ATOM 3006 O O . ASP A 1 398 ? -6.591 20.715 24.214 1.00 85.62 398 ASP A O 1
ATOM 3010 N N . ALA A 1 399 ? -8.118 21.643 25.571 1.00 83.62 399 ALA A N 1
ATOM 3011 C CA . ALA A 1 399 ? -7.838 20.900 26.792 1.00 83.62 399 ALA A CA 1
ATOM 3012 C C . ALA A 1 399 ? -9.096 20.851 27.678 1.00 83.62 399 ALA A C 1
ATOM 3014 O O . ALA A 1 399 ? -10.073 21.560 27.437 1.00 83.62 399 ALA A O 1
ATOM 3015 N N . THR A 1 400 ? -9.090 20.016 28.717 1.00 86.00 400 THR A N 1
ATOM 3016 C CA . THR A 1 400 ? -10.182 19.981 29.702 1.00 86.00 400 THR A CA 1
ATOM 3017 C C . THR A 1 400 ? -10.012 21.125 30.712 1.00 86.00 400 THR A C 1
ATOM 3019 O O . THR A 1 400 ? -9.007 21.136 31.424 1.00 86.00 400 THR A O 1
ATOM 3022 N N . PRO A 1 401 ? -10.938 22.102 30.789 1.00 88.62 401 PRO A N 1
ATOM 3023 C CA . PRO A 1 401 ? -10.800 23.233 31.703 1.00 88.62 401 PRO A CA 1
ATOM 3024 C C . PRO A 1 401 ? -11.282 22.887 33.129 1.00 88.62 401 PRO A C 1
ATOM 3026 O O . PRO A 1 401 ? -12.076 21.961 33.292 1.00 88.62 401 PRO A O 1
ATOM 3029 N N . PRO A 1 402 ? -10.887 23.645 34.171 1.00 89.50 402 PRO A N 1
ATOM 3030 C CA . PRO A 1 402 ? -11.343 23.401 35.546 1.00 89.50 402 PRO A CA 1
ATOM 3031 C C . PRO A 1 402 ? -12.869 23.465 35.740 1.00 89.50 402 PRO A C 1
ATOM 3033 O O . PRO A 1 402 ? -13.410 22.807 36.622 1.00 89.50 402 PRO A O 1
ATOM 3036 N N . ASP A 1 403 ? -13.576 24.238 34.913 1.00 92.44 403 ASP A N 1
ATOM 3037 C CA . ASP A 1 403 ? -15.034 24.404 34.925 1.00 92.44 403 ASP A CA 1
ATOM 3038 C C . ASP A 1 403 ? -15.761 23.451 33.948 1.00 92.44 403 ASP A C 1
ATOM 3040 O O . ASP A 1 403 ? -16.906 23.696 33.557 1.00 92.44 403 ASP A O 1
ATOM 3044 N N . PHE A 1 404 ? -15.119 22.346 33.546 1.00 92.19 404 PHE A N 1
ATOM 3045 C CA . PHE A 1 404 ? -15.636 21.412 32.538 1.00 92.19 404 PHE A CA 1
ATOM 3046 C C . PHE A 1 404 ? -17.052 20.895 32.837 1.00 92.19 404 PHE A C 1
ATOM 3048 O O . PHE A 1 404 ? -17.903 20.909 31.948 1.00 92.19 404 PHE A O 1
ATOM 3055 N N . GLU A 1 405 ? -17.353 20.500 34.079 1.00 94.12 405 GLU A N 1
ATOM 3056 C CA . GLU A 1 405 ? -18.691 20.009 34.455 1.00 94.12 405 GLU A CA 1
ATOM 3057 C C . GLU A 1 405 ? -19.777 21.095 34.327 1.00 94.12 405 GLU A C 1
ATOM 3059 O O . GLU A 1 405 ? -20.899 20.811 33.897 1.00 94.12 405 GLU A O 1
ATOM 3064 N N . GLN A 1 406 ? -19.444 22.357 34.621 1.00 94.12 406 GLN A N 1
ATOM 3065 C CA . GLN A 1 406 ? -20.360 23.483 34.435 1.00 94.12 406 GLN A CA 1
ATOM 3066 C C . GLN A 1 406 ? -20.642 23.719 32.944 1.00 94.12 406 GLN A C 1
ATOM 3068 O O . GLN A 1 406 ? -21.805 23.865 32.554 1.00 94.12 406 GLN A O 1
ATOM 3073 N N . LYS A 1 407 ? -19.602 23.696 32.098 1.00 95.19 407 LYS A N 1
ATOM 3074 C CA . LYS A 1 407 ? -19.741 23.827 30.636 1.00 95.19 407 LYS A CA 1
ATOM 3075 C C . LYS A 1 407 ? -20.522 22.665 30.019 1.00 95.19 407 LYS A C 1
ATOM 3077 O O . LYS A 1 407 ? -21.398 22.898 29.184 1.00 95.19 407 LYS A O 1
ATOM 3082 N N . LEU A 1 408 ? -20.292 21.433 30.485 1.00 93.81 408 LEU A N 1
ATOM 3083 C CA . LEU A 1 408 ? -21.108 20.264 30.135 1.00 93.81 408 LEU A CA 1
ATOM 3084 C C . LEU A 1 408 ? -22.586 20.498 30.472 1.00 93.81 408 LEU A C 1
ATOM 3086 O O . LEU A 1 408 ? -23.463 20.218 29.658 1.00 93.81 408 LEU A O 1
ATOM 3090 N N . GLY A 1 409 ? -22.888 21.071 31.641 1.00 93.81 409 GLY A N 1
ATOM 3091 C CA . GLY A 1 409 ? -24.256 21.418 32.043 1.00 93.81 409 GLY A CA 1
ATOM 3092 C C . GLY A 1 409 ? -24.978 22.366 31.074 1.00 93.81 409 GLY A C 1
ATOM 3093 O O . GLY A 1 409 ? -26.202 22.288 30.942 1.00 93.81 409 GLY A O 1
ATOM 3094 N N . ALA A 1 410 ? -24.227 23.210 30.363 1.00 94.81 410 ALA A N 1
ATOM 3095 C CA . ALA A 1 410 ? -24.716 24.137 29.343 1.00 94.81 410 ALA A CA 1
ATOM 3096 C C . ALA A 1 410 ? -24.628 23.587 27.902 1.00 94.81 410 ALA A C 1
ATOM 3098 O O . ALA A 1 410 ? -24.834 24.339 26.952 1.00 94.81 410 ALA A O 1
ATOM 3099 N N . THR A 1 411 ? -24.341 22.295 27.738 1.00 96.44 411 THR A N 1
ATOM 3100 C CA . THR A 1 411 ? -24.160 21.622 26.446 1.00 96.44 411 THR A CA 1
ATOM 3101 C C . THR A 1 411 ? -25.238 20.559 26.233 1.00 96.44 411 THR A C 1
ATOM 3103 O O . THR A 1 411 ? -25.594 19.826 27.160 1.00 96.44 411 THR A O 1
ATOM 3106 N N . ASP A 1 412 ? -25.729 20.454 24.998 1.00 96.12 412 ASP A N 1
ATOM 3107 C CA . ASP A 1 412 ? -26.677 19.426 24.557 1.00 96.12 412 ASP A CA 1
ATOM 3108 C C . ASP A 1 412 ? -25.971 18.329 23.737 1.00 96.12 412 ASP A C 1
ATOM 3110 O O . ASP A 1 412 ? -26.312 17.157 23.867 1.00 96.12 412 ASP A O 1
ATOM 3114 N N . VAL A 1 413 ? -24.944 18.677 22.951 1.00 96.44 413 VAL A N 1
ATOM 3115 C CA . VAL A 1 413 ? -24.171 17.720 22.137 1.00 96.44 413 VAL A CA 1
ATOM 3116 C C . VAL A 1 413 ? -22.675 17.857 22.398 1.00 96.44 413 VAL A C 1
ATOM 3118 O O . VAL A 1 413 ? -22.104 18.930 22.199 1.00 96.44 413 VAL A O 1
ATOM 3121 N N . TYR A 1 414 ? -22.024 16.766 22.796 1.00 95.31 414 TYR A N 1
ATOM 3122 C CA . TYR A 1 414 ? -20.578 16.728 23.010 1.00 95.31 414 TYR A CA 1
ATOM 3123 C C . TYR A 1 414 ? -19.861 15.995 21.871 1.00 95.31 414 TYR A C 1
ATOM 3125 O O . TYR A 1 414 ? -20.212 14.877 21.505 1.00 95.31 414 TYR A O 1
ATOM 3133 N N . PHE A 1 415 ? -18.847 16.634 21.297 1.00 92.81 415 PHE A N 1
ATOM 3134 C CA . PHE A 1 415 ? -17.986 16.054 20.277 1.00 92.81 415 PHE A CA 1
ATOM 3135 C C . PHE A 1 415 ? -16.632 15.771 20.908 1.00 92.81 415 PHE A C 1
ATOM 3137 O O . PHE A 1 415 ? -15.889 16.694 21.265 1.00 92.81 415 PHE A O 1
ATOM 3144 N N . TRP A 1 416 ? -16.303 14.493 21.013 1.00 88.94 416 TRP A N 1
ATOM 3145 C CA . TRP A 1 416 ? -15.004 14.044 21.466 1.00 88.94 416 TRP A CA 1
ATOM 3146 C C . TRP A 1 416 ? -14.115 13.766 20.249 1.00 88.94 416 TRP A C 1
ATOM 3148 O O . TRP A 1 416 ? -14.360 12.824 19.495 1.00 88.94 416 TRP A O 1
ATOM 3158 N N . LEU A 1 417 ? -13.094 14.604 20.051 1.00 87.12 417 LEU A N 1
ATOM 3159 C CA . LEU A 1 417 ? -11.975 14.365 19.141 1.00 87.12 417 LEU A CA 1
ATOM 3160 C C . LEU A 1 417 ? -10.697 14.114 19.977 1.00 87.12 417 LEU A C 1
ATOM 3162 O O . LEU A 1 417 ? -10.468 14.824 20.963 1.00 87.12 417 LEU A O 1
ATOM 3166 N N . PRO A 1 418 ? -9.851 13.126 19.620 1.00 76.88 418 PRO A N 1
ATOM 3167 C CA . PRO A 1 418 ? -8.637 12.792 20.361 1.00 76.88 418 PRO A CA 1
ATOM 3168 C C . PRO A 1 418 ? -7.683 13.982 20.542 1.00 76.88 418 PRO A C 1
ATOM 3170 O O . PRO A 1 418 ? -7.493 14.768 19.614 1.00 76.88 418 PRO A O 1
ATOM 3173 N N . LEU A 1 419 ? -7.009 14.061 21.697 1.00 75.69 419 LEU A N 1
ATOM 3174 C CA . LEU A 1 419 ? -5.831 14.925 21.879 1.00 75.69 419 LEU A CA 1
ATOM 3175 C C . LEU A 1 419 ? -4.567 14.058 21.941 1.00 75.69 419 LEU A C 1
ATOM 3177 O O . LEU A 1 419 ? -4.600 12.999 22.566 1.00 75.69 419 LEU A O 1
ATOM 3181 N N . ARG A 1 420 ? -3.478 14.458 21.261 1.00 65.38 420 ARG A N 1
ATOM 3182 C CA . ARG A 1 420 ? -2.303 13.592 21.002 1.00 65.38 420 ARG A CA 1
ATOM 3183 C C . ARG A 1 420 ? -1.305 13.452 22.166 1.00 65.38 420 ARG A C 1
ATOM 3185 O O . ARG A 1 420 ? -0.282 12.797 21.989 1.00 65.38 420 ARG A O 1
ATOM 3192 N N . ASP A 1 421 ? -1.584 14.012 23.338 1.00 64.12 421 ASP A N 1
ATOM 3193 C CA . ASP A 1 421 ? -0.700 13.978 24.514 1.00 64.12 421 ASP A CA 1
ATOM 3194 C C . ASP A 1 421 ? -1.472 13.780 25.835 1.00 64.12 421 ASP A C 1
ATOM 3196 O O . ASP A 1 421 ? -2.662 13.456 25.828 1.00 64.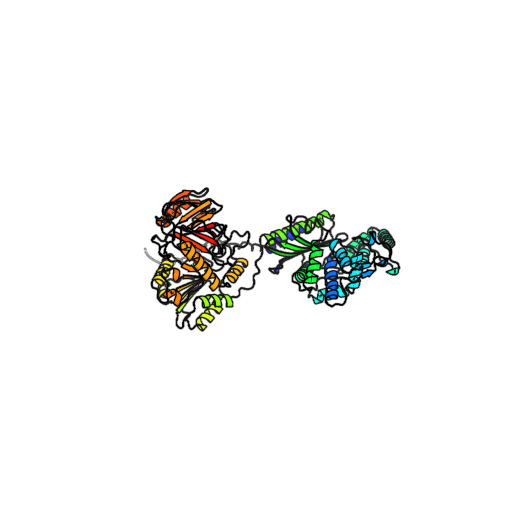12 421 ASP A O 1
ATOM 3200 N N . GLU A 1 422 ? -0.806 13.957 26.984 1.00 56.41 422 GLU A N 1
ATOM 3201 C CA . GLU A 1 422 ? -1.421 13.828 28.316 1.00 56.41 422 GLU A CA 1
ATOM 3202 C C . GLU A 1 422 ? -2.658 14.727 28.505 1.00 56.41 422 GLU A C 1
ATOM 3204 O O . GLU A 1 422 ? -3.531 14.390 29.306 1.00 56.41 422 GLU A O 1
ATOM 3209 N N . ARG A 1 423 ? -2.818 15.804 27.713 1.00 61.19 423 ARG A N 1
ATOM 3210 C CA . ARG A 1 423 ? -4.024 16.656 27.723 1.00 61.19 423 ARG A CA 1
ATOM 3211 C C . ARG A 1 423 ? -5.270 15.891 27.266 1.00 61.19 423 ARG A C 1
ATOM 3213 O O . ARG A 1 423 ? -6.392 16.275 27.601 1.00 61.19 423 ARG A O 1
ATOM 3220 N N . GLY A 1 424 ? -5.088 14.803 26.513 1.00 60.22 424 GLY A N 1
ATOM 3221 C CA . GLY A 1 424 ? -6.142 13.965 25.938 1.00 60.22 424 GLY A CA 1
ATOM 3222 C C . GLY A 1 424 ? -6.887 13.090 26.929 1.00 60.22 424 GLY A C 1
ATOM 3223 O O . GLY A 1 424 ? -8.075 12.819 26.717 1.00 60.22 424 GLY A O 1
ATOM 3224 N N . GLN A 1 425 ? -6.251 12.709 28.033 1.00 68.75 425 GLN A N 1
ATOM 3225 C CA . GLN A 1 425 ? -6.865 11.860 29.048 1.00 68.75 425 GLN A CA 1
ATOM 3226 C C . GLN A 1 425 ? -7.798 12.699 29.928 1.00 68.75 425 GLN A C 1
ATOM 3228 O O . GLN A 1 425 ? -7.359 13.577 30.664 1.00 68.75 425 GLN A O 1
ATOM 3233 N N . LEU A 1 426 ? -9.103 12.420 29.871 1.00 80.06 426 LEU A N 1
ATOM 3234 C CA . LEU A 1 426 ? -10.031 12.931 30.883 1.00 80.06 426 LEU A CA 1
ATOM 3235 C C . LEU A 1 426 ? -9.621 12.383 32.255 1.00 80.06 426 LEU A C 1
ATOM 3237 O O . LEU A 1 426 ? -9.286 11.199 32.368 1.00 80.06 426 LEU A O 1
ATOM 3241 N N . SER A 1 427 ? -9.670 13.204 33.303 1.00 85.25 427 SER A N 1
ATOM 3242 C CA . SER A 1 427 ? -9.456 12.702 34.660 1.00 85.25 427 SER A CA 1
ATOM 3243 C C . SER A 1 427 ? -10.583 11.739 35.062 1.00 85.25 427 SER A C 1
ATOM 3245 O O . SER A 1 427 ? -11.635 11.662 34.419 1.00 85.25 427 SER A O 1
ATOM 3247 N N . ALA A 1 428 ? -10.397 10.988 36.150 1.00 83.94 428 ALA A N 1
ATOM 3248 C CA . ALA A 1 428 ? -11.475 10.154 36.686 1.00 83.94 428 ALA A CA 1
ATOM 3249 C C . ALA A 1 428 ? -12.718 10.988 37.060 1.00 83.94 428 ALA A C 1
ATOM 3251 O O . ALA A 1 428 ? -13.842 10.537 36.837 1.00 83.94 428 ALA A O 1
ATOM 3252 N N . ALA A 1 429 ? -12.516 12.212 37.561 1.00 88.25 429 ALA A N 1
ATOM 3253 C CA . ALA A 1 429 ? -13.593 13.137 37.893 1.00 88.25 429 ALA A CA 1
ATOM 3254 C C . ALA A 1 429 ? -14.339 13.620 36.639 1.00 88.25 429 ALA A C 1
ATOM 3256 O O . ALA A 1 429 ? -15.569 13.585 36.621 1.00 88.25 429 ALA A O 1
ATOM 3257 N N . ASP A 1 430 ? -13.617 13.974 35.572 1.00 89.69 430 ASP A N 1
ATOM 3258 C CA . ASP A 1 430 ? -14.220 14.430 34.311 1.00 89.69 430 ASP A CA 1
ATOM 3259 C C . ASP A 1 430 ? -15.017 13.320 33.625 1.00 89.69 430 ASP A C 1
ATOM 3261 O O . ASP A 1 430 ? -16.127 13.552 33.149 1.00 89.69 430 ASP A O 1
ATOM 3265 N N . ARG A 1 431 ? -14.491 12.086 33.621 1.00 87.88 431 ARG A N 1
ATOM 3266 C CA . ARG A 1 431 ? -15.230 10.913 33.126 1.00 87.88 431 ARG A CA 1
ATOM 3267 C C . ARG A 1 431 ? -16.512 10.686 33.922 1.00 87.88 431 ARG A C 1
ATOM 3269 O O . ARG A 1 431 ? -17.554 10.404 33.338 1.00 87.88 431 ARG A O 1
ATOM 3276 N N . ALA A 1 432 ? -16.456 10.839 35.245 1.00 89.19 432 ALA A N 1
ATOM 3277 C CA . ALA A 1 432 ? -17.637 10.723 36.092 1.00 89.19 432 ALA A CA 1
ATOM 3278 C C . ALA A 1 432 ? -18.645 11.860 35.837 1.00 89.19 432 ALA A C 1
ATOM 3280 O O . ALA A 1 432 ? -19.849 11.609 35.840 1.00 89.19 432 ALA A O 1
ATOM 3281 N N . ALA A 1 433 ? -18.181 13.089 35.590 1.00 92.62 433 ALA A N 1
ATOM 3282 C CA . ALA A 1 433 ? -19.034 14.221 35.225 1.00 92.62 433 ALA A CA 1
ATOM 3283 C C . ALA A 1 433 ? -19.742 13.994 33.881 1.00 92.62 433 ALA A C 1
ATOM 3285 O O . ALA A 1 433 ? -20.952 14.200 33.785 1.00 92.62 433 ALA A O 1
ATOM 3286 N N . LEU A 1 434 ? -19.018 13.498 32.874 1.00 92.44 434 LEU A N 1
ATOM 3287 C CA . LEU A 1 434 ? -19.580 13.142 31.572 1.00 92.44 434 LEU A CA 1
ATOM 3288 C C . LEU A 1 434 ? -20.622 12.021 31.694 1.00 92.44 434 LEU A C 1
ATOM 3290 O O . LEU A 1 434 ? -21.723 12.140 31.160 1.00 92.44 434 LEU A O 1
ATOM 3294 N N . ALA A 1 435 ? -20.324 10.981 32.479 1.00 90.56 435 ALA A N 1
ATOM 3295 C CA . ALA A 1 435 ? -21.266 9.900 32.753 1.00 90.56 435 ALA A CA 1
ATOM 3296 C C . ALA A 1 435 ? -22.559 10.421 33.405 1.00 90.56 435 ALA A C 1
ATOM 3298 O O . ALA A 1 435 ? -23.648 10.156 32.898 1.00 90.56 435 ALA A O 1
ATOM 3299 N N . ARG A 1 436 ? -22.446 11.247 34.459 1.00 92.31 436 ARG A N 1
ATOM 3300 C CA . ARG A 1 436 ? -23.601 11.907 35.096 1.00 92.31 436 ARG A CA 1
ATOM 3301 C C . ARG A 1 436 ? -24.374 12.791 34.119 1.00 92.31 436 ARG A C 1
ATOM 3303 O O . ARG A 1 436 ? -25.594 12.889 34.219 1.00 92.31 436 ARG A O 1
ATOM 3310 N N . TRP A 1 437 ? -23.683 13.477 33.210 1.00 95.06 437 TRP A N 1
ATOM 3311 C CA . TRP A 1 437 ? -24.312 14.313 32.192 1.00 95.06 437 TRP A CA 1
ATOM 3312 C C . TRP A 1 437 ? -25.136 13.471 31.208 1.00 95.06 437 TRP A C 1
ATOM 3314 O O . TRP A 1 437 ? -26.304 13.796 30.994 1.00 95.06 437 TRP A O 1
ATOM 3324 N N . LEU A 1 438 ? -24.602 12.358 30.698 1.00 93.12 438 LEU A N 1
ATOM 3325 C CA . LEU A 1 438 ? -25.347 11.423 29.842 1.00 93.12 438 LEU A CA 1
ATOM 3326 C C . LEU A 1 438 ? -26.541 10.789 30.574 1.00 93.12 438 LEU A C 1
ATOM 3328 O O . LEU A 1 438 ? -27.628 10.685 30.002 1.00 93.12 438 LEU A O 1
ATOM 3332 N N . ASP A 1 439 ? -26.367 10.425 31.848 1.00 90.44 439 ASP A N 1
ATOM 3333 C CA . ASP A 1 439 ? -27.407 9.796 32.673 1.00 90.44 439 ASP A CA 1
ATOM 3334 C C . ASP A 1 439 ? -28.614 10.723 32.925 1.00 90.44 439 ASP A C 1
ATOM 3336 O O . ASP A 1 439 ? -29.731 10.242 33.115 1.00 90.44 439 ASP A O 1
ATOM 3340 N N . LYS A 1 440 ? -28.446 12.054 32.838 1.00 91.38 440 LYS A N 1
ATOM 3341 C CA . LYS A 1 440 ? -29.569 13.019 32.891 1.00 91.38 440 LYS A CA 1
ATOM 3342 C C . LYS A 1 440 ? -30.515 12.914 31.688 1.00 91.38 440 LYS A C 1
ATOM 3344 O O . LYS A 1 440 ? -31.631 13.427 31.756 1.00 91.38 440 LYS A O 1
ATOM 3349 N N . GLY A 1 441 ? -30.077 12.322 30.576 1.00 88.62 441 GLY A N 1
ATOM 3350 C CA . GLY A 1 441 ? -30.875 12.175 29.360 1.00 88.62 441 GLY A CA 1
ATOM 3351 C C . GLY A 1 441 ? -31.349 13.506 28.755 1.00 88.62 441 GLY A C 1
ATOM 3352 O O . GLY A 1 441 ? -30.660 14.533 28.806 1.00 88.62 441 GLY A O 1
ATOM 3353 N N . GLY A 1 442 ? -32.539 13.488 28.150 1.00 89.12 442 GLY A N 1
ATOM 3354 C CA . GLY A 1 442 ? -33.070 14.610 27.371 1.00 89.12 442 GLY A CA 1
ATOM 3355 C C . GLY A 1 442 ? -32.388 14.711 26.005 1.00 89.12 442 GLY A C 1
ATOM 3356 O O . GLY A 1 442 ? -32.328 13.726 25.281 1.00 89.12 442 GLY A O 1
ATOM 3357 N N . ARG A 1 443 ? -31.861 15.895 25.663 1.00 89.81 443 ARG A N 1
ATOM 3358 C CA . ARG A 1 443 ? -31.154 16.154 24.390 1.00 89.81 443 ARG A CA 1
ATOM 3359 C C . ARG A 1 443 ? -29.684 15.697 24.387 1.00 89.81 443 ARG A C 1
ATOM 3361 O O . ARG A 1 443 ? -29.042 15.726 23.340 1.00 89.81 443 ARG A O 1
ATOM 3368 N N . ARG A 1 444 ? -29.177 15.289 25.559 1.00 94.25 444 ARG A N 1
ATOM 3369 C CA . ARG A 1 444 ? -27.762 15.009 25.839 1.00 94.25 444 ARG A CA 1
ATOM 3370 C C . ARG A 1 444 ? -27.277 13.767 25.111 1.00 94.25 444 ARG A C 1
ATOM 3372 O O . ARG A 1 444 ? -27.793 12.674 25.355 1.00 94.25 444 ARG A O 1
ATOM 3379 N N . ARG A 1 445 ? -26.291 13.953 24.236 1.00 94.75 445 ARG A N 1
ATOM 3380 C CA . ARG A 1 445 ? -25.656 12.884 23.458 1.00 94.75 445 ARG A CA 1
ATOM 3381 C C . ARG A 1 445 ? -24.267 13.267 22.996 1.00 94.75 445 ARG A C 1
ATOM 3383 O O . ARG A 1 445 ? -23.954 14.452 22.873 1.00 94.75 445 ARG A O 1
ATOM 3390 N N . GLU A 1 446 ? -23.465 12.268 22.679 1.00 93.25 446 GLU A N 1
ATOM 3391 C CA . GLU A 1 446 ? -22.106 12.491 22.220 1.00 93.25 446 GLU A CA 1
ATOM 3392 C C . GLU A 1 446 ? -21.722 11.652 21.010 1.00 93.25 446 GLU A C 1
ATOM 3394 O O . GLU A 1 446 ? -22.225 10.546 20.802 1.00 93.25 446 GLU A O 1
ATOM 3399 N N . ILE A 1 447 ? -20.798 12.209 20.226 1.00 91.25 447 ILE A N 1
ATOM 3400 C CA . ILE A 1 447 ? -20.018 11.455 19.254 1.00 91.25 447 ILE A CA 1
ATOM 3401 C C . ILE A 1 447 ? -18.585 11.346 19.753 1.00 91.25 447 ILE A C 1
ATOM 3403 O O . ILE A 1 447 ? -17.934 12.361 20.013 1.00 91.25 447 ILE A O 1
ATOM 3407 N N . HIS A 1 448 ? -18.084 10.116 19.817 1.00 88.75 448 HIS A N 1
ATOM 3408 C CA . HIS A 1 448 ? -16.661 9.834 19.943 1.00 88.75 448 HIS A CA 1
ATOM 3409 C C . HIS A 1 448 ? -16.099 9.571 18.557 1.00 88.75 448 HIS A C 1
ATOM 3411 O O . HIS A 1 448 ? -16.283 8.507 17.966 1.00 88.75 448 HIS A O 1
ATOM 3417 N N . PHE A 1 449 ? -15.441 10.584 18.005 1.00 87.88 449 PHE A N 1
ATOM 3418 C CA . PHE A 1 449 ? -14.813 10.475 16.703 1.00 87.88 449 PHE A CA 1
ATOM 3419 C C . PHE A 1 449 ? -13.378 10.018 16.891 1.00 87.88 449 PHE A C 1
ATOM 3421 O O . PHE A 1 449 ? -12.474 10.795 17.194 1.00 87.88 449 PHE A O 1
ATOM 3428 N N . HIS A 1 450 ? -13.170 8.728 16.729 1.00 81.38 450 HIS A N 1
ATOM 3429 C CA . HIS A 1 450 ? -11.864 8.143 16.871 1.00 81.38 450 HIS A CA 1
ATOM 3430 C C . HIS A 1 450 ? -11.098 8.235 15.567 1.00 81.38 450 HIS A C 1
ATOM 3432 O O . HIS A 1 450 ? -11.595 7.914 14.490 1.00 81.38 450 HIS A O 1
ATOM 3438 N N . TRP A 1 451 ? -9.851 8.670 15.683 1.00 78.69 451 TRP A N 1
ATOM 3439 C CA . TRP A 1 451 ? -9.002 8.903 14.533 1.00 78.69 451 TRP A CA 1
ATOM 3440 C C . TRP A 1 451 ? -7.558 8.613 14.896 1.00 78.69 451 TRP A C 1
ATOM 3442 O O . TRP A 1 451 ? -7.073 9.199 15.860 1.00 78.69 451 TRP A O 1
ATOM 3452 N N . SER A 1 452 ? -6.911 7.723 14.138 1.00 64.06 452 SER A N 1
ATOM 3453 C CA . SER A 1 452 ? -5.491 7.325 14.154 1.00 64.06 452 SER A CA 1
ATOM 3454 C C . SER A 1 452 ? -4.817 7.067 15.521 1.00 64.06 452 SER A C 1
ATOM 3456 O O . SER A 1 452 ? -4.349 5.955 15.752 1.00 64.06 452 SER A O 1
ATOM 3458 N N . GLY A 1 453 ? -4.839 8.010 16.469 1.00 60.31 453 GLY A N 1
ATOM 3459 C CA . GLY A 1 453 ? -4.455 7.851 17.880 1.00 60.31 453 GLY A CA 1
ATOM 3460 C C . GLY A 1 453 ? -5.380 6.960 18.728 1.00 60.31 453 GLY A C 1
ATOM 3461 O O . GLY A 1 453 ? -5.096 6.742 19.899 1.00 60.31 453 GLY A O 1
ATOM 3462 N N . GLY A 1 454 ? -6.466 6.425 18.154 1.00 57.62 454 GLY A N 1
ATOM 3463 C CA . GLY A 1 454 ? -7.279 5.349 18.747 1.00 57.62 454 GLY A CA 1
ATOM 3464 C C . GLY A 1 454 ? -6.848 3.932 18.334 1.00 57.62 454 GLY A C 1
ATOM 3465 O O . GLY A 1 454 ? -7.492 2.953 18.714 1.00 57.62 454 GLY A O 1
ATOM 3466 N N . SER A 1 455 ? -5.799 3.808 17.517 1.00 70.12 455 SER A N 1
ATOM 3467 C CA . SER A 1 455 ? -5.261 2.513 17.086 1.00 70.12 455 SER A CA 1
ATOM 3468 C C . SER A 1 455 ? -4.382 1.924 18.185 1.00 70.12 455 SER A C 1
ATOM 3470 O O . SER A 1 455 ? -3.724 2.672 18.909 1.00 70.12 455 SER A O 1
ATOM 3472 N N . VAL A 1 456 ? -4.339 0.599 18.312 1.00 69.50 456 VAL A N 1
ATOM 3473 C CA . VAL A 1 456 ? -3.540 -0.072 19.350 1.00 69.50 456 VAL A CA 1
ATOM 3474 C C . VAL A 1 456 ? -2.697 -1.197 18.778 1.00 69.50 456 VAL A C 1
ATOM 3476 O O . VAL A 1 456 ? -3.090 -1.866 17.825 1.00 69.50 456 VAL A O 1
ATOM 3479 N N . ARG A 1 457 ? -1.530 -1.407 19.372 1.00 73.50 457 ARG A N 1
ATOM 3480 C CA . ARG A 1 457 ? -0.684 -2.580 19.155 1.00 73.50 457 ARG A CA 1
ATOM 3481 C C . ARG A 1 457 ? -1.254 -3.778 19.918 1.00 73.50 457 ARG A C 1
ATOM 3483 O O . ARG A 1 457 ? -2.044 -3.602 20.846 1.00 73.50 457 ARG A O 1
ATOM 3490 N N . ALA A 1 458 ? -0.816 -4.984 19.566 1.00 71.44 458 ALA A N 1
ATOM 3491 C CA . ALA A 1 458 ? -1.200 -6.213 20.269 1.00 71.44 458 ALA A CA 1
ATOM 3492 C C . ALA A 1 458 ? -0.942 -6.152 21.792 1.00 71.44 458 ALA A C 1
ATOM 3494 O O . ALA A 1 458 ? -1.761 -6.635 22.569 1.00 71.44 458 ALA A O 1
ATOM 3495 N N . ASP A 1 459 ? 0.120 -5.467 22.228 1.00 71.31 459 ASP A N 1
ATOM 3496 C CA . ASP A 1 459 ? 0.458 -5.280 23.645 1.00 71.31 459 ASP A CA 1
ATOM 3497 C C . ASP A 1 459 ? -0.380 -4.213 24.382 1.00 71.31 459 ASP A C 1
ATOM 3499 O O . ASP A 1 459 ? -0.258 -4.055 25.603 1.00 71.31 459 ASP A O 1
ATOM 3503 N N . GLY A 1 460 ? -1.249 -3.494 23.667 1.00 72.00 460 GLY A N 1
ATOM 3504 C CA . GLY A 1 460 ? -2.128 -2.454 24.199 1.00 72.00 460 GLY A CA 1
ATOM 3505 C C . GLY A 1 460 ? -1.544 -1.038 24.191 1.00 72.00 460 GLY A C 1
ATOM 3506 O O . GLY A 1 460 ? -2.223 -0.119 24.648 1.00 72.00 460 GLY A O 1
ATOM 3507 N N . LEU A 1 461 ? -0.324 -0.827 23.680 1.00 72.75 461 LEU A N 1
ATOM 3508 C CA . LEU A 1 461 ? 0.187 0.526 23.437 1.00 72.75 461 LEU A CA 1
ATOM 3509 C C . LEU A 1 461 ? -0.544 1.192 22.272 1.00 72.75 461 LEU A C 1
ATOM 3511 O O . LEU A 1 461 ? -1.021 0.519 21.357 1.00 72.75 461 LEU A O 1
ATOM 3515 N N . ALA A 1 462 ? -0.579 2.525 22.279 1.00 70.81 462 ALA A N 1
ATOM 3516 C CA . ALA A 1 462 ? -1.058 3.284 21.133 1.00 70.81 462 ALA A CA 1
ATOM 3517 C C . ALA A 1 462 ? -0.238 2.928 19.879 1.00 70.81 462 ALA A C 1
ATOM 3519 O O . ALA A 1 462 ? 0.991 2.835 19.921 1.00 70.81 462 ALA A O 1
ATOM 3520 N N . GLY A 1 463 ? -0.934 2.694 18.769 1.00 64.44 463 GLY A N 1
ATOM 3521 C CA . GLY A 1 463 ? -0.321 2.541 17.458 1.00 64.44 463 GLY A CA 1
ATOM 3522 C C . GLY A 1 463 ? 0.273 3.865 16.989 1.00 64.44 463 GLY A C 1
ATOM 3523 O O . GLY A 1 463 ? -0.248 4.938 17.299 1.00 64.44 463 GLY A O 1
ATOM 3524 N N . GLU A 1 464 ? 1.366 3.794 16.234 1.00 65.62 464 GLU A N 1
ATOM 3525 C CA . GLU A 1 464 ? 1.946 4.987 15.625 1.00 65.62 464 GLU A CA 1
ATOM 3526 C C . GLU A 1 464 ? 1.010 5.538 14.545 1.00 65.62 464 GLU A C 1
ATOM 3528 O O . GLU A 1 464 ? 0.492 4.797 13.706 1.00 65.62 464 GLU A O 1
ATOM 3533 N N . HIS A 1 465 ? 0.797 6.856 14.578 1.00 69.12 465 HIS A N 1
ATOM 3534 C CA . HIS A 1 465 ? 0.071 7.582 13.537 1.00 69.12 465 HIS A CA 1
ATOM 3535 C C . HIS A 1 465 ? 0.732 7.338 12.176 1.00 69.12 465 HIS A C 1
ATOM 3537 O O . HIS A 1 465 ? 1.950 7.440 12.042 1.00 69.12 465 HIS A O 1
ATOM 3543 N N . SER A 1 466 ? -0.074 7.047 11.156 1.00 64.69 466 SER A N 1
ATOM 3544 C CA . SER A 1 466 ? 0.402 6.953 9.778 1.00 64.69 466 SER A CA 1
ATOM 3545 C C . SER A 1 466 ? -0.677 7.397 8.797 1.00 64.69 466 SER A C 1
ATOM 3547 O O . SER A 1 466 ? -1.871 7.274 9.075 1.00 64.69 466 SER A O 1
ATOM 3549 N N . ALA A 1 467 ? -0.254 7.837 7.610 1.00 65.12 467 ALA A N 1
ATOM 3550 C CA . ALA A 1 467 ? -1.168 8.137 6.508 1.00 65.12 467 ALA A CA 1
ATOM 3551 C C . ALA A 1 467 ? -2.021 6.919 6.095 1.00 65.12 467 ALA A C 1
ATOM 3553 O O . ALA A 1 467 ? -3.126 7.075 5.586 1.00 65.12 467 ALA A O 1
ATOM 3554 N N . ALA A 1 468 ? -1.533 5.702 6.360 1.00 64.19 468 ALA A N 1
ATOM 3555 C CA . ALA A 1 468 ? -2.282 4.471 6.135 1.00 64.19 468 ALA A CA 1
ATOM 3556 C C . ALA A 1 468 ? -3.449 4.275 7.073 1.00 64.19 468 ALA A C 1
ATOM 3558 O O . ALA A 1 468 ? -4.542 3.927 6.628 1.00 64.19 468 ALA A O 1
ATOM 3559 N N . LEU A 1 469 ? -3.242 4.562 8.352 1.00 72.88 469 LEU A N 1
ATOM 3560 C CA . LEU A 1 469 ? -4.349 4.600 9.287 1.00 72.88 469 LEU A CA 1
ATOM 3561 C C . LEU A 1 469 ? -5.315 5.724 8.902 1.00 72.88 469 LEU A C 1
ATOM 3563 O O . LEU A 1 469 ? -6.511 5.482 8.841 1.00 72.88 469 LEU A O 1
ATOM 3567 N N . ASP A 1 470 ? -4.827 6.908 8.537 1.00 76.31 470 ASP A N 1
ATOM 3568 C CA . ASP A 1 470 ? -5.699 8.012 8.112 1.00 76.31 470 ASP A CA 1
ATOM 3569 C C . ASP A 1 470 ? -6.609 7.631 6.918 1.00 76.31 470 ASP A C 1
ATOM 3571 O O . ASP A 1 470 ? -7.812 7.896 6.957 1.00 76.31 470 ASP A O 1
ATOM 3575 N N . ALA A 1 471 ? -6.084 6.936 5.902 1.00 74.38 471 ALA A N 1
ATOM 3576 C CA . ALA A 1 471 ? -6.875 6.444 4.770 1.00 74.38 471 ALA A CA 1
ATOM 3577 C C . ALA A 1 471 ? -7.911 5.381 5.184 1.00 74.38 471 ALA A C 1
ATOM 3579 O O . ALA A 1 471 ? -9.082 5.492 4.825 1.00 74.38 471 ALA A O 1
ATOM 3580 N N . ILE A 1 472 ? -7.516 4.395 6.001 1.00 79.31 472 ILE A N 1
ATOM 3581 C CA . ILE A 1 472 ? -8.425 3.350 6.511 1.00 79.31 472 ILE A CA 1
ATOM 3582 C C . ILE A 1 472 ? -9.582 3.965 7.296 1.00 79.31 472 ILE A C 1
ATOM 3584 O O . ILE A 1 472 ? -10.734 3.560 7.137 1.00 79.31 472 ILE A O 1
ATOM 3588 N N . TYR A 1 473 ? -9.291 4.940 8.154 1.00 83.38 473 TYR A N 1
ATOM 3589 C CA . TYR A 1 473 ? -10.319 5.598 8.948 1.00 83.38 473 TYR A CA 1
ATOM 3590 C C . TYR A 1 473 ? -11.236 6.470 8.082 1.00 83.38 473 TYR A C 1
ATOM 3592 O O . TYR A 1 473 ? -12.440 6.493 8.331 1.00 83.38 473 TYR A O 1
ATOM 3600 N N . GLN A 1 474 ? -10.714 7.146 7.051 1.00 85.62 474 GLN A N 1
ATOM 3601 C CA . GLN A 1 474 ? -11.548 7.882 6.098 1.00 85.62 474 GLN A CA 1
ATOM 3602 C C . GLN A 1 474 ? -12.501 6.939 5.363 1.00 85.62 474 GLN A C 1
ATOM 3604 O O . GLN A 1 474 ? -13.707 7.178 5.326 1.00 85.62 474 GLN A O 1
ATOM 3609 N N . ASP A 1 475 ? -11.972 5.841 4.836 1.00 84.56 475 ASP A N 1
ATOM 3610 C CA . ASP A 1 475 ? -12.748 4.827 4.134 1.00 84.56 475 ASP A CA 1
ATOM 3611 C C . ASP A 1 475 ? -13.805 4.208 5.050 1.00 84.56 475 ASP A C 1
ATOM 3613 O O . ASP A 1 475 ? -14.947 4.011 4.641 1.00 84.56 475 ASP A O 1
ATOM 3617 N N . ALA A 1 476 ? -13.466 3.961 6.315 1.00 89.12 476 ALA A N 1
ATOM 3618 C CA . ALA A 1 476 ? -14.380 3.433 7.319 1.00 89.12 476 ALA A CA 1
ATOM 3619 C C . ALA A 1 476 ? -15.561 4.353 7.655 1.00 89.12 476 ALA A C 1
ATOM 3621 O O . ALA A 1 476 ? -16.587 3.855 8.128 1.00 89.12 476 ALA A O 1
ATOM 3622 N N . LEU A 1 477 ? -15.439 5.662 7.414 1.00 89.62 477 LEU A N 1
ATOM 3623 C CA . LEU A 1 477 ? -16.558 6.604 7.484 1.00 89.62 477 LEU A CA 1
ATOM 3624 C C . LEU A 1 477 ? -17.453 6.526 6.249 1.00 89.62 477 LEU A C 1
ATOM 3626 O O . LEU A 1 477 ? -18.606 6.945 6.310 1.00 89.62 477 LEU A O 1
ATOM 3630 N N . ASP A 1 478 ? -16.953 6.018 5.128 1.00 89.19 478 ASP A N 1
ATOM 3631 C CA . ASP A 1 478 ? -17.697 5.897 3.881 1.00 89.19 478 ASP A CA 1
ATOM 3632 C C . ASP A 1 478 ? -18.222 4.473 3.667 1.00 89.19 478 ASP A C 1
ATOM 3634 O O . ASP A 1 478 ? -17.755 3.711 2.823 1.00 89.19 478 ASP A O 1
ATOM 3638 N N . ILE A 1 479 ? -19.202 4.086 4.478 1.00 90.00 479 ILE A N 1
ATOM 3639 C CA . ILE A 1 479 ? -19.878 2.786 4.387 1.00 90.00 479 ILE A CA 1
ATOM 3640 C C . ILE A 1 479 ? -21.387 2.958 4.211 1.00 90.00 479 ILE A C 1
ATOM 3642 O O . ILE A 1 479 ? -21.951 4.028 4.463 1.00 90.00 479 ILE A O 1
ATOM 3646 N N . ASP A 1 480 ? -22.064 1.878 3.821 1.00 92.88 480 ASP A N 1
ATOM 3647 C CA . ASP A 1 480 ? -23.522 1.807 3.880 1.00 92.88 480 ASP A CA 1
ATOM 3648 C C . ASP A 1 480 ? -23.972 1.522 5.322 1.00 92.88 480 ASP A C 1
ATOM 3650 O O . ASP A 1 480 ? -23.983 0.383 5.795 1.00 92.88 480 ASP A O 1
ATOM 3654 N N . TYR A 1 481 ? -24.362 2.581 6.029 1.00 92.50 481 TYR A N 1
ATOM 3655 C CA . TYR A 1 481 ? -24.829 2.499 7.413 1.00 92.50 481 TYR A CA 1
ATOM 3656 C C . TYR A 1 481 ? -26.181 1.783 7.557 1.00 92.50 481 TYR A C 1
ATOM 3658 O O . TYR A 1 481 ? -26.458 1.204 8.608 1.00 92.50 481 TYR A O 1
ATOM 3666 N N . LYS A 1 482 ? -27.019 1.750 6.509 1.00 93.50 482 LYS A N 1
ATOM 3667 C CA . LYS A 1 482 ? -28.263 0.963 6.536 1.00 93.50 482 LYS A CA 1
ATOM 3668 C C . LYS A 1 482 ? -27.941 -0.525 6.458 1.00 93.50 482 LYS A C 1
ATOM 3670 O O . LYS A 1 482 ? -28.499 -1.310 7.225 1.00 93.50 482 LYS A O 1
ATOM 3675 N N . ALA A 1 483 ? -27.015 -0.906 5.578 1.00 94.75 483 ALA A N 1
ATOM 3676 C CA . ALA A 1 483 ? -26.529 -2.279 5.494 1.00 94.75 483 ALA A CA 1
ATOM 3677 C C . ALA A 1 483 ? -25.815 -2.707 6.785 1.00 94.75 483 ALA A C 1
ATOM 3679 O O . ALA A 1 483 ? -26.073 -3.808 7.280 1.00 94.75 483 ALA A O 1
ATOM 3680 N N . LEU A 1 484 ? -24.991 -1.824 7.368 1.00 94.62 484 LEU A N 1
ATOM 3681 C CA . LEU A 1 484 ? -24.354 -2.035 8.671 1.00 94.62 484 LEU A CA 1
ATOM 3682 C C . LEU A 1 484 ? -25.403 -2.354 9.741 1.00 94.62 484 LEU A C 1
ATOM 3684 O O . LEU A 1 484 ? -25.327 -3.399 10.389 1.00 94.62 484 LEU A O 1
ATOM 3688 N N . ARG A 1 485 ? -26.420 -1.495 9.874 1.00 95.00 485 ARG A N 1
ATOM 3689 C CA . ARG A 1 485 ? -27.490 -1.686 10.852 1.00 95.00 485 ARG A CA 1
ATOM 3690 C C . ARG A 1 485 ? -28.251 -2.992 10.623 1.00 95.00 485 ARG A C 1
ATOM 3692 O O . ARG A 1 485 ? -28.468 -3.753 11.563 1.00 95.00 485 ARG A O 1
ATOM 3699 N N . ALA A 1 486 ? -28.600 -3.303 9.377 1.00 95.81 486 ALA A N 1
ATOM 3700 C CA . ALA A 1 486 ? -29.290 -4.546 9.047 1.00 95.81 486 ALA A CA 1
ATOM 3701 C C . ALA A 1 486 ? -28.454 -5.791 9.405 1.00 95.81 486 ALA A C 1
ATOM 3703 O O . ALA A 1 486 ? -29.000 -6.791 9.877 1.00 95.81 486 ALA A O 1
ATOM 3704 N N . ALA A 1 487 ? -27.134 -5.750 9.198 1.00 95.12 487 ALA A N 1
ATOM 3705 C CA . ALA A 1 487 ? -26.232 -6.831 9.591 1.00 95.12 487 ALA A CA 1
ATOM 3706 C C . ALA A 1 487 ? -26.178 -7.000 11.117 1.00 95.12 487 ALA A C 1
ATOM 3708 O O . ALA A 1 487 ? -26.266 -8.125 11.619 1.00 95.12 487 ALA A O 1
ATOM 3709 N N . GLN A 1 488 ? -26.114 -5.889 11.849 1.00 96.06 488 GLN A N 1
ATOM 3710 C CA . GLN A 1 488 ? -26.142 -5.880 13.307 1.00 96.06 488 GLN A CA 1
ATOM 3711 C C . GLN A 1 488 ? -27.471 -6.429 13.856 1.00 96.06 488 GLN A C 1
ATOM 3713 O O . GLN A 1 488 ? -27.455 -7.286 14.738 1.00 96.06 488 GLN A O 1
ATOM 3718 N N . ASP A 1 489 ? -28.619 -6.045 13.291 1.00 96.81 489 ASP A N 1
ATOM 3719 C CA . ASP A 1 489 ? -29.932 -6.566 13.700 1.00 96.81 489 ASP A CA 1
ATOM 3720 C C . ASP A 1 489 ? -30.037 -8.090 13.490 1.00 96.81 489 ASP A C 1
ATOM 3722 O O . ASP A 1 489 ? -30.507 -8.818 14.375 1.00 96.81 489 ASP A O 1
ATOM 3726 N N . ARG A 1 490 ? -29.533 -8.611 12.359 1.00 95.31 490 ARG A N 1
ATOM 3727 C CA . ARG A 1 490 ? -29.458 -10.065 12.111 1.00 95.31 490 ARG A CA 1
ATOM 3728 C C . ARG A 1 490 ? -28.585 -10.769 13.148 1.00 95.31 490 ARG A C 1
ATOM 3730 O O . ARG A 1 490 ? -28.957 -11.837 13.642 1.00 95.31 490 ARG A O 1
ATOM 3737 N N . ALA A 1 491 ? -27.442 -10.181 13.494 1.00 95.69 491 ALA A N 1
ATOM 3738 C CA . ALA A 1 491 ? -26.552 -10.740 14.501 1.00 95.69 491 ALA A CA 1
ATOM 3739 C C . ALA A 1 491 ? -27.186 -10.722 15.896 1.00 95.69 491 ALA A C 1
ATOM 3741 O O . ALA A 1 491 ? -27.154 -11.746 16.574 1.00 95.69 491 ALA A O 1
ATOM 3742 N N . ILE A 1 492 ? -27.843 -9.628 16.298 1.00 96.88 492 ILE A N 1
ATOM 3743 C CA . ILE A 1 492 ? -28.594 -9.536 17.561 1.00 96.88 492 ILE A CA 1
ATOM 3744 C C . ILE A 1 492 ? -29.646 -10.648 17.637 1.00 96.88 492 ILE A C 1
ATOM 3746 O O . ILE A 1 492 ? -29.738 -11.349 18.649 1.00 96.88 492 ILE A O 1
ATOM 3750 N N . ALA A 1 493 ? -30.421 -10.851 16.566 1.00 94.94 493 ALA A N 1
ATOM 3751 C CA . ALA A 1 493 ? -31.448 -11.887 16.518 1.00 94.94 493 ALA A CA 1
ATOM 3752 C C . ALA A 1 493 ? -30.869 -13.300 16.703 1.00 94.94 493 ALA A C 1
ATOM 3754 O O . ALA A 1 493 ? -31.486 -14.121 17.382 1.00 94.94 493 ALA A O 1
ATOM 3755 N N . LYS A 1 494 ? -29.686 -13.580 16.137 1.00 94.56 494 LYS A N 1
ATOM 3756 C CA . LYS A 1 494 ? -28.955 -14.843 16.331 1.00 94.56 494 LYS A CA 1
ATOM 3757 C C . LYS A 1 494 ? -28.410 -14.938 17.771 1.00 94.56 494 LYS A C 1
ATOM 3759 O O . LYS A 1 494 ? -28.757 -15.877 18.481 1.00 94.56 494 LYS A O 1
ATOM 3764 N N . LEU A 1 495 ? -27.650 -13.943 18.236 1.00 96.75 495 LEU A N 1
ATOM 3765 C CA . LEU A 1 495 ? -26.973 -13.890 19.546 1.00 96.75 495 LEU A CA 1
ATOM 3766 C C . LEU A 1 495 ? -27.917 -14.050 20.749 1.00 96.75 495 LEU A C 1
ATOM 3768 O O . LEU A 1 495 ? -27.546 -14.655 21.753 1.00 96.75 495 LEU A O 1
ATOM 3772 N N . ARG A 1 496 ? -29.157 -13.559 20.657 1.00 95.56 496 ARG A N 1
ATOM 3773 C CA . ARG A 1 496 ? -30.155 -13.690 21.735 1.00 95.56 496 ARG A CA 1
ATOM 3774 C C . ARG A 1 496 ? -30.663 -15.122 21.950 1.00 95.56 496 ARG A C 1
ATOM 3776 O O . ARG A 1 496 ? -31.154 -15.429 23.034 1.00 95.56 496 ARG A O 1
ATOM 3783 N N . ARG A 1 497 ? -30.587 -15.992 20.936 1.00 90.88 497 ARG A N 1
ATOM 3784 C CA . ARG A 1 497 ? -31.300 -17.287 20.896 1.00 90.88 497 ARG A CA 1
ATOM 3785 C C . ARG A 1 497 ? -30.587 -18.439 21.600 1.00 90.88 497 ARG A C 1
ATOM 3787 O O . ARG A 1 497 ? -31.113 -19.551 21.606 1.00 90.88 497 ARG A O 1
ATOM 3794 N N . GLY A 1 498 ? -29.403 -18.232 22.169 1.00 92.06 498 GLY A N 1
ATOM 3795 C CA . GLY A 1 498 ? -28.636 -19.376 22.636 1.00 92.06 498 GLY A CA 1
ATOM 3796 C C . GLY A 1 498 ? -27.383 -19.082 23.428 1.00 92.06 498 GLY A C 1
ATOM 3797 O O . GLY A 1 498 ? -27.139 -17.960 23.871 1.00 92.06 498 GLY A O 1
ATOM 3798 N N . MET A 1 499 ? -26.614 -20.152 23.614 1.00 97.06 499 MET A N 1
ATOM 3799 C CA . MET A 1 499 ? -25.268 -20.079 24.156 1.00 97.06 499 MET A CA 1
ATOM 3800 C C . MET A 1 499 ? -24.347 -19.522 23.074 1.00 97.06 499 MET A C 1
ATOM 3802 O O . MET A 1 499 ? -24.245 -20.110 21.996 1.00 97.06 499 MET A O 1
ATOM 3806 N N . VAL A 1 500 ? -23.705 -18.396 23.368 1.00 98.38 500 VAL A N 1
ATOM 3807 C CA . VAL A 1 500 ? -22.618 -17.843 22.564 1.00 98.38 500 VAL A CA 1
ATOM 3808 C C . VAL A 1 500 ? -21.342 -18.554 22.986 1.00 98.38 500 VAL A C 1
ATOM 3810 O O . VAL A 1 500 ? -21.088 -18.666 24.183 1.00 98.38 500 VAL A O 1
ATOM 3813 N N . ARG A 1 501 ? -20.541 -19.016 22.029 1.00 98.44 501 ARG A N 1
ATOM 3814 C CA . ARG A 1 501 ? -19.209 -19.576 22.266 1.00 98.44 501 ARG A CA 1
ATOM 3815 C C . ARG A 1 501 ? -18.187 -18.825 21.425 1.00 98.44 501 ARG A C 1
ATOM 3817 O O . ARG A 1 501 ? -18.380 -18.675 20.221 1.00 98.44 501 ARG A O 1
ATOM 3824 N N . VAL A 1 502 ? -17.119 -18.358 22.060 1.00 98.50 502 VAL A N 1
ATOM 3825 C CA . VAL A 1 502 ? -16.002 -17.647 21.433 1.00 98.50 502 VAL A CA 1
ATOM 3826 C C . VAL A 1 502 ? -14.761 -18.517 21.547 1.00 98.50 502 VAL A C 1
ATOM 3828 O O . VAL A 1 502 ? -14.372 -18.884 22.656 1.00 98.50 502 VAL A O 1
ATOM 3831 N N . ARG A 1 503 ? -14.149 -18.844 20.408 1.00 98.44 503 ARG A N 1
ATOM 3832 C CA . ARG A 1 503 ? -12.928 -19.654 20.324 1.00 98.44 503 ARG A CA 1
ATOM 3833 C C . ARG A 1 503 ? -11.826 -18.923 19.575 1.00 98.44 503 ARG A C 1
ATOM 3835 O O . ARG A 1 503 ? -12.132 -18.202 18.631 1.00 98.44 503 ARG A O 1
ATOM 3842 N N . THR A 1 504 ? -10.567 -19.128 19.950 1.00 97.56 504 THR A N 1
ATOM 3843 C CA . THR A 1 504 ? -9.414 -18.595 19.202 1.00 97.56 504 THR A CA 1
ATOM 3844 C C . THR A 1 504 ? -8.310 -19.646 19.047 1.00 97.56 504 THR A C 1
ATOM 3846 O O . THR A 1 504 ? -8.254 -20.572 19.865 1.00 97.56 504 THR A O 1
ATOM 3849 N N . PRO A 1 505 ? -7.426 -19.527 18.037 1.00 95.31 505 PRO A N 1
ATOM 3850 C CA . PRO A 1 505 ? -6.289 -20.436 17.853 1.00 95.31 505 PRO A CA 1
ATOM 3851 C C . PRO A 1 505 ? -5.343 -20.497 19.059 1.00 95.31 505 PRO A C 1
ATOM 3853 O O . PRO A 1 505 ? -4.811 -21.554 19.384 1.00 95.31 505 PRO A O 1
ATOM 3856 N N . GLU A 1 506 ? -5.189 -19.386 19.780 1.00 94.19 506 GLU A N 1
ATOM 3857 C CA . GLU A 1 506 ? -4.354 -19.275 20.986 1.00 94.19 506 GLU A CA 1
ATOM 3858 C C . GLU A 1 506 ? -4.989 -19.976 22.193 1.00 94.19 506 GLU A C 1
ATOM 3860 O O . GLU A 1 506 ? -4.379 -20.127 23.249 1.00 94.19 506 GLU A O 1
ATOM 3865 N N . GLY A 1 507 ? -6.223 -20.453 22.028 1.00 96.81 507 GLY A N 1
ATOM 3866 C CA . GLY A 1 507 ? -6.872 -21.346 22.959 1.00 96.81 507 GLY A CA 1
ATOM 3867 C C . GLY A 1 507 ? -7.934 -20.688 23.819 1.00 96.81 507 GLY A C 1
ATOM 3868 O O . GLY A 1 507 ? -8.388 -21.343 24.754 1.00 96.81 507 GLY A O 1
ATOM 3869 N N . THR A 1 508 ? -8.367 -19.456 23.545 1.00 98.50 508 THR A N 1
ATOM 3870 C CA . THR A 1 508 ? -9.603 -18.945 24.160 1.00 98.50 508 THR A CA 1
ATOM 3871 C C . THR A 1 508 ? -10.747 -19.901 23.833 1.00 98.50 508 THR A C 1
ATOM 3873 O O . THR A 1 508 ? -10.887 -20.331 22.691 1.00 98.50 508 THR A O 1
ATOM 3876 N N . ASP A 1 509 ? -11.547 -20.246 24.837 1.00 98.50 509 ASP A N 1
ATOM 3877 C CA . ASP A 1 509 ? -12.776 -21.022 24.698 1.00 98.50 509 ASP A CA 1
ATOM 3878 C C . ASP A 1 509 ? -13.722 -20.596 25.819 1.00 98.50 509 ASP A C 1
ATOM 3880 O O . ASP A 1 509 ? -13.622 -21.059 26.958 1.00 98.50 509 ASP A O 1
ATOM 3884 N N . LEU A 1 510 ? -14.574 -19.622 25.511 1.00 98.62 510 LEU A N 1
ATOM 3885 C CA . LEU A 1 510 ? -15.472 -18.980 26.462 1.00 98.62 510 LEU A CA 1
ATOM 3886 C C . LEU A 1 510 ? -16.910 -19.118 25.977 1.00 98.62 510 LEU A C 1
ATOM 3888 O O . LEU A 1 510 ? -17.211 -18.792 24.830 1.00 98.62 510 LEU A O 1
ATOM 3892 N N . GLN A 1 511 ? -17.813 -19.530 26.863 1.00 98.25 511 GLN A N 1
ATOM 3893 C CA . GLN A 1 511 ? -19.245 -19.594 26.583 1.00 98.25 511 GLN A CA 1
ATOM 3894 C C . GLN A 1 511 ? -20.050 -18.731 27.552 1.00 98.25 511 GLN A C 1
ATOM 3896 O O . GLN A 1 511 ? -19.715 -18.674 28.731 1.00 98.25 511 GLN A O 1
ATOM 3901 N N . PHE A 1 512 ? -21.101 -18.067 27.071 1.00 98.38 512 PHE A N 1
ATOM 3902 C CA . PHE A 1 512 ? -22.010 -17.239 27.874 1.00 98.38 512 PHE A CA 1
ATOM 3903 C C . PHE A 1 512 ? -23.371 -17.064 27.184 1.00 98.38 512 PHE A C 1
ATOM 3905 O O . PHE A 1 512 ? -23.531 -17.310 25.988 1.00 98.38 512 PHE A O 1
ATOM 3912 N N . ARG A 1 513 ? -24.378 -16.593 27.927 1.00 97.94 513 ARG A N 1
ATOM 3913 C CA . ARG A 1 513 ? -25.700 -16.233 27.392 1.00 97.94 513 ARG A CA 1
ATOM 3914 C C . ARG A 1 513 ? -25.926 -14.731 27.495 1.00 97.94 513 ARG A C 1
ATOM 3916 O O . ARG A 1 513 ? -25.532 -14.104 28.470 1.00 97.94 513 ARG A O 1
ATOM 3923 N N . ILE A 1 514 ? -26.621 -14.168 26.511 1.00 96.94 514 ILE A N 1
ATOM 3924 C CA . ILE A 1 514 ? -26.976 -12.739 26.489 1.00 96.94 514 ILE A CA 1
ATOM 3925 C C . ILE A 1 514 ? -28.425 -12.514 26.952 1.00 96.94 514 ILE A C 1
ATOM 3927 O O . ILE A 1 514 ? -28.705 -11.612 27.738 1.00 96.94 514 ILE A O 1
ATOM 3931 N N . GLY A 1 515 ? -29.362 -13.354 26.503 1.00 92.94 515 GLY A N 1
ATOM 3932 C CA . GLY A 1 515 ? -30.778 -13.226 26.856 1.00 92.94 515 GLY A CA 1
ATOM 3933 C C . GLY A 1 515 ? -31.404 -11.930 26.327 1.00 92.94 515 GLY A C 1
ATOM 3934 O O . GLY A 1 515 ? -31.202 -11.560 25.174 1.00 92.94 515 GLY A O 1
ATOM 3935 N N . ALA A 1 516 ? -32.190 -11.246 27.162 1.00 93.00 516 ALA A N 1
ATOM 3936 C CA . ALA A 1 516 ? -32.919 -10.035 26.774 1.00 93.00 516 ALA A CA 1
ATOM 3937 C C . ALA A 1 516 ? -32.125 -8.725 26.963 1.00 93.00 516 ALA A C 1
ATOM 3939 O O . ALA A 1 516 ? -32.690 -7.651 26.734 1.00 93.00 516 ALA A O 1
ATOM 3940 N N . ARG A 1 517 ? -30.845 -8.805 27.367 1.00 93.50 517 ARG A N 1
ATOM 3941 C CA . ARG A 1 517 ? -29.979 -7.647 27.643 1.00 93.50 517 ARG A CA 1
ATOM 3942 C C . ARG A 1 517 ? -29.974 -6.643 26.471 1.00 93.50 517 ARG A C 1
ATOM 3944 O O . ARG A 1 517 ? -30.082 -7.051 25.304 1.00 93.50 517 ARG A O 1
ATOM 3951 N N . PRO A 1 518 ? -29.908 -5.332 26.758 1.00 93.31 518 PRO A N 1
ATOM 3952 C CA . PRO A 1 518 ? -29.818 -4.315 25.719 1.00 93.31 518 PRO A CA 1
ATOM 3953 C C . PRO A 1 518 ? -28.484 -4.444 24.977 1.00 93.31 518 PRO A C 1
ATOM 3955 O O . PRO A 1 518 ? -27.455 -4.726 25.583 1.00 93.31 518 PRO A O 1
ATOM 3958 N N . PHE A 1 519 ? -28.519 -4.254 23.659 1.00 94.06 519 PHE A N 1
ATOM 3959 C CA . PHE A 1 519 ? -27.308 -4.110 22.859 1.00 94.06 519 PHE A CA 1
ATOM 3960 C C . PHE A 1 519 ? -27.073 -2.631 22.632 1.00 94.06 519 PHE A C 1
ATOM 3962 O O . PHE A 1 519 ? -27.987 -1.931 22.197 1.00 94.06 519 PHE A O 1
ATOM 3969 N N . ASN A 1 520 ? -25.844 -2.196 22.858 1.00 92.50 520 ASN A N 1
ATOM 3970 C CA . ASN A 1 520 ? -25.374 -0.942 22.319 1.00 92.50 520 ASN A CA 1
ATOM 3971 C C . ASN A 1 520 ? -24.968 -1.167 20.859 1.00 92.50 520 ASN A C 1
ATOM 3973 O O . ASN A 1 520 ? -24.135 -2.027 20.559 1.00 92.50 520 ASN A O 1
ATOM 3977 N N . VAL A 1 521 ? -25.622 -0.437 19.958 1.00 93.75 521 VAL A N 1
ATOM 3978 C CA . VAL A 1 521 ? -25.512 -0.631 18.509 1.00 93.75 521 VAL A CA 1
ATOM 3979 C C . VAL A 1 521 ? -24.793 0.557 17.893 1.00 93.75 521 VAL A C 1
ATOM 3981 O O . VAL A 1 521 ? -25.412 1.590 17.673 1.00 93.75 521 VAL A O 1
ATOM 3984 N N . GLN A 1 522 ? -23.502 0.435 17.601 1.00 93.31 522 GLN A N 1
ATOM 3985 C CA . GLN A 1 522 ? -22.756 1.499 16.932 1.00 93.31 522 GLN A CA 1
ATOM 3986 C C . GLN A 1 522 ? -23.040 1.441 15.427 1.00 93.31 522 GLN A C 1
ATOM 3988 O O . GLN A 1 522 ? -22.285 0.842 14.661 1.00 93.31 522 GLN A O 1
ATOM 3993 N N . ASP A 1 523 ? -24.170 2.018 15.022 1.00 92.81 523 ASP A N 1
ATOM 3994 C CA . ASP A 1 523 ? -24.685 2.107 13.647 1.00 92.81 523 ASP A CA 1
ATOM 3995 C C . ASP A 1 523 ? -24.580 3.527 13.070 1.00 92.81 523 ASP A C 1
ATOM 3997 O O . ASP A 1 523 ? -25.205 3.828 12.056 1.00 92.81 523 ASP A O 1
ATOM 4001 N N . GLY A 1 524 ? -23.812 4.408 13.718 1.00 91.81 524 GLY A N 1
ATOM 4002 C CA . GLY A 1 524 ? -23.571 5.780 13.268 1.00 91.81 524 GLY A CA 1
ATOM 4003 C C . GLY A 1 524 ? -24.785 6.707 13.329 1.00 91.81 524 GLY A C 1
ATOM 4004 O O . GLY A 1 524 ? -24.715 7.805 12.786 1.00 91.81 524 GLY A O 1
ATOM 4005 N N . ASP A 1 525 ? -25.886 6.296 13.957 1.00 94.06 525 ASP A N 1
ATOM 4006 C CA . ASP A 1 525 ? -27.026 7.168 14.227 1.00 94.06 525 ASP A CA 1
ATOM 4007 C C . ASP A 1 525 ? -26.863 7.784 15.618 1.00 94.06 525 ASP A C 1
ATOM 4009 O O . ASP A 1 525 ? -26.945 7.079 16.615 1.00 94.06 525 ASP A O 1
ATOM 4013 N N . ALA A 1 526 ? -26.632 9.091 15.689 1.00 93.38 526 ALA A N 1
ATOM 4014 C CA . ALA A 1 526 ? -26.552 9.876 16.920 1.00 93.38 526 ALA A CA 1
ATOM 4015 C C . ALA A 1 526 ? -27.671 10.928 16.976 1.00 93.38 526 ALA A C 1
ATOM 4017 O O . ALA A 1 526 ? -27.492 12.011 17.532 1.00 93.38 526 ALA A O 1
ATOM 4018 N N . SER A 1 527 ? -28.814 10.636 16.356 1.00 94.00 527 SER A N 1
ATOM 4019 C CA . SER A 1 527 ? -29.942 11.557 16.254 1.00 94.00 527 SER A CA 1
ATOM 4020 C C . SER A 1 527 ? -30.730 11.723 17.564 1.00 94.00 527 SER A C 1
ATOM 4022 O O . SER A 1 527 ? -30.727 10.828 18.423 1.00 94.00 527 SER A O 1
ATOM 4024 N N . PRO A 1 528 ? -31.467 12.838 17.730 1.00 92.69 528 PRO A N 1
ATOM 4025 C CA . PRO A 1 528 ? -32.410 13.012 18.833 1.00 92.69 528 PRO A CA 1
ATOM 4026 C C . PRO A 1 528 ? -33.423 11.861 18.957 1.00 92.69 528 PRO A C 1
ATOM 4028 O O . PRO A 1 528 ? -33.709 11.412 20.071 1.00 92.69 528 PRO A O 1
ATOM 4031 N N . GLU A 1 529 ? -33.926 11.320 17.841 1.00 91.75 529 GLU A N 1
ATOM 4032 C CA . GLU A 1 529 ? -34.902 10.222 17.849 1.00 91.75 529 GLU A CA 1
ATOM 4033 C C . GLU A 1 529 ? -34.329 8.941 18.457 1.00 91.75 529 GLU A C 1
ATOM 4035 O O . GLU A 1 529 ? -35.047 8.179 19.114 1.00 91.75 529 GLU A O 1
ATOM 4040 N N . ARG A 1 530 ? -33.034 8.687 18.253 1.00 91.12 530 ARG A N 1
ATOM 4041 C CA . ARG A 1 530 ? -32.350 7.572 18.903 1.00 91.12 530 ARG A CA 1
ATOM 4042 C C . ARG A 1 530 ? -32.243 7.790 20.405 1.00 91.12 530 ARG A C 1
ATOM 4044 O O . ARG A 1 530 ? -32.543 6.877 21.173 1.00 91.12 530 ARG A O 1
ATOM 4051 N N . VAL A 1 531 ? -31.844 8.985 20.832 1.00 90.25 531 VAL A N 1
ATOM 4052 C CA . VAL A 1 531 ? -31.650 9.317 22.254 1.00 90.25 531 VAL A CA 1
ATOM 4053 C C . VAL A 1 531 ? -32.948 9.186 23.046 1.00 90.25 531 VAL A C 1
ATOM 4055 O O . VAL A 1 531 ? -32.928 8.732 24.191 1.00 90.25 531 VAL A O 1
ATOM 4058 N N . GLN A 1 532 ? -34.092 9.494 22.433 1.00 88.00 532 GLN A N 1
ATOM 4059 C CA . GLN A 1 532 ? -35.410 9.263 23.034 1.00 88.00 532 GLN A CA 1
ATOM 4060 C C . GLN A 1 532 ? -35.694 7.776 23.311 1.00 88.00 532 GLN A C 1
ATOM 4062 O O . GLN A 1 532 ? -36.456 7.452 24.217 1.00 88.00 532 GLN A O 1
ATOM 4067 N N . LYS A 1 533 ? -35.071 6.863 22.556 1.00 89.69 533 LYS A N 1
ATOM 4068 C CA . LYS A 1 533 ? -35.225 5.403 22.688 1.00 89.69 533 LYS A CA 1
ATOM 4069 C C . LYS A 1 533 ? -34.107 4.748 23.509 1.00 89.69 533 LYS A C 1
ATOM 4071 O O . LYS A 1 533 ? -34.147 3.531 23.705 1.00 89.69 533 LYS A O 1
ATOM 4076 N N . ALA A 1 534 ? -33.123 5.523 23.967 1.00 89.69 534 ALA A N 1
ATOM 4077 C CA . ALA A 1 534 ? -31.951 5.031 24.680 1.00 89.69 534 ALA A CA 1
ATOM 4078 C C . ALA A 1 534 ? -32.331 4.386 26.022 1.00 89.69 534 ALA A C 1
ATOM 4080 O O . ALA A 1 534 ? -32.954 5.019 26.881 1.00 89.69 534 ALA A O 1
ATOM 4081 N N . ARG A 1 535 ? -31.922 3.128 26.210 1.00 86.88 535 ARG A N 1
ATOM 4082 C CA . ARG A 1 535 ? -32.227 2.301 27.388 1.00 86.88 535 ARG A CA 1
ATOM 4083 C C . ARG A 1 535 ? -31.095 2.292 28.399 1.00 86.88 535 ARG A C 1
ATOM 4085 O O . ARG A 1 535 ? -31.352 2.223 29.595 1.00 86.88 535 ARG A O 1
ATOM 4092 N N . VAL A 1 536 ? -29.860 2.340 27.916 1.00 88.44 536 VAL A N 1
ATOM 4093 C CA . VAL A 1 536 ? -28.649 2.376 28.742 1.00 88.44 536 VAL A CA 1
ATOM 4094 C C . VAL A 1 536 ? -27.852 3.639 28.448 1.00 88.44 536 VAL A C 1
ATOM 4096 O O . VAL A 1 536 ? -28.091 4.304 27.438 1.00 88.44 536 VAL A O 1
ATOM 4099 N N . ARG A 1 537 ? -26.916 4.001 29.334 1.00 89.62 537 ARG A N 1
ATOM 4100 C CA . ARG A 1 537 ? -26.104 5.219 29.183 1.00 89.62 537 ARG A CA 1
ATOM 4101 C C . ARG A 1 537 ? -25.428 5.274 27.815 1.00 89.62 537 ARG A C 1
ATOM 4103 O O . ARG A 1 537 ? -25.571 6.264 27.105 1.00 89.62 537 ARG A O 1
ATOM 4110 N N . VAL A 1 538 ? -24.781 4.176 27.429 1.00 88.50 538 VAL A N 1
ATOM 4111 C CA . VAL A 1 538 ? -23.980 4.096 26.200 1.00 88.50 538 VAL A CA 1
ATOM 4112 C C . VAL A 1 538 ? -24.816 4.199 24.912 1.00 88.50 538 VAL A C 1
ATOM 4114 O O . VAL A 1 538 ? -24.272 4.445 23.847 1.00 88.50 538 VAL A O 1
ATOM 4117 N N . ASP A 1 539 ? -26.151 4.087 24.958 1.00 91.00 539 ASP A N 1
ATOM 4118 C CA . ASP A 1 539 ? -26.994 4.332 23.770 1.00 91.00 539 ASP A CA 1
ATOM 4119 C C . ASP A 1 539 ? -26.959 5.800 23.305 1.00 91.00 539 ASP A C 1
ATOM 4121 O O . ASP A 1 539 ? -27.353 6.095 22.173 1.00 91.00 539 ASP A O 1
ATOM 4125 N N . ARG A 1 540 ? -26.502 6.702 24.186 1.00 93.00 540 ARG A N 1
ATOM 4126 C CA . ARG A 1 540 ? -26.307 8.139 23.946 1.00 93.00 540 ARG A CA 1
ATOM 4127 C C . ARG A 1 540 ? -24.872 8.487 23.532 1.00 93.00 540 ARG A C 1
ATOM 4129 O O . ARG A 1 540 ? -24.589 9.662 23.313 1.00 93.00 540 ARG A O 1
ATOM 4136 N N . GLU A 1 541 ? -24.003 7.485 23.426 1.00 91.44 541 GLU A N 1
ATOM 4137 C CA . GLU A 1 541 ? -22.608 7.588 23.000 1.00 91.44 541 GLU A CA 1
ATOM 4138 C C . GLU A 1 541 ? -22.448 6.843 21.673 1.00 91.44 541 GLU A C 1
ATOM 4140 O O . GLU A 1 541 ? -22.661 5.627 21.598 1.00 91.44 541 GLU A O 1
ATOM 4145 N N . ILE A 1 542 ? -22.110 7.580 20.612 1.00 92.00 542 ILE A N 1
ATOM 4146 C CA . ILE A 1 542 ? -21.943 7.015 19.273 1.00 92.00 542 ILE A CA 1
ATOM 4147 C C . ILE A 1 542 ? -20.513 7.178 18.786 1.00 92.00 542 ILE A C 1
ATOM 4149 O O . ILE A 1 542 ? -19.967 8.274 18.717 1.00 92.00 542 ILE A O 1
ATOM 4153 N N . GLU A 1 543 ? -19.917 6.061 18.409 1.00 89.50 543 GLU A N 1
ATOM 4154 C CA . GLU A 1 543 ? -18.556 5.968 17.919 1.00 89.50 543 GLU A CA 1
ATOM 4155 C C . GLU A 1 543 ? -18.538 6.167 16.394 1.00 89.50 543 GLU A C 1
ATOM 4157 O O . GLU A 1 543 ? -19.346 5.596 15.652 1.00 89.50 543 GLU A O 1
ATOM 4162 N N . LEU A 1 544 ? -17.588 6.966 15.911 1.00 89.88 544 LEU A N 1
ATOM 4163 C CA . LEU A 1 544 ? -17.251 7.088 14.495 1.00 89.88 544 LEU A CA 1
ATOM 4164 C C . LEU A 1 544 ? -15.744 6.842 14.298 1.00 89.88 544 LEU A C 1
ATOM 4166 O O . LEU A 1 544 ? -14.958 7.458 15.014 1.00 89.88 544 LEU A O 1
ATOM 4170 N N . PRO A 1 545 ? -15.324 6.017 13.318 1.00 90.62 545 PRO A N 1
ATOM 4171 C CA . PRO A 1 545 ? -16.159 5.195 12.439 1.00 90.62 545 PRO A CA 1
ATOM 4172 C C . PRO A 1 545 ? -16.970 4.133 13.200 1.00 90.62 545 PRO A C 1
ATOM 4174 O O . PRO A 1 545 ? -16.469 3.494 14.120 1.00 90.62 545 PRO A O 1
ATOM 4177 N N . ALA A 1 546 ? -18.236 3.952 12.817 1.00 91.38 546 ALA A N 1
ATOM 4178 C CA . ALA A 1 546 ? -19.155 3.063 13.528 1.00 91.38 546 ALA A CA 1
ATOM 4179 C C . ALA A 1 546 ? -18.947 1.597 13.130 1.00 91.38 546 ALA A C 1
ATOM 4181 O O . ALA A 1 546 ? -18.403 1.314 12.061 1.00 91.38 546 ALA A O 1
ATOM 4182 N N . GLY A 1 547 ? -19.454 0.661 13.933 1.00 91.81 547 GLY A N 1
ATOM 4183 C CA . GLY A 1 547 ? -19.570 -0.732 13.504 1.00 91.81 547 GLY A CA 1
ATOM 4184 C C . GLY A 1 547 ? -19.574 -1.788 14.595 1.00 91.81 547 GLY A C 1
ATOM 4185 O O . GLY A 1 547 ? -19.742 -2.959 14.272 1.00 91.81 547 GLY A O 1
ATOM 4186 N N . VAL A 1 548 ? -19.417 -1.441 15.868 1.00 91.19 548 VAL A N 1
ATOM 4187 C CA . VAL A 1 548 ? -19.434 -2.435 16.949 1.00 91.19 548 VAL A CA 1
ATOM 4188 C C . VAL A 1 548 ? -20.838 -2.689 17.512 1.00 91.19 548 VAL A C 1
ATOM 4190 O O . VAL A 1 548 ? -21.619 -1.774 17.759 1.00 91.19 548 VAL A O 1
ATOM 4193 N N . LEU A 1 549 ? -21.143 -3.960 17.775 1.00 93.69 549 LEU A N 1
ATOM 4194 C CA . LEU A 1 549 ? -22.176 -4.371 18.725 1.00 93.69 549 LEU A CA 1
ATOM 4195 C C . LEU A 1 549 ? -21.552 -4.677 20.081 1.00 93.69 549 LEU A C 1
ATOM 4197 O O . LEU A 1 549 ? -20.695 -5.556 20.159 1.00 93.69 549 LEU A O 1
ATOM 4201 N N . ARG A 1 550 ? -22.009 -4.013 21.146 1.00 94.44 550 ARG A N 1
ATOM 4202 C CA . ARG A 1 550 ? -21.545 -4.242 22.524 1.00 94.44 550 ARG A CA 1
ATOM 4203 C C . ARG A 1 550 ? -22.707 -4.691 23.400 1.00 94.44 550 ARG A C 1
ATOM 4205 O O . ARG A 1 550 ? -23.815 -4.164 23.300 1.00 94.44 550 ARG A O 1
ATOM 4212 N N . VAL A 1 551 ? -22.464 -5.660 24.274 1.00 96.25 551 VAL A N 1
ATOM 4213 C CA . VAL A 1 551 ? -23.462 -6.133 25.240 1.00 96.25 551 VAL A CA 1
ATOM 4214 C C . VAL A 1 551 ? -22.785 -6.655 26.498 1.00 96.25 551 VAL A C 1
ATOM 4216 O O . VAL A 1 551 ? -21.714 -7.254 26.420 1.00 96.25 551 VAL A O 1
ATOM 4219 N N . ALA A 1 552 ? -23.429 -6.460 27.649 1.00 97.00 552 ALA A N 1
ATOM 4220 C CA . ALA A 1 552 ? -23.096 -7.159 28.884 1.00 97.00 552 ALA A CA 1
ATOM 4221 C C . ALA A 1 552 ? -23.806 -8.524 28.913 1.00 97.00 552 ALA A C 1
ATOM 4223 O O . ALA A 1 552 ? -25.042 -8.563 28.962 1.00 97.00 552 ALA A O 1
ATOM 4224 N N . PRO A 1 553 ? -23.077 -9.653 28.862 1.00 97.06 553 PRO A N 1
ATOM 4225 C CA . PRO A 1 553 ? -23.686 -10.972 29.000 1.00 97.06 553 PRO A CA 1
ATOM 4226 C C . PRO A 1 553 ? -24.279 -11.184 30.397 1.00 97.06 553 PRO A C 1
ATOM 4228 O O . PRO A 1 553 ? -23.966 -10.457 31.337 1.00 97.06 553 PRO A O 1
ATOM 4231 N N . LEU A 1 554 ? -25.133 -12.199 30.547 1.00 97.25 554 LEU A N 1
ATOM 4232 C CA . LEU A 1 554 ? -25.659 -12.595 31.853 1.00 97.25 554 LEU A CA 1
ATOM 4233 C C . LEU A 1 554 ? -24.498 -13.057 32.736 1.00 97.25 554 LEU A C 1
ATOM 4235 O O . LEU A 1 554 ? -23.799 -14.017 32.401 1.00 97.25 554 LEU A O 1
ATOM 4239 N N . GLU A 1 555 ? -24.321 -12.376 33.860 1.00 94.12 555 GLU A N 1
ATOM 4240 C CA . GLU A 1 555 ? -23.093 -12.354 34.646 1.00 94.12 555 GLU A CA 1
ATOM 4241 C C . GLU A 1 555 ? -22.670 -13.765 35.057 1.00 94.12 555 GLU A C 1
ATOM 4243 O O . GLU A 1 555 ? -21.544 -14.172 34.817 1.00 94.12 555 GLU A O 1
ATOM 4248 N N . GLU A 1 556 ? -23.602 -14.570 35.560 1.00 95.44 556 GLU A N 1
ATOM 4249 C CA . GLU A 1 556 ? -23.321 -15.916 36.072 1.00 95.44 556 GLU A CA 1
ATOM 4250 C C . GLU A 1 556 ? -23.184 -16.992 34.980 1.00 95.44 556 GLU A C 1
ATOM 4252 O O . GLU A 1 556 ? -22.961 -18.164 35.280 1.00 95.44 556 GLU A O 1
ATOM 4257 N N . THR A 1 557 ? -23.340 -16.634 33.702 1.00 97.62 557 THR A N 1
ATOM 4258 C CA . THR A 1 557 ? -23.360 -17.618 32.605 1.00 97.62 557 THR A CA 1
ATOM 4259 C C . THR A 1 557 ? -22.017 -17.796 31.914 1.00 97.62 557 THR A C 1
ATOM 4261 O O . THR A 1 557 ? -21.837 -18.797 31.219 1.00 97.62 557 THR A O 1
ATOM 4264 N N . ALA A 1 558 ? -21.074 -16.870 32.108 1.00 98.06 558 ALA A N 1
ATOM 4265 C CA . ALA A 1 558 ? -19.773 -16.958 31.464 1.00 98.06 558 ALA A CA 1
ATOM 4266 C C . ALA A 1 558 ? -18.899 -18.040 32.111 1.00 98.06 558 ALA A C 1
ATOM 4268 O O . ALA A 1 558 ? -18.652 -18.014 33.315 1.00 98.06 558 ALA A O 1
ATOM 4269 N N . ASN A 1 559 ? -18.450 -19.006 31.313 1.00 98.56 559 ASN A N 1
ATOM 4270 C CA . ASN A 1 559 ? -17.630 -20.130 31.757 1.00 98.56 559 ASN A CA 1
ATOM 4271 C C . ASN A 1 559 ? -16.611 -20.498 30.676 1.00 98.56 559 ASN A C 1
ATOM 4273 O O . ASN A 1 559 ? -16.936 -20.458 29.490 1.00 98.56 559 ASN A O 1
ATOM 4277 N N . GLY A 1 560 ? -15.403 -20.890 31.075 1.00 98.31 560 GLY A N 1
ATOM 4278 C CA . GLY A 1 560 ? -14.348 -21.320 30.159 1.00 98.31 560 GLY A CA 1
ATOM 4279 C C . GLY A 1 560 ? -13.031 -20.609 30.433 1.00 98.31 560 GLY A C 1
ATOM 4280 O O . GLY A 1 560 ? -12.707 -20.327 31.587 1.00 98.31 560 GLY A O 1
ATOM 4281 N N . ARG A 1 561 ? -12.261 -20.317 29.386 1.00 98.19 561 ARG A N 1
ATOM 4282 C CA . ARG A 1 561 ? -10.989 -19.601 29.516 1.00 98.19 561 ARG A CA 1
ATOM 4283 C C . ARG A 1 561 ? -10.805 -18.539 28.443 1.00 98.19 561 ARG A C 1
ATOM 4285 O O . ARG A 1 561 ? -11.194 -18.737 27.295 1.00 98.19 561 ARG A O 1
ATOM 4292 N N . ILE A 1 562 ? -10.153 -17.446 28.818 1.00 98.44 562 ILE A N 1
ATOM 4293 C CA . ILE A 1 562 ? -9.657 -16.420 27.898 1.00 98.44 562 ILE A CA 1
ATOM 4294 C C . ILE A 1 562 ? -8.133 -16.524 27.865 1.00 98.44 562 ILE A C 1
ATOM 4296 O O . ILE A 1 562 ? -7.508 -16.551 28.924 1.00 98.44 562 ILE A O 1
ATOM 4300 N N . VAL A 1 563 ? -7.547 -16.591 26.669 1.00 98.06 563 VAL A N 1
ATOM 4301 C CA . VAL A 1 563 ? -6.094 -16.622 26.456 1.00 98.06 563 VAL A CA 1
ATOM 4302 C C . VAL A 1 563 ? -5.671 -15.372 25.697 1.00 98.06 563 VAL A C 1
ATOM 4304 O O . VAL A 1 563 ? -6.132 -15.138 24.584 1.00 98.06 563 VAL A O 1
ATOM 4307 N N . ILE A 1 564 ? -4.805 -14.568 26.308 1.00 95.75 564 ILE A N 1
ATOM 4308 C CA . ILE A 1 564 ? -4.313 -13.294 25.780 1.00 95.75 564 ILE A CA 1
ATOM 4309 C C . ILE A 1 564 ? -2.812 -13.456 25.500 1.00 95.75 564 ILE A C 1
ATOM 4311 O O . ILE A 1 564 ? -2.042 -13.634 26.449 1.00 95.75 564 ILE A O 1
ATOM 4315 N N . PRO A 1 565 ? -2.372 -13.399 24.231 1.00 92.06 565 PRO A N 1
ATOM 4316 C CA . PRO A 1 565 ? -0.970 -13.629 23.870 1.00 92.06 565 PRO A CA 1
ATOM 4317 C C . PRO A 1 565 ? -0.003 -12.659 24.541 1.00 92.06 565 PRO A C 1
ATOM 4319 O O . PRO A 1 565 ? 1.039 -13.071 25.046 1.00 92.06 565 PRO A O 1
ATOM 4322 N N . GLU A 1 566 ? -0.363 -11.380 24.590 1.00 91.94 566 GLU A N 1
ATOM 4323 C CA . GLU A 1 566 ? 0.401 -10.353 25.283 1.00 91.94 566 GLU A CA 1
ATOM 4324 C C . GLU A 1 566 ? -0.495 -9.180 25.694 1.00 91.94 566 GLU A C 1
ATOM 4326 O O . GLU A 1 566 ? -1.468 -8.866 25.012 1.00 91.94 566 GLU A O 1
ATOM 4331 N N . ALA A 1 567 ? -0.190 -8.548 26.829 1.00 91.00 567 ALA A N 1
ATOM 4332 C CA . ALA A 1 567 ? -0.817 -7.297 27.256 1.00 91.00 567 ALA A CA 1
ATOM 4333 C C . ALA A 1 567 ? 0.036 -6.569 28.304 1.00 91.00 567 ALA A C 1
ATOM 4335 O O . ALA A 1 567 ? 0.638 -7.193 29.182 1.00 91.00 567 ALA A O 1
ATOM 4336 N N . ARG A 1 568 ? 0.045 -5.232 28.265 1.00 90.06 568 ARG A N 1
ATOM 4337 C CA . ARG A 1 568 ? 0.757 -4.408 29.255 1.00 90.06 568 ARG A CA 1
ATOM 4338 C C . ARG A 1 568 ? -0.059 -4.074 30.496 1.00 90.06 568 ARG A C 1
ATOM 4340 O O . ARG A 1 568 ? -1.175 -3.566 30.393 1.00 90.06 568 ARG A O 1
ATOM 4347 N N . PHE A 1 569 ? 0.542 -4.248 31.666 1.00 89.25 569 PHE A N 1
ATOM 4348 C CA . PHE A 1 569 ? 0.012 -3.837 32.966 1.00 89.25 569 PHE A CA 1
ATOM 4349 C C . PHE A 1 569 ? 0.986 -2.835 33.591 1.00 89.25 569 PHE A C 1
ATOM 4351 O O . PHE A 1 569 ? 2.042 -3.203 34.106 1.00 89.25 569 PHE A O 1
ATOM 4358 N N . GLY A 1 570 ? 0.669 -1.542 33.467 1.00 85.12 570 GLY A N 1
ATOM 4359 C CA . GLY A 1 570 ? 1.653 -0.481 33.689 1.00 85.12 570 GLY A CA 1
ATOM 4360 C C . GLY A 1 570 ? 2.806 -0.607 32.687 1.00 85.12 570 GLY A C 1
ATOM 4361 O O . GLY A 1 570 ? 2.573 -0.747 31.487 1.00 85.12 570 GLY A O 1
ATOM 4362 N N . ASN A 1 571 ? 4.044 -0.620 33.182 1.00 85.31 571 ASN A N 1
ATOM 4363 C CA . ASN A 1 571 ? 5.237 -0.777 32.342 1.00 85.31 571 ASN A CA 1
ATOM 4364 C C . ASN A 1 571 ? 5.580 -2.247 32.029 1.00 85.31 571 ASN A C 1
ATOM 4366 O O . ASN A 1 571 ? 6.402 -2.507 31.149 1.00 85.31 571 ASN A O 1
ATOM 4370 N N . ALA A 1 572 ? 4.953 -3.210 32.714 1.00 92.31 572 ALA A N 1
ATOM 4371 C CA . ALA A 1 572 ? 5.246 -4.632 32.557 1.00 92.31 572 ALA A CA 1
ATOM 4372 C C . ALA A 1 572 ? 4.453 -5.246 31.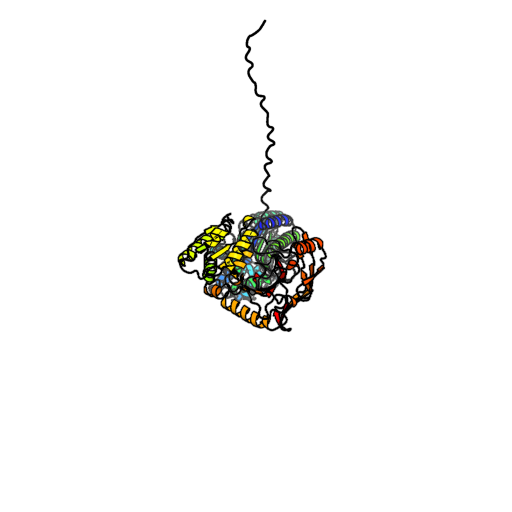394 1.00 92.31 572 ALA A C 1
ATOM 4374 O O . ALA A 1 572 ? 3.237 -5.077 31.307 1.00 92.31 572 ALA A O 1
ATOM 4375 N N . LEU A 1 573 ? 5.133 -5.983 30.513 1.00 93.69 573 LEU A N 1
ATOM 4376 C CA . LEU A 1 573 ? 4.515 -6.732 29.417 1.00 93.69 573 LEU A CA 1
ATOM 4377 C C . LEU A 1 573 ? 4.284 -8.180 29.853 1.00 93.69 573 LEU A C 1
ATOM 4379 O O . LEU A 1 573 ? 5.239 -8.940 29.962 1.00 93.69 573 LEU A O 1
ATOM 4383 N N . ALA A 1 574 ? 3.040 -8.569 30.115 1.00 95.75 574 ALA A N 1
ATOM 4384 C CA . ALA A 1 574 ? 2.708 -9.955 30.430 1.00 95.75 574 ALA A CA 1
ATOM 4385 C C . ALA A 1 574 ? 2.431 -10.749 29.148 1.00 95.75 574 ALA A C 1
ATOM 4387 O O . ALA A 1 574 ? 1.836 -10.212 28.210 1.00 95.75 574 ALA A O 1
ATOM 4388 N N . ARG A 1 575 ? 2.862 -12.016 29.109 1.00 95.62 575 ARG A N 1
ATOM 4389 C CA . ARG A 1 575 ? 2.732 -12.911 27.945 1.00 95.62 575 ARG A CA 1
ATOM 4390 C C . ARG A 1 575 ? 1.976 -14.189 28.288 1.00 95.62 575 ARG A C 1
ATOM 4392 O O . ARG A 1 575 ? 2.091 -14.698 29.402 1.00 95.62 575 ARG A O 1
ATOM 4399 N N . ASN A 1 576 ? 1.232 -14.702 27.309 1.00 96.00 576 ASN A N 1
ATOM 4400 C CA . ASN A 1 576 ? 0.431 -15.926 27.382 1.00 96.00 576 ASN A CA 1
ATOM 4401 C C . ASN A 1 576 ? -0.466 -15.969 28.633 1.00 96.00 576 ASN A C 1
ATOM 4403 O O . ASN A 1 576 ? -0.453 -16.923 29.413 1.00 96.00 576 ASN A O 1
ATOM 4407 N N . ILE A 1 577 ? -1.220 -14.891 28.846 1.00 98.06 577 ILE A N 1
ATOM 4408 C CA . ILE A 1 577 ? -2.080 -14.727 30.015 1.00 98.06 577 ILE A CA 1
ATOM 4409 C C . ILE A 1 577 ? -3.312 -15.610 29.833 1.00 98.06 577 ILE A C 1
ATOM 4411 O O . ILE A 1 577 ? -4.022 -15.492 28.836 1.00 98.06 577 ILE A O 1
ATOM 4415 N N . LYS A 1 578 ? -3.606 -16.464 30.809 1.00 98.50 578 LYS A N 1
ATOM 4416 C CA . LYS A 1 578 ? -4.767 -17.357 30.810 1.00 98.50 578 LYS A CA 1
ATOM 4417 C C . LYS A 1 578 ? -5.653 -17.006 31.990 1.00 98.50 578 LYS A C 1
ATOM 4419 O O . LYS A 1 578 ? -5.226 -17.046 33.141 1.00 98.50 578 LYS A O 1
ATOM 4424 N N . LEU A 1 579 ? -6.903 -16.677 31.697 1.00 98.50 579 LEU A N 1
ATOM 4425 C CA . LEU A 1 579 ? -7.921 -16.350 32.686 1.00 98.50 579 LEU A CA 1
ATOM 4426 C C . LEU A 1 579 ? -8.971 -17.453 32.675 1.00 98.50 579 LEU A C 1
ATOM 4428 O O . LEU A 1 579 ? -9.722 -17.581 31.708 1.00 98.50 579 LEU A O 1
ATOM 4432 N N . THR A 1 580 ? -9.032 -18.249 33.740 1.00 98.69 580 THR A N 1
ATOM 4433 C CA . THR A 1 580 ? -10.104 -19.238 33.917 1.00 98.69 580 THR A CA 1
ATOM 4434 C C . THR A 1 580 ? -11.318 -18.543 34.504 1.00 98.69 580 THR A C 1
ATOM 4436 O O . THR A 1 580 ? -11.218 -17.914 35.557 1.00 98.69 580 THR A O 1
ATOM 4439 N N . ILE A 1 581 ? -12.459 -18.661 33.830 1.00 98.50 581 ILE A N 1
ATOM 4440 C CA . ILE A 1 581 ? -13.719 -18.033 34.215 1.00 98.50 581 ILE A CA 1
ATOM 4441 C C . ILE A 1 581 ? -14.725 -19.115 34.598 1.00 98.50 581 ILE A C 1
ATOM 4443 O O . ILE A 1 581 ? -15.002 -20.032 33.824 1.00 98.50 581 ILE A O 1
ATOM 4447 N N . GLN A 1 582 ? -15.306 -18.977 35.785 1.00 98.50 582 GLN A N 1
ATOM 4448 C CA . GLN A 1 582 ? -16.415 -19.794 36.264 1.00 98.50 582 GLN A CA 1
ATOM 4449 C C . GLN A 1 582 ? -17.509 -18.875 36.788 1.00 98.50 582 GLN A C 1
ATOM 4451 O O . GLN A 1 582 ? -17.250 -17.999 37.613 1.00 98.50 582 GLN A O 1
ATOM 4456 N N . ARG A 1 583 ? -18.732 -19.066 36.291 1.00 97.81 583 ARG A N 1
ATOM 4457 C CA . ARG A 1 583 ? -19.906 -18.258 36.651 1.00 97.81 583 ARG A CA 1
ATOM 4458 C C . ARG A 1 583 ? -19.641 -16.746 36.600 1.00 97.81 583 ARG A C 1
ATOM 4460 O O . ARG A 1 583 ? -19.948 -16.007 37.530 1.00 97.81 583 ARG A O 1
ATOM 4467 N N . GLY A 1 584 ? -18.996 -16.290 35.530 1.00 97.25 584 GLY A N 1
ATOM 4468 C CA . GLY A 1 584 ? -18.662 -14.878 35.337 1.00 97.25 584 GLY A CA 1
ATOM 4469 C C . GLY A 1 584 ? -17.455 -14.369 36.094 1.00 97.25 584 GLY A C 1
ATOM 4470 O O . GLY A 1 584 ? -17.082 -13.218 35.886 1.00 97.25 584 GLY A O 1
ATOM 4471 N N . ARG A 1 585 ? -16.839 -15.175 36.958 1.00 98.06 585 ARG A N 1
ATOM 4472 C CA . ARG A 1 585 ? -15.712 -14.760 37.788 1.00 98.06 585 ARG A CA 1
ATOM 4473 C C . ARG A 1 585 ? -14.412 -15.399 37.314 1.00 98.06 585 ARG A C 1
ATOM 4475 O O . ARG A 1 585 ? -14.363 -16.603 37.091 1.00 98.06 585 ARG A O 1
AT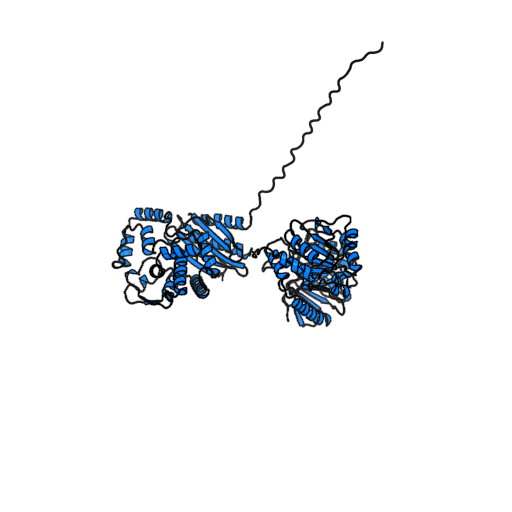OM 4482 N N . VAL A 1 586 ? -13.345 -14.611 37.236 1.00 98.31 586 VAL A N 1
ATOM 4483 C CA . VAL A 1 586 ? -11.969 -15.089 37.087 1.00 98.31 586 VAL A CA 1
ATOM 4484 C C . VAL A 1 586 ? -11.554 -15.802 38.377 1.00 98.31 586 VAL A C 1
ATOM 4486 O O . VAL A 1 586 ? -11.378 -15.164 39.418 1.00 98.31 586 VAL A O 1
ATOM 4489 N N . THR A 1 587 ? -11.417 -17.125 38.314 1.00 97.94 587 THR A N 1
ATOM 4490 C CA . THR A 1 587 ? -11.043 -17.982 39.452 1.00 97.94 587 THR A CA 1
ATOM 4491 C C . THR A 1 587 ? -9.569 -18.366 39.453 1.00 97.94 587 THR A C 1
ATOM 4493 O O . THR A 1 587 ? -9.030 -18.689 40.507 1.00 97.94 587 THR A O 1
ATOM 4496 N N . LYS A 1 588 ? -8.906 -18.302 38.295 1.00 98.31 588 LYS A N 1
ATOM 4497 C CA . LYS A 1 588 ? -7.473 -18.576 38.152 1.00 98.31 588 LYS A CA 1
ATOM 4498 C C . LYS A 1 588 ? -6.862 -17.660 37.096 1.00 98.31 588 LYS A C 1
ATOM 4500 O O . LYS A 1 588 ? -7.472 -17.450 36.044 1.00 98.31 588 LYS A O 1
ATOM 4505 N N . VAL A 1 589 ? -5.666 -17.156 37.382 1.00 98.31 589 VAL A N 1
ATOM 4506 C CA . VAL A 1 589 ? -4.841 -16.350 36.477 1.00 98.31 589 VAL A CA 1
ATOM 4507 C C . VAL A 1 589 ? -3.503 -17.057 36.317 1.00 98.31 589 VAL A C 1
ATOM 4509 O O . VAL A 1 589 ? -2.897 -17.485 37.296 1.00 98.31 589 VAL A O 1
ATOM 4512 N N . GLU A 1 590 ? -3.051 -17.197 35.080 1.00 98.38 590 GLU A N 1
ATOM 4513 C CA . GLU A 1 590 ? -1.734 -17.732 34.739 1.00 98.38 590 GLU A CA 1
ATOM 4514 C C . GLU A 1 590 ? -1.105 -16.817 33.689 1.00 98.38 590 GLU A C 1
ATOM 4516 O O . GLU A 1 590 ? -1.824 -16.183 32.919 1.00 98.38 590 GLU A O 1
ATOM 4521 N N . ALA A 1 591 ? 0.220 -16.732 33.656 1.00 97.69 591 ALA A N 1
ATOM 4522 C CA . ALA A 1 591 ? 0.975 -16.051 32.610 1.00 97.69 591 ALA A CA 1
ATOM 4523 C C . ALA A 1 591 ? 2.386 -16.640 32.568 1.00 97.69 591 ALA A C 1
ATOM 4525 O O . ALA A 1 591 ? 2.922 -17.008 33.616 1.00 97.69 591 ALA A O 1
ATOM 4526 N N . ASP A 1 592 ? 2.983 -16.705 31.380 1.00 97.81 592 ASP A N 1
ATOM 4527 C CA . ASP A 1 592 ? 4.358 -17.196 31.221 1.00 97.81 592 ASP A CA 1
ATOM 4528 C C . ASP A 1 592 ? 5.361 -16.129 31.690 1.00 97.81 592 ASP A C 1
ATOM 4530 O O . ASP A 1 592 ? 6.402 -16.442 32.261 1.00 97.81 592 ASP A O 1
ATOM 4534 N N . GLU A 1 593 ? 5.012 -14.851 31.507 1.00 97.25 593 GLU A N 1
ATOM 4535 C CA . GLU A 1 593 ? 5.811 -13.702 31.930 1.00 97.25 593 GLU A CA 1
ATOM 4536 C C . GLU A 1 593 ? 4.954 -12.683 32.690 1.00 97.25 593 GLU A C 1
ATOM 4538 O O . GLU A 1 593 ? 3.806 -12.418 32.328 1.00 97.25 593 GLU A O 1
ATOM 4543 N N . ASN A 1 594 ? 5.543 -12.060 33.717 1.00 97.06 594 ASN A N 1
ATOM 4544 C CA . ASN A 1 594 ? 4.971 -10.936 34.469 1.00 97.06 594 ASN A CA 1
ATOM 4545 C C . ASN A 1 594 ? 3.582 -11.187 35.101 1.00 97.06 594 ASN A C 1
ATOM 4547 O O . ASN A 1 594 ? 2.792 -10.253 35.251 1.00 97.06 594 ASN A O 1
ATOM 4551 N N . LEU A 1 595 ? 3.308 -12.418 35.558 1.00 97.56 595 LEU A N 1
ATOM 4552 C CA . LEU A 1 595 ? 2.075 -12.787 36.278 1.00 97.56 595 LEU A CA 1
ATOM 4553 C C . LEU A 1 595 ? 1.746 -11.837 37.444 1.00 97.56 595 LEU A C 1
ATOM 4555 O O . LEU A 1 595 ? 0.600 -11.416 37.595 1.00 97.56 595 LEU A O 1
ATOM 4559 N N . ASN A 1 596 ? 2.754 -11.446 38.229 1.00 97.38 596 ASN A N 1
ATOM 4560 C CA . ASN A 1 596 ? 2.569 -10.549 39.375 1.00 97.38 596 ASN A CA 1
ATOM 4561 C C . ASN A 1 596 ? 1.944 -9.203 38.976 1.00 97.38 596 ASN A C 1
ATOM 4563 O O . ASN A 1 596 ? 1.117 -8.674 39.714 1.00 97.38 596 ASN A O 1
ATOM 4567 N N . ALA A 1 597 ? 2.287 -8.665 37.800 1.00 96.50 597 ALA A N 1
ATOM 4568 C CA . ALA A 1 597 ? 1.715 -7.411 37.315 1.00 96.50 597 ALA A CA 1
ATOM 4569 C C . ALA A 1 597 ? 0.228 -7.563 36.949 1.00 96.50 597 ALA A C 1
ATOM 4571 O O . ALA A 1 597 ? -0.571 -6.662 37.211 1.00 96.50 597 ALA A O 1
ATOM 4572 N N . VAL A 1 598 ? -0.156 -8.719 36.393 1.00 96.19 598 VAL A N 1
ATOM 4573 C CA . VAL A 1 598 ? -1.558 -9.052 36.097 1.00 96.19 598 VAL A CA 1
ATOM 4574 C C . VAL A 1 598 ? -2.363 -9.142 37.396 1.00 96.19 598 VAL A C 1
ATOM 4576 O O . VAL A 1 598 ? -3.396 -8.486 37.531 1.00 96.19 598 VAL A O 1
ATOM 4579 N N . GLU A 1 599 ? -1.873 -9.901 38.379 1.00 97.12 599 GLU A N 1
ATOM 4580 C CA . GLU A 1 599 ? -2.548 -10.081 39.671 1.00 97.12 599 GLU A CA 1
ATOM 4581 C C . GLU A 1 599 ? -2.654 -8.778 40.469 1.00 97.12 599 GLU A C 1
ATOM 4583 O O . GLU A 1 599 ? -3.696 -8.499 41.071 1.00 97.12 599 GLU A O 1
ATOM 4588 N N . GLN A 1 600 ? -1.619 -7.936 40.434 1.00 95.56 600 GLN A N 1
ATOM 4589 C CA . GLN A 1 600 ? -1.646 -6.625 41.078 1.00 95.56 600 GLN A CA 1
ATOM 4590 C C . GLN A 1 600 ? -2.724 -5.724 40.465 1.00 95.56 600 GLN A C 1
ATOM 4592 O O . GLN A 1 600 ? -3.484 -5.093 41.199 1.00 95.56 600 GLN A O 1
ATOM 4597 N N . ALA A 1 601 ? -2.834 -5.692 39.134 1.00 93.25 601 ALA A N 1
ATOM 4598 C CA . ALA A 1 601 ? -3.845 -4.891 38.453 1.00 93.25 601 ALA A CA 1
ATOM 4599 C C . ALA A 1 601 ? -5.274 -5.371 38.750 1.00 93.25 601 ALA A C 1
ATOM 4601 O O . ALA A 1 601 ? -6.159 -4.549 38.992 1.00 93.25 601 ALA A O 1
ATOM 4602 N N . LEU A 1 602 ? -5.501 -6.689 38.776 1.00 94.62 602 LEU A N 1
ATOM 4603 C CA . LEU A 1 602 ? -6.801 -7.259 39.141 1.00 94.62 602 LEU A CA 1
ATOM 4604 C C . LEU A 1 602 ? -7.145 -6.991 40.609 1.00 94.62 602 LEU A C 1
ATOM 4606 O O . LEU A 1 602 ? -8.286 -6.672 40.923 1.00 94.62 602 LEU A O 1
ATOM 4610 N N . SER A 1 603 ? -6.166 -7.073 41.507 1.00 94.31 603 SER A N 1
ATOM 4611 C CA . SER A 1 603 ? -6.372 -6.785 42.929 1.00 94.31 603 SER A CA 1
ATOM 4612 C C . SER A 1 603 ? -6.692 -5.307 43.169 1.00 94.31 603 SER A C 1
ATOM 4614 O O . SER A 1 603 ? -7.607 -4.997 43.927 1.00 94.31 603 SER A O 1
ATOM 4616 N N . ALA A 1 604 ? -6.008 -4.395 42.469 1.00 92.00 604 ALA A N 1
ATOM 4617 C CA . ALA A 1 604 ? -6.264 -2.956 42.549 1.00 92.00 604 ALA A CA 1
ATOM 4618 C C . ALA A 1 604 ? -7.671 -2.568 42.063 1.00 92.00 604 ALA A C 1
ATOM 4620 O O . ALA A 1 604 ? -8.265 -1.626 42.580 1.00 92.00 604 ALA A O 1
ATOM 4621 N N . GLY A 1 605 ? -8.221 -3.300 41.089 1.00 89.62 605 GLY A N 1
ATOM 4622 C CA . GLY A 1 605 ? -9.587 -3.100 40.601 1.00 89.62 605 GLY A CA 1
ATOM 4623 C C . GLY A 1 605 ? -10.678 -3.808 41.414 1.00 89.62 605 GLY A C 1
ATOM 4624 O O . GLY A 1 605 ? -11.852 -3.749 41.038 1.00 89.62 605 GLY A O 1
ATOM 4625 N N . GLY A 1 606 ? -10.312 -4.484 42.507 1.00 93.62 606 GLY A N 1
ATOM 4626 C CA . GLY A 1 606 ? -11.239 -5.157 43.412 1.00 93.62 606 GLY A CA 1
ATOM 4627 C C . GLY A 1 606 ? -12.050 -6.275 42.752 1.00 93.62 606 GLY A C 1
ATOM 4628 O O . GLY A 1 606 ? -11.633 -6.911 41.784 1.00 93.62 606 GLY A O 1
ATOM 4629 N N . GLU A 1 607 ? -13.243 -6.528 43.290 1.00 93.69 607 GLU A N 1
ATOM 4630 C CA . GLU A 1 607 ? -14.100 -7.620 42.819 1.00 93.69 607 GLU A CA 1
ATOM 4631 C C . GLU A 1 607 ? -14.531 -7.442 41.358 1.00 93.69 607 GLU A C 1
ATOM 4633 O O . GLU A 1 607 ? -14.528 -8.405 40.593 1.00 93.69 607 GLU A O 1
ATOM 4638 N N . ALA A 1 608 ? -14.831 -6.209 40.939 1.00 94.25 608 ALA A N 1
ATOM 4639 C CA . ALA A 1 608 ? -15.248 -5.918 39.570 1.00 94.25 608 ALA A CA 1
ATOM 4640 C C . ALA A 1 608 ? -14.194 -6.348 38.541 1.00 94.25 608 ALA A C 1
ATOM 4642 O O . ALA A 1 608 ? -14.544 -6.903 37.501 1.00 94.25 608 ALA A O 1
ATOM 4643 N N . ALA A 1 609 ? -12.903 -6.176 38.842 1.00 95.88 609 ALA A N 1
ATOM 4644 C CA . ALA A 1 609 ? -11.824 -6.580 37.944 1.00 95.88 609 ALA A CA 1
ATOM 4645 C C . ALA A 1 609 ? -11.772 -8.083 37.674 1.00 95.88 609 ALA A C 1
ATOM 4647 O O . ALA A 1 609 ? -11.269 -8.503 36.634 1.00 95.88 609 ALA A O 1
ATOM 4648 N N . ARG A 1 610 ? -12.330 -8.902 38.569 1.00 97.12 610 ARG A N 1
ATOM 4649 C CA . ARG A 1 610 ? -12.435 -10.353 38.389 1.00 97.12 610 ARG A CA 1
ATOM 4650 C C . ARG A 1 610 ? -13.746 -10.777 37.738 1.00 97.12 610 ARG A C 1
ATOM 4652 O O . ARG A 1 610 ? -13.995 -11.974 37.656 1.00 97.12 610 ARG A O 1
ATOM 4659 N N . ARG A 1 611 ? -14.588 -9.859 37.265 1.00 98.00 611 ARG A N 1
ATOM 4660 C CA . ARG A 1 611 ? -15.878 -10.187 36.645 1.00 98.00 611 ARG A CA 1
ATOM 4661 C C . ARG A 1 611 ? -15.829 -9.977 35.140 1.00 98.00 611 ARG A C 1
ATOM 4663 O O . ARG A 1 611 ? -15.302 -8.978 34.659 1.00 98.00 611 ARG A O 1
ATOM 4670 N N . PHE A 1 612 ? -16.401 -10.915 34.394 1.00 97.94 612 PHE A N 1
ATOM 4671 C CA . PHE A 1 612 ? -16.600 -10.776 32.959 1.00 97.94 612 PHE A CA 1
ATOM 4672 C C . PHE A 1 612 ? -17.635 -9.683 32.675 1.00 97.94 612 PHE A C 1
ATOM 4674 O O . PHE A 1 612 ? -18.733 -9.688 33.232 1.00 97.94 612 PHE A O 1
ATOM 4681 N N . ARG A 1 613 ? -17.258 -8.737 31.817 1.00 96.06 613 ARG A N 1
ATOM 4682 C CA . ARG A 1 613 ? -17.962 -7.467 31.622 1.00 96.06 613 ARG A CA 1
ATOM 4683 C C . ARG A 1 613 ? -18.803 -7.458 30.361 1.00 96.06 613 ARG A C 1
ATOM 4685 O O . ARG A 1 613 ? -19.992 -7.160 30.405 1.00 96.06 613 ARG A O 1
ATOM 4692 N N . GLU A 1 614 ? -18.147 -7.697 29.233 1.00 95.62 614 GLU A N 1
ATOM 4693 C CA . GLU A 1 614 ? -18.646 -7.298 27.922 1.00 95.62 614 GLU A CA 1
ATOM 4694 C C . GLU A 1 614 ? -18.185 -8.276 26.845 1.00 95.62 614 GLU A C 1
ATOM 4696 O O . GLU A 1 614 ? -17.028 -8.709 26.829 1.00 95.62 614 GLU A O 1
ATOM 4701 N N . PHE A 1 615 ? -19.103 -8.544 25.920 1.00 97.31 615 PHE A N 1
ATOM 4702 C CA . PHE A 1 615 ? -18.820 -9.076 24.597 1.00 97.31 615 PHE A CA 1
ATOM 4703 C C . PHE A 1 615 ? -19.050 -7.981 23.547 1.00 97.31 615 PHE A C 1
ATOM 4705 O O . PHE A 1 615 ? -20.134 -7.392 23.484 1.00 97.31 615 PHE A O 1
ATOM 4712 N N . GLY A 1 616 ? -18.030 -7.724 22.730 1.00 95.44 616 GLY A N 1
ATOM 4713 C CA . GLY A 1 616 ? -18.074 -6.829 21.579 1.00 95.44 616 GLY A CA 1
ATOM 4714 C C . GLY A 1 616 ? -17.811 -7.581 20.272 1.00 95.44 616 GLY A C 1
ATOM 4715 O O . GLY A 1 616 ? -16.942 -8.452 20.235 1.00 95.44 616 GLY A O 1
ATOM 4716 N N . LEU A 1 617 ? -18.529 -7.235 19.201 1.00 95.56 617 LEU A N 1
ATOM 4717 C CA . LEU A 1 617 ? -18.323 -7.780 17.854 1.00 95.56 617 LEU A CA 1
ATOM 4718 C C . LEU A 1 617 ? -18.356 -6.663 16.802 1.00 95.56 617 LEU A C 1
ATOM 4720 O O . LEU A 1 617 ? -19.331 -5.914 16.733 1.00 95.56 617 LEU A O 1
ATOM 4724 N N . GLY A 1 618 ? -17.305 -6.568 15.987 1.00 94.31 618 GLY A N 1
ATOM 4725 C CA . GLY A 1 618 ? -17.181 -5.590 14.906 1.00 94.31 618 GLY A CA 1
ATOM 4726 C C . GLY A 1 618 ? -17.905 -5.993 13.616 1.00 94.31 618 GLY A C 1
ATOM 4727 O O . GLY A 1 618 ? -17.967 -7.169 13.258 1.00 94.31 618 GLY A O 1
ATOM 4728 N N . PHE A 1 619 ? -18.437 -4.995 12.905 1.00 94.12 619 PHE A N 1
ATOM 4729 C CA . PHE A 1 619 ? -19.161 -5.127 11.632 1.00 94.12 619 PHE A CA 1
ATOM 4730 C C . PHE A 1 619 ? -18.678 -4.151 10.556 1.00 94.12 619 PHE A C 1
ATOM 4732 O O . PHE A 1 619 ? -19.133 -4.258 9.419 1.00 94.12 619 PHE A O 1
ATOM 4739 N N . ASN A 1 620 ? -17.782 -3.204 10.865 1.00 92.88 620 ASN A N 1
ATOM 4740 C CA . ASN A 1 620 ? -17.333 -2.242 9.861 1.00 92.88 620 ASN A CA 1
ATOM 4741 C C . ASN A 1 620 ? -16.456 -2.960 8.815 1.00 92.88 620 ASN A C 1
ATOM 4743 O O . ASN A 1 620 ? -15.375 -3.447 9.158 1.00 92.88 620 ASN A O 1
ATOM 4747 N N . PRO A 1 621 ? -16.873 -3.034 7.539 1.00 88.19 621 PRO A N 1
ATOM 4748 C CA . PRO A 1 621 ? -16.151 -3.803 6.532 1.00 88.19 621 PRO A CA 1
ATOM 4749 C C . PRO A 1 621 ? -14.853 -3.132 6.074 1.00 88.19 621 PRO A C 1
ATOM 4751 O O . PRO A 1 621 ? -14.057 -3.791 5.405 1.00 88.19 621 PRO A O 1
ATOM 4754 N N . LYS A 1 622 ? -14.651 -1.849 6.395 1.00 87.25 622 LYS A N 1
ATOM 4755 C CA . LYS A 1 622 ? -13.517 -1.029 5.956 1.00 87.25 622 LYS A CA 1
ATOM 4756 C C . LYS A 1 622 ? -12.504 -0.741 7.079 1.00 87.25 622 LYS A C 1
ATOM 4758 O O . LYS A 1 622 ? -11.359 -0.439 6.771 1.00 87.25 622 LYS A O 1
ATOM 4763 N N . LEU A 1 623 ? -12.848 -0.945 8.358 1.00 84.69 623 LEU A N 1
ATOM 4764 C CA . LEU A 1 623 ? -11.880 -0.940 9.474 1.00 84.69 623 LEU A CA 1
ATOM 4765 C C . LEU A 1 623 ? -11.050 -2.233 9.512 1.00 84.69 623 LEU A C 1
ATOM 4767 O O . LEU A 1 623 ? -11.253 -3.090 10.367 1.00 84.69 623 LEU A O 1
ATOM 4771 N N . ARG A 1 624 ? -10.115 -2.410 8.580 1.00 74.00 624 ARG A N 1
ATOM 4772 C CA . ARG A 1 624 ? -9.238 -3.593 8.544 1.00 74.00 624 ARG A CA 1
ATOM 4773 C C . ARG A 1 624 ? -7.843 -3.238 9.038 1.00 74.00 624 ARG A C 1
ATOM 4775 O O . ARG A 1 624 ? -7.337 -2.161 8.738 1.00 74.00 624 ARG A O 1
ATOM 4782 N N . ALA A 1 625 ? -7.215 -4.147 9.779 1.00 63.19 625 ALA A N 1
ATOM 4783 C CA . ALA A 1 625 ? -5.781 -4.043 10.013 1.00 63.19 625 ALA A CA 1
ATOM 4784 C C . ALA A 1 625 ? -5.056 -4.246 8.669 1.00 63.19 625 ALA A C 1
ATOM 4786 O O . ALA A 1 625 ? -5.430 -5.164 7.931 1.00 63.19 625 ALA A O 1
ATOM 4787 N N . PRO A 1 626 ? -4.051 -3.421 8.330 1.00 54.47 626 PRO A N 1
ATOM 4788 C CA . PRO A 1 626 ? -3.185 -3.708 7.194 1.00 54.47 626 PRO A CA 1
ATOM 4789 C C . PRO A 1 626 ? -2.556 -5.094 7.360 1.00 54.47 626 PRO A C 1
ATOM 4791 O O . PRO A 1 626 ? -2.197 -5.479 8.478 1.00 54.47 626 PRO A O 1
ATOM 4794 N N . ALA A 1 627 ? -2.416 -5.845 6.271 1.00 46.62 627 ALA A N 1
ATOM 4795 C CA . ALA A 1 627 ? -1.787 -7.157 6.326 1.00 46.62 627 ALA A CA 1
ATOM 4796 C C . ALA A 1 627 ? -0.362 -7.060 6.899 1.00 46.62 627 ALA A C 1
ATOM 4798 O O . ALA A 1 627 ? 0.396 -6.151 6.565 1.00 46.62 627 ALA A O 1
ATOM 4799 N N . GLY A 1 628 ? -0.027 -7.953 7.836 1.00 47.28 628 GLY A N 1
ATOM 4800 C CA . GLY A 1 628 ? 1.261 -7.944 8.542 1.00 47.28 628 GLY A CA 1
ATOM 4801 C C . GLY A 1 628 ? 1.444 -6.832 9.589 1.00 47.28 628 GLY A C 1
ATOM 4802 O O . GLY A 1 628 ? 2.463 -6.821 10.278 1.00 47.28 628 GLY A O 1
ATOM 4803 N N . SER A 1 629 ? 0.480 -5.919 9.764 1.00 57.88 629 SER A N 1
ATOM 4804 C CA . SER A 1 629 ? 0.560 -4.874 10.789 1.00 57.88 629 SER A CA 1
ATOM 4805 C C . SER A 1 629 ? 0.222 -5.426 12.180 1.00 57.88 629 SER A C 1
ATOM 4807 O O . SER A 1 629 ? -0.850 -6.009 12.359 1.00 57.88 629 SER A O 1
ATOM 4809 N N . PRO A 1 630 ? 1.058 -5.180 13.210 1.00 60.69 630 PRO A N 1
ATOM 4810 C CA . PRO A 1 630 ? 0.704 -5.482 14.598 1.00 60.69 630 PRO A CA 1
ATOM 4811 C C . PRO A 1 630 ? -0.310 -4.477 15.173 1.00 60.69 630 PRO A C 1
ATOM 4813 O O . PRO A 1 630 ? -0.674 -4.578 16.346 1.00 60.69 630 PRO A O 1
ATOM 4816 N N . ILE A 1 631 ? -0.711 -3.468 14.387 1.00 67.62 631 ILE A N 1
ATOM 4817 C CA . ILE A 1 631 ? -1.637 -2.410 14.783 1.00 67.62 631 ILE A CA 1
ATOM 4818 C C . ILE A 1 631 ? -3.053 -2.775 14.343 1.00 67.62 631 ILE A C 1
ATOM 4820 O O . ILE A 1 631 ? -3.338 -2.955 13.158 1.00 67.62 631 ILE A O 1
ATOM 4824 N N . LEU A 1 632 ? -3.964 -2.775 15.306 1.00 68.56 632 LEU A N 1
ATOM 4825 C CA . LEU A 1 632 ? -5.398 -2.792 15.079 1.00 68.56 632 LEU A CA 1
ATOM 4826 C C . LEU A 1 632 ? -5.877 -1.350 14.867 1.00 68.56 632 LEU A C 1
ATOM 4828 O O . LEU A 1 632 ? -5.807 -0.522 15.782 1.00 68.56 632 LEU A O 1
ATOM 4832 N N . ALA A 1 633 ? -6.350 -1.049 13.652 1.00 63.78 633 ALA A N 1
ATOM 4833 C CA . ALA A 1 633 ? -7.049 0.201 13.360 1.00 63.78 633 ALA A CA 1
ATOM 4834 C C . ALA A 1 633 ? -8.292 0.309 14.258 1.00 63.78 633 ALA A C 1
ATOM 4836 O O . ALA A 1 633 ? -8.955 -0.696 14.501 1.00 63.78 633 ALA A O 1
ATOM 4837 N N . TYR A 1 634 ? -8.539 1.515 14.771 1.00 66.12 634 TYR A N 1
ATOM 4838 C CA . TYR A 1 634 ? -9.572 1.907 15.735 1.00 66.12 634 TYR A CA 1
ATOM 4839 C C . TYR A 1 634 ? -10.075 0.812 16.676 1.00 66.12 634 TYR A C 1
ATOM 4841 O O . TYR A 1 634 ? -10.946 0.058 16.250 1.00 66.12 634 TYR A O 1
ATOM 4849 N N . TYR A 1 635 ? -9.596 0.750 17.932 1.00 61.81 635 TYR A N 1
ATOM 4850 C CA . TYR A 1 635 ? -10.098 -0.178 18.971 1.00 61.81 635 TYR A CA 1
ATOM 4851 C C . TYR A 1 635 ? -10.669 -1.503 18.401 1.00 61.81 635 TYR A C 1
ATOM 4853 O O . TYR A 1 635 ? -11.749 -1.936 18.785 1.00 61.81 635 TYR A O 1
ATOM 4861 N N . GLY A 1 636 ? -9.961 -2.106 17.439 1.00 57.22 636 GLY A N 1
ATOM 4862 C CA . GLY A 1 636 ? -10.268 -3.370 16.776 1.00 57.22 636 GLY A CA 1
ATOM 4863 C C . GLY A 1 636 ? -11.726 -3.679 16.393 1.00 57.22 636 GLY A C 1
ATOM 4864 O O . GLY A 1 636 ? -12.153 -4.784 16.693 1.00 57.22 636 GLY A O 1
ATOM 4865 N N . TYR A 1 637 ? -12.495 -2.820 15.708 1.00 66.94 637 TYR A N 1
ATOM 4866 C CA . TYR A 1 637 ? -13.890 -3.163 15.313 1.00 66.94 637 TYR A CA 1
ATOM 4867 C C . TYR A 1 637 ? -14.148 -3.395 13.826 1.00 66.94 637 TYR A C 1
ATOM 4869 O O . TYR A 1 637 ? -15.273 -3.235 13.331 1.00 66.94 637 TYR A O 1
ATOM 4877 N N . GLY A 1 638 ? -13.115 -3.848 13.123 1.00 83.56 638 GLY A N 1
ATOM 4878 C CA . GLY A 1 638 ? -13.293 -4.479 11.825 1.00 83.56 638 GLY A CA 1
ATOM 4879 C C . GLY A 1 638 ? -14.315 -5.606 11.872 1.00 83.56 638 GLY A C 1
ATOM 4880 O O . GLY A 1 638 ? -14.485 -6.274 12.894 1.00 83.56 638 GLY A O 1
ATOM 4881 N N . ALA A 1 639 ? -15.006 -5.811 10.755 1.00 90.69 639 ALA A N 1
ATOM 4882 C CA . ALA A 1 639 ? -15.943 -6.910 10.591 1.00 90.69 639 ALA A CA 1
ATOM 4883 C C . ALA A 1 639 ? -15.311 -8.242 11.041 1.00 90.69 639 ALA A C 1
ATOM 4885 O O . ALA A 1 639 ? -14.302 -8.662 10.483 1.00 90.69 639 ALA A O 1
ATOM 4886 N N . GLY A 1 640 ? -15.915 -8.887 12.043 1.00 91.56 640 GLY A N 1
ATOM 4887 C CA . GLY A 1 640 ? -15.480 -10.178 12.586 1.00 91.56 640 GLY A CA 1
ATOM 4888 C C . GLY A 1 640 ? -14.487 -10.118 13.753 1.00 91.56 640 GLY A C 1
ATOM 4889 O O . GLY A 1 640 ? -14.256 -11.145 14.390 1.00 91.56 640 GLY A O 1
ATOM 4890 N N . VAL A 1 641 ? -13.953 -8.946 14.111 1.00 91.94 641 VAL A N 1
ATOM 4891 C CA . VAL A 1 641 ? -13.084 -8.816 15.291 1.00 91.94 641 VAL A CA 1
ATOM 4892 C C . VAL A 1 641 ? -13.921 -8.834 16.572 1.00 91.94 641 VAL A C 1
ATOM 4894 O O . VAL A 1 641 ? -14.943 -8.149 16.681 1.00 91.94 641 VAL A O 1
ATOM 4897 N N . VAL A 1 642 ? -13.479 -9.621 17.556 1.00 94.25 642 VAL A N 1
ATOM 4898 C CA . VAL A 1 642 ? -14.140 -9.760 18.860 1.00 94.25 642 VAL A CA 1
ATOM 4899 C C . VAL A 1 642 ? -13.386 -8.986 19.938 1.00 94.25 642 VAL A C 1
ATOM 4901 O O . VAL A 1 642 ? -12.156 -9.014 19.991 1.00 94.25 642 VAL A O 1
ATOM 4904 N N . ARG A 1 643 ? -14.132 -8.357 20.851 1.00 92.75 643 ARG A N 1
ATOM 4905 C CA . ARG A 1 643 ? -13.617 -7.776 22.097 1.00 92.75 643 ARG A CA 1
ATOM 4906 C C . ARG A 1 643 ? -14.210 -8.504 23.298 1.00 92.75 643 ARG A C 1
ATOM 4908 O O . ARG A 1 643 ? -15.430 -8.638 23.397 1.00 92.75 643 ARG A O 1
ATOM 4915 N N . LEU A 1 644 ? -13.357 -8.943 24.220 1.00 95.88 644 LEU A N 1
ATOM 4916 C CA . LEU A 1 644 ? -13.773 -9.482 25.518 1.00 95.88 644 LEU A CA 1
ATOM 4917 C C . LEU A 1 644 ? -13.179 -8.628 26.630 1.00 95.88 644 LEU A C 1
ATOM 4919 O O . LEU A 1 644 ? -12.014 -8.231 26.558 1.00 95.88 644 LEU A O 1
ATOM 4923 N N . SER A 1 645 ? -13.975 -8.365 27.663 1.00 94.81 645 SER A N 1
ATOM 4924 C CA . SER A 1 645 ? -13.594 -7.421 28.712 1.00 94.81 645 SER A CA 1
ATOM 4925 C C . SER A 1 645 ? -13.916 -7.929 30.115 1.00 94.81 645 SER A C 1
ATOM 4927 O O . SER A 1 645 ? -14.851 -8.707 30.308 1.00 94.81 645 SER A O 1
ATOM 4929 N N . LEU A 1 646 ? -13.177 -7.426 31.101 1.00 97.06 646 LEU A N 1
ATOM 4930 C CA . LEU A 1 646 ? -13.419 -7.556 32.535 1.00 97.06 646 LEU A CA 1
ATOM 4931 C C . LEU A 1 646 ? -13.799 -6.201 33.141 1.00 97.06 646 LEU A C 1
ATOM 4933 O O . LEU A 1 646 ? -13.420 -5.157 32.598 1.00 97.06 646 LEU A O 1
ATOM 4937 N N . GLY A 1 647 ? -14.506 -6.214 34.271 1.00 96.75 647 GLY A N 1
ATOM 4938 C CA . GLY A 1 647 ? -14.848 -4.998 35.002 1.00 96.75 647 GLY A CA 1
ATOM 4939 C C . GLY A 1 647 ? -16.328 -4.623 35.061 1.00 96.75 647 GLY A C 1
ATOM 4940 O O . GLY A 1 647 ? -17.226 -5.425 34.810 1.00 96.75 647 GLY A O 1
ATOM 4941 N N . ASP A 1 648 ? -16.548 -3.355 35.397 1.00 95.00 648 ASP A N 1
ATOM 4942 C CA . ASP A 1 648 ? -17.834 -2.683 35.548 1.00 95.00 648 ASP A CA 1
ATOM 4943 C C . ASP A 1 648 ? -18.629 -2.681 34.242 1.00 95.00 648 ASP A C 1
ATOM 4945 O O . ASP A 1 648 ? -18.159 -2.174 33.222 1.00 95.00 648 ASP A O 1
ATOM 4949 N N . ASN A 1 649 ? -19.839 -3.230 34.259 1.00 95.19 649 ASN A N 1
ATOM 4950 C CA . ASN A 1 649 ? -20.716 -3.319 33.094 1.00 95.19 649 ASN A CA 1
ATOM 4951 C C . ASN A 1 649 ? -22.050 -2.576 33.283 1.00 95.19 649 ASN A C 1
ATOM 4953 O O . ASN A 1 649 ? -22.973 -2.763 32.484 1.00 95.19 649 ASN A O 1
ATOM 4957 N N . THR A 1 650 ? -22.154 -1.713 34.297 1.00 92.81 650 THR A N 1
ATOM 4958 C CA . THR A 1 650 ? -23.382 -0.958 34.602 1.00 92.81 650 THR A CA 1
ATOM 4959 C C . THR A 1 650 ? -23.815 -0.067 33.437 1.00 92.81 650 THR A C 1
ATOM 4961 O O . THR A 1 650 ? -25.003 0.033 33.135 1.00 92.81 650 THR A O 1
ATOM 4964 N N . GLU A 1 651 ? -22.857 0.488 32.689 1.00 90.94 651 GLU A N 1
ATOM 4965 C CA . GLU A 1 651 ? -23.115 1.332 31.513 1.00 90.94 651 GLU A CA 1
ATOM 4966 C C . GLU A 1 651 ? -23.819 0.604 30.361 1.00 90.94 651 GLU A C 1
ATOM 4968 O O . GLU A 1 651 ? -24.491 1.237 29.551 1.00 90.94 651 GLU A O 1
ATOM 4973 N N . LEU A 1 652 ? -23.668 -0.724 30.310 1.00 92.69 652 LEU A N 1
ATOM 4974 C CA . LEU A 1 652 ? -24.272 -1.635 29.335 1.00 92.69 652 LEU A CA 1
ATOM 4975 C C . LEU A 1 652 ? -25.562 -2.275 29.878 1.00 92.69 652 LEU A C 1
ATOM 4977 O O . LEU A 1 652 ? -26.136 -3.157 29.239 1.00 92.69 652 LEU A O 1
ATOM 4981 N N . GLY A 1 653 ? -26.011 -1.866 31.069 1.00 91.81 653 GLY A N 1
ATOM 4982 C CA . GLY A 1 653 ? -27.178 -2.421 31.750 1.00 91.81 653 GLY A CA 1
ATOM 4983 C C . GLY A 1 653 ? -26.915 -3.740 32.479 1.00 91.81 653 GLY A C 1
ATOM 4984 O O . GLY A 1 653 ? -27.863 -4.500 32.684 1.00 91.81 653 GLY A O 1
ATOM 4985 N N . GLY A 1 654 ? -25.660 -4.049 32.820 1.00 93.75 654 GLY A N 1
ATOM 4986 C CA . GLY A 1 654 ? -25.293 -5.165 33.696 1.00 93.75 654 GLY A CA 1
ATOM 4987 C C . GLY A 1 654 ? -25.294 -4.795 35.188 1.00 93.75 654 GLY A C 1
ATOM 4988 O O . GLY A 1 654 ? -25.641 -3.677 35.564 1.00 93.75 654 GLY A O 1
ATOM 4989 N N . LEU A 1 655 ? -24.950 -5.763 36.040 1.00 93.69 655 LEU A N 1
ATOM 4990 C CA . LEU A 1 655 ? -24.997 -5.662 37.508 1.00 93.69 655 LEU A CA 1
ATOM 4991 C C . LEU A 1 655 ? -23.621 -5.523 38.179 1.00 93.69 655 LEU A C 1
ATOM 4993 O O . LEU A 1 655 ? -23.545 -5.352 39.393 1.00 93.69 655 LEU A O 1
ATOM 4997 N N . VAL A 1 656 ? -22.529 -5.641 37.425 1.00 94.50 656 VAL A N 1
ATOM 4998 C CA . VAL A 1 656 ? -21.171 -5.526 37.962 1.00 94.50 656 VAL A CA 1
ATOM 4999 C C . VAL A 1 656 ? -20.810 -4.051 38.055 1.00 94.50 656 VAL A C 1
ATOM 5001 O O . VAL A 1 656 ? -20.670 -3.388 37.031 1.00 94.50 656 VAL A O 1
ATOM 5004 N N . SER A 1 657 ? -20.608 -3.560 39.276 1.00 92.81 657 SER A N 1
ATOM 5005 C CA . SER A 1 657 ? -20.142 -2.200 39.555 1.00 92.81 657 SER A CA 1
ATOM 5006 C C . SER A 1 657 ? -18.764 -2.209 40.208 1.00 92.81 657 SER A C 1
ATOM 5008 O O . SER A 1 657 ? -18.483 -3.070 41.041 1.00 92.81 657 SER A O 1
ATOM 5010 N N . GLY A 1 658 ? -17.934 -1.217 39.908 1.00 86.94 658 GLY A N 1
ATOM 5011 C CA . GLY A 1 658 ? -16.652 -1.022 40.594 1.00 86.94 658 GLY A CA 1
ATOM 5012 C C . GLY A 1 658 ? -15.647 -0.156 39.844 1.00 86.94 658 GLY A C 1
ATOM 5013 O O . GLY A 1 658 ? -14.486 -0.113 40.237 1.00 86.94 658 GLY A O 1
ATOM 5014 N N . GLY A 1 659 ? -16.053 0.500 38.750 1.00 84.38 659 GLY A N 1
ATOM 5015 C CA . GLY A 1 659 ? -15.239 1.460 37.997 1.00 84.38 659 GLY A CA 1
ATOM 5016 C C . GLY A 1 659 ? -14.050 0.879 37.220 1.00 84.38 659 GLY A C 1
ATOM 5017 O O . GLY A 1 659 ? -13.575 1.515 36.282 1.00 84.38 659 GLY A O 1
ATOM 5018 N N . PHE A 1 660 ? -13.570 -0.321 37.558 1.00 91.06 660 PHE A N 1
ATOM 5019 C CA . PHE A 1 660 ? -12.521 -1.001 36.804 1.00 91.06 660 PHE A CA 1
ATOM 5020 C C . PHE A 1 660 ? -13.048 -1.446 35.442 1.00 91.06 660 PHE A C 1
ATOM 5022 O O . PHE A 1 660 ? -14.113 -2.048 35.371 1.00 91.06 660 PHE A O 1
ATOM 5029 N N . VAL A 1 661 ? -12.290 -1.220 34.370 1.00 90.56 661 VAL A N 1
ATOM 5030 C CA . VAL A 1 661 ? -12.594 -1.727 33.027 1.00 90.56 661 VAL A CA 1
ATOM 5031 C C . VAL A 1 661 ? -11.294 -2.139 32.353 1.00 90.56 661 VAL A C 1
ATOM 5033 O O . VAL A 1 661 ? -10.341 -1.361 32.295 1.00 90.56 661 VAL A O 1
ATOM 5036 N N . ARG A 1 662 ? -11.260 -3.351 31.797 1.00 91.06 662 ARG A N 1
ATOM 5037 C CA . ARG A 1 662 ? -10.134 -3.834 30.996 1.00 91.06 662 ARG A CA 1
ATOM 5038 C C . ARG A 1 662 ? -10.628 -4.684 29.840 1.00 91.06 662 ARG A C 1
ATOM 5040 O O . ARG A 1 662 ? -11.436 -5.575 30.053 1.00 91.06 662 ARG A O 1
ATOM 5047 N N . TRP A 1 663 ? -10.136 -4.436 28.636 1.00 89.44 663 TRP A N 1
ATOM 5048 C CA . TRP A 1 663 ? -10.579 -5.123 27.425 1.00 89.44 663 TRP A CA 1
ATOM 5049 C C . TRP A 1 663 ? -9.400 -5.697 26.638 1.00 89.44 663 TRP A C 1
ATOM 5051 O O . TRP A 1 663 ? -8.265 -5.247 26.797 1.00 89.44 663 TRP A O 1
ATOM 5061 N N . PHE A 1 664 ? -9.688 -6.694 25.800 1.00 90.75 664 PHE A N 1
ATOM 5062 C CA . PHE A 1 664 ? -8.729 -7.401 24.950 1.00 90.75 664 PHE A CA 1
ATOM 5063 C C . PHE A 1 664 ? -9.364 -7.725 23.592 1.00 90.75 664 PHE A C 1
ATOM 5065 O O . PHE A 1 664 ? -10.570 -7.985 23.519 1.00 90.75 664 PHE A O 1
ATOM 5072 N N . PHE A 1 665 ? -8.556 -7.719 22.531 1.00 88.94 665 PHE A N 1
ATOM 5073 C CA . PHE A 1 665 ? -8.999 -7.988 21.161 1.00 88.94 665 PHE A CA 1
ATOM 5074 C C . PHE A 1 665 ? -8.621 -9.387 20.694 1.00 88.94 665 PHE A C 1
ATOM 5076 O O . PHE A 1 665 ? -7.532 -9.878 20.977 1.00 88.94 665 PHE A O 1
ATOM 5083 N N . PHE A 1 666 ? -9.519 -9.991 19.922 1.00 91.69 666 PHE A N 1
ATOM 5084 C CA . PHE A 1 666 ? -9.389 -11.339 19.383 1.00 91.69 666 PHE A CA 1
ATOM 5085 C C . PHE A 1 666 ? -9.721 -11.302 17.882 1.00 91.69 666 PHE A C 1
ATOM 5087 O O . PHE A 1 666 ? -10.857 -11.585 17.490 1.00 91.69 666 PHE A O 1
ATOM 5094 N N . PRO A 1 667 ? -8.759 -10.902 17.026 1.00 88.19 667 PRO A N 1
ATOM 5095 C CA . PRO A 1 667 ? -8.993 -10.699 15.596 1.00 88.19 667 PRO A CA 1
ATOM 5096 C C . PRO A 1 667 ? -9.222 -11.999 14.824 1.00 88.19 667 PRO A C 1
ATOM 5098 O O . PRO A 1 667 ? -9.841 -11.957 13.772 1.00 88.19 667 PRO A O 1
ATOM 5101 N N . GLN A 1 668 ? -8.771 -13.145 15.344 1.00 90.44 668 GLN A N 1
ATOM 5102 C CA . GLN A 1 668 ? -8.952 -14.467 14.728 1.00 90.44 668 GLN A CA 1
ATOM 5103 C C . GLN A 1 668 ? -10.020 -15.310 15.448 1.00 90.44 668 GLN A C 1
ATOM 5105 O O . GLN A 1 668 ? -9.984 -16.540 15.435 1.00 90.44 668 GLN A O 1
ATOM 5110 N N . ALA A 1 669 ? -10.975 -14.665 16.122 1.00 95.00 669 ALA A N 1
ATOM 5111 C CA . ALA A 1 669 ? -12.005 -15.377 16.866 1.00 95.00 669 ALA A CA 1
ATOM 5112 C C . ALA A 1 669 ? -13.020 -16.081 15.953 1.00 95.00 669 ALA A C 1
ATOM 5114 O O . ALA A 1 669 ? -13.435 -15.568 14.916 1.00 95.00 669 ALA A O 1
ATOM 5115 N N . THR A 1 670 ? -13.484 -17.245 16.395 1.00 98.12 670 THR A N 1
ATOM 5116 C CA . THR A 1 670 ? -14.684 -17.915 15.894 1.00 98.12 670 THR A CA 1
ATOM 5117 C C . THR A 1 670 ? -15.800 -17.716 16.910 1.00 98.12 670 THR A C 1
ATOM 5119 O O . THR A 1 670 ? -15.637 -18.049 18.084 1.00 98.12 670 THR A O 1
ATOM 5122 N N . VAL A 1 671 ? -16.931 -17.168 16.465 1.00 98.19 671 VAL A N 1
ATOM 5123 C CA . VAL A 1 671 ? -18.115 -16.920 17.299 1.00 98.19 671 VAL A CA 1
ATOM 5124 C C . VAL A 1 671 ? -19.244 -17.804 16.813 1.00 98.19 671 VAL A C 1
ATOM 5126 O O . VAL A 1 671 ? -19.661 -17.709 15.660 1.00 98.19 671 VAL A O 1
ATOM 5129 N N . GLU A 1 672 ? -19.782 -18.623 17.705 1.00 97.38 672 GLU A N 1
ATOM 5130 C CA . GLU A 1 672 ? -20.893 -19.525 17.423 1.00 97.38 672 GLU A CA 1
ATOM 5131 C C . GLU A 1 672 ? -22.062 -19.264 18.359 1.00 97.38 672 GLU A C 1
ATOM 5133 O O . GLU A 1 672 ? -21.879 -18.938 19.530 1.00 97.38 672 GLU A O 1
ATOM 5138 N N . VAL A 1 673 ? -23.277 -19.466 17.854 1.00 96.31 673 VAL A N 1
ATOM 5139 C CA . VAL A 1 673 ? -24.486 -19.538 18.674 1.00 96.31 673 VAL A CA 1
ATOM 5140 C C . VAL A 1 673 ? -25.160 -20.873 18.424 1.00 96.31 673 VAL A C 1
ATOM 5142 O O . VAL A 1 673 ? -25.532 -21.178 17.290 1.00 96.31 673 VAL A O 1
ATOM 5145 N N . ASN A 1 674 ? -25.311 -21.677 19.480 1.00 88.88 674 ASN A N 1
ATOM 5146 C CA . ASN A 1 674 ? -25.855 -23.039 19.399 1.00 88.88 674 ASN A CA 1
ATOM 5147 C C . ASN A 1 674 ? -25.184 -23.883 18.286 1.00 88.88 674 ASN A C 1
ATOM 5149 O O . ASN A 1 674 ? -25.862 -24.561 17.517 1.00 88.88 674 ASN A O 1
ATOM 5153 N N . GLY A 1 675 ? -23.856 -23.782 18.155 1.00 85.88 675 GLY A N 1
ATOM 5154 C CA . GLY A 1 675 ? -23.061 -24.523 17.165 1.00 85.88 675 GLY A CA 1
ATOM 5155 C C . GLY A 1 675 ? -23.095 -23.973 15.733 1.00 85.88 675 GLY A C 1
ATOM 5156 O O . GLY A 1 675 ? -22.470 -24.550 14.848 1.00 85.88 675 GLY A O 1
ATOM 5157 N N . ARG A 1 676 ? -23.796 -22.861 15.472 1.00 91.94 676 ARG A N 1
ATOM 5158 C CA . ARG A 1 676 ? -23.779 -22.181 14.167 1.00 91.94 676 ARG A CA 1
ATOM 5159 C C . ARG A 1 676 ? -22.878 -20.957 14.218 1.00 91.94 676 ARG A C 1
ATOM 5161 O O . ARG A 1 676 ? -23.085 -20.079 15.054 1.00 91.94 676 ARG A O 1
ATOM 5168 N N . ALA A 1 677 ? -21.909 -20.892 13.313 1.00 93.69 677 ALA A N 1
ATOM 5169 C CA . ALA A 1 677 ? -20.958 -19.791 13.262 1.00 93.69 677 ALA A CA 1
ATOM 5170 C C . ALA A 1 677 ? -21.602 -18.489 12.753 1.00 93.69 677 ALA A C 1
ATOM 5172 O O . ALA A 1 677 ? -22.300 -18.485 11.743 1.00 93.69 677 ALA A O 1
ATOM 5173 N N . LEU A 1 678 ? -21.335 -17.395 13.462 1.00 95.00 678 LEU A N 1
ATOM 5174 C CA . LEU A 1 678 ? -21.510 -16.006 13.023 1.00 95.00 678 LEU A CA 1
ATOM 5175 C C . LEU A 1 678 ? -20.198 -15.420 12.495 1.00 95.00 678 LEU A C 1
ATOM 5177 O O . LEU A 1 678 ? -20.209 -14.576 11.605 1.00 95.00 678 LEU A O 1
ATOM 5181 N N . VAL A 1 679 ? -19.081 -15.865 13.069 1.00 96.56 679 VAL A N 1
ATOM 5182 C CA . VAL A 1 679 ? -17.721 -15.496 12.677 1.00 96.56 679 VAL A CA 1
ATOM 5183 C C . VAL A 1 679 ? -16.894 -16.772 12.644 1.00 96.56 679 VAL A C 1
ATOM 5185 O O . VAL A 1 679 ? -17.011 -17.583 13.563 1.00 96.56 679 VAL A O 1
ATOM 5188 N N . ARG A 1 680 ? -16.061 -16.952 11.621 1.00 96.19 680 ARG A N 1
ATOM 5189 C CA . ARG A 1 680 ? -15.050 -18.012 11.535 1.00 96.19 680 ARG A CA 1
ATOM 5190 C C . ARG A 1 680 ? -13.689 -17.367 11.347 1.00 96.19 680 ARG A C 1
ATOM 5192 O O . ARG A 1 680 ? -13.486 -16.690 10.344 1.00 96.19 680 ARG A O 1
ATOM 5199 N N . GLU A 1 681 ? -12.794 -17.569 12.308 1.00 93.31 681 GLU A N 1
ATOM 5200 C CA . GLU A 1 681 ? -11.399 -17.104 12.242 1.00 93.31 681 GLU A CA 1
ATOM 5201 C C . GLU A 1 681 ? -11.288 -15.617 11.852 1.00 93.31 681 GLU A C 1
ATOM 5203 O O . GLU A 1 681 ? -10.550 -15.235 10.947 1.00 93.31 681 GLU A O 1
ATOM 5208 N N . GLY A 1 682 ? -12.093 -14.767 12.498 1.00 90.00 682 GLY A N 1
ATOM 5209 C CA . GLY A 1 682 ? -12.121 -13.327 12.236 1.00 90.00 682 GLY A CA 1
ATOM 5210 C C . GLY A 1 682 ? -12.938 -12.886 11.022 1.00 90.00 682 GLY A C 1
ATOM 5211 O O . GLY A 1 682 ? -13.030 -11.691 10.759 1.00 90.00 682 GLY A O 1
ATOM 5212 N N . LYS A 1 683 ? -13.556 -13.807 10.272 1.00 91.06 683 LYS A N 1
ATOM 5213 C CA . LYS A 1 683 ? -14.382 -13.492 9.096 1.00 91.06 683 LYS A CA 1
ATOM 5214 C C . LYS A 1 683 ? -15.864 -13.665 9.404 1.00 91.06 683 LYS A C 1
ATOM 5216 O O . LYS A 1 683 ? -16.278 -14.712 9.900 1.00 91.06 683 LYS A O 1
ATOM 5221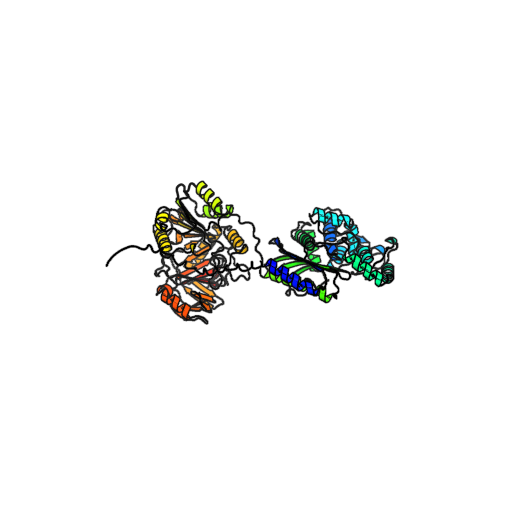 N N . MET A 1 684 ? -16.669 -12.655 9.081 1.00 90.50 684 MET A N 1
ATOM 5222 C CA . MET A 1 684 ? -18.131 -12.739 9.173 1.00 90.50 684 MET A CA 1
ATOM 5223 C C . MET A 1 684 ? -18.667 -13.863 8.273 1.00 90.50 684 MET A C 1
ATOM 5225 O O . MET A 1 684 ? -18.205 -14.026 7.146 1.00 90.50 684 MET A O 1
ATOM 5229 N N . VAL A 1 685 ? -19.651 -14.616 8.764 1.00 90.25 685 VAL A N 1
ATOM 5230 C CA . VAL A 1 685 ? -20.356 -15.670 8.019 1.00 90.25 685 VAL A CA 1
ATOM 5231 C C . VAL A 1 685 ? -21.814 -15.244 7.842 1.00 90.25 685 VAL A C 1
ATOM 5233 O O . VAL A 1 685 ? -22.435 -14.777 8.802 1.00 90.25 685 VAL A O 1
ATOM 5236 N N . GLU A 1 686 ? -22.347 -15.376 6.626 1.00 62.62 686 GLU A N 1
ATOM 5237 C CA . GLU A 1 686 ? -23.731 -14.988 6.295 1.00 62.62 686 GLU A CA 1
ATOM 5238 C C . GLU A 1 686 ? -24.797 -15.779 7.086 1.00 62.62 686 GLU A C 1
ATOM 5240 O O . GLU A 1 686 ? -24.674 -17.016 7.236 1.00 62.62 686 GLU A O 1
#

Foldseek 3Di:
DDDDDDDDDDDDPPPPPPPDPDPPPPDDPPDDDLLVVLLVLLVVLQVLQQFDKWKWKAFLQARDIRTDQQQDKFQCFLVLLLLLLLLLQVCCVVVVDHQQDKDWDDQLLQEDDWFCCNVPPNDGDDIDGLVVLNLRCFAGNHLSSQQVSCVSSVHQVSSCVLLVVLVQPFFGADDRNLVLQCQLLQQPDDDDSVPDHHVVSVVSSVPRDPVSNVVSNVVSRVDNHNIGRNNSLLVSQSCLVVCNSHHPVSSVSLQVSQQNHPPLCLALVNPADPPWTWRKGWRDDDSKTWMWTWTQADLQHIMGMTMIGTPGPDDPNSNRNSRNSSSRSSRCSSNVCRANHLPPQPLLVVLVLLCVQALDAAAAEEEEEEQCVPCVVNPVSNVVVCVVNNYHPHYYHPAQDPCNLVVLVVHLEYEAYADPDPRRDDDPVRVVSLLVSLVVFDSHFYEDEDAQQLKAFLQGDGDDRHSVLRVLQSVLSPDDLVVLVVLVVVVVVLLQPFWKWKAAPLGFTKIFHAHPFDKQAQSSRQYSVQSVVDDFSCSRYHYPSTFKIKAFTDFQGIFTKDWRQWYDQDNFIWGRWIFGDHRQFRPDIDTPPDSVSVVVLLVVQPRQQRGWAMKMEACRQSQDDRPPDSMRRRVNRHHQKIKTKTGDRVRSVDDGDRPDIDMHIRQQMWIDGPNHTCHHGNHGDD

Secondary structure (DSSP, 8-state):
--------------------------PPPPPPPHHHHHHHHHHHHHGGGSSEEEEEEEETTT--EEEESTTS-EE-GGGGHHHHHHHHHHHHHTTSS-TT-EEEPPGGG--SSS-SHHHH--SS--EEEHHHHHHHHHHS--HHHHHHHHHHTTHHHHHHHHHHHTT-TTB---S-HHHHHHHHHT---PPPGGG--HHHHHHHHHHS-HHHHHHHHHHHHT--TTEE-HHHHHHHHHHHHTTSSS-HHHHHHHHHHHHT--S-TTTTTTTSPTT--EEEEEEEETTEEEEEEEEEETTTEEEEEEEEEES--S-HHHHHHHHHHHHHHHHHHHHHS-PPP-PPP-HHHHHHHHHHHHTPPTTPEEEEE--TTTSHHHHHHHHHHHHHTT-EEEEEESS--TTHHHHHHT-SEEEE---SSGGGS--HHHHHHHHHHHHT-TT-EEEEE--STT-EETTSPBPPP-HHHHHHHHHHHSS-HHHHHHHHHHHHHHHTTSEEEEE-TT--EEEEE-TTPPPEE-SS---HHHHHT--SGGGGEEEES--EEEE---GGG-EEEEEEEEEEETTEEEEEEEEEEETTEEEEEE-SB-HHHHHHHHHHTHHHHTBEEEEEEE-BSS--PPTT-SEESSTT-BTT-EEEEEE--GGGT-S--SS-EEEEEETT-EEEETTEEEEETTEE--

pLDDT: mean 87.75, std 15.55, range [27.55, 98.94]

Radius of gyration: 35.3 Å; chains: 1; bounding box: 79×86×127 Å

Sequence (686 aa):
MMTHKRRLSTLIPLAVLLTAPAAIMGQSPPSDSPLQKLEREMARVSKIAGGVVGASALHLETGRRASLNGSERFPMASTFKIPIAVQLLSRVERGEMSLAQMVTLQPGDLHPGSGTLTDLFNKPGVALSVHNLLELMLLISDNSATDVLLRLAGGPEAVTGRMRELGIEGINVNRPTSRLIADWIGVASLPAEEEWSPELFRKLLAAVPEEERKAAAKKFDADPRDTAAPEAMAALLARIYRGEALKKESTDLLLDIMRRCRTGETRLKGILPAGAVVAHKTGSIGGTTNDVGILELPEGGHVALAVFVKSSDKEAPARERAIAEIARSVYDFFLFQPGAAAAALNYDAMAARITAALRLEKGERTMLRYDPAYFRGLVEPLTRRIREAGAVDAFKLDATPPDFEQKLGATDVYFWLPLRDERGQLSAADRAALARWLDKGGRRREIHFHWSGGSVRADGLAGEHSAALDAIYQDALDIDYKALRAAQDRAIAKLRRGMVRVRTPEGTDLQFRIGARPFNVQDGDASPERVQKARVRVDREIELPAGVLRVAPLEETANGRIVIPEARFGNALARNIKLTIQRGRVTKVEADENLNAVEQALSAGGEAARRFREFGLGFNPKLRAPAGSPILAYYGYGAGVVRLSLGDNTELGGLVSGGFVRWFFFPQATVEVNGRALVREGKMVE